Protein AF-A0A257HME1-F1 (afdb_monomer_lite)

Structure (mmCIF, N/CA/C/O backbone):
data_AF-A0A257HME1-F1
#
_entry.id   AF-A0A257HME1-F1
#
loop_
_atom_site.group_PDB
_atom_site.id
_atom_site.type_symbol
_atom_site.label_atom_id
_atom_site.label_alt_id
_atom_site.label_comp_id
_atom_site.label_asym_id
_atom_site.label_entity_id
_atom_site.label_seq_id
_atom_site.pdbx_PDB_ins_code
_atom_site.Cartn_x
_atom_site.Cartn_y
_atom_site.Cartn_z
_atom_site.occupancy
_atom_site.B_iso_or_equiv
_atom_site.auth_seq_id
_atom_site.auth_comp_id
_atom_site.auth_asym_id
_atom_site.auth_atom_id
_atom_site.pdbx_PDB_model_num
ATOM 1 N N . MET A 1 1 ? -51.274 46.350 -25.801 1.00 41.00 1 MET A N 1
ATOM 2 C CA . MET A 1 1 ? -50.497 45.101 -25.980 1.00 41.00 1 MET A CA 1
ATOM 3 C C . MET A 1 1 ? -49.085 45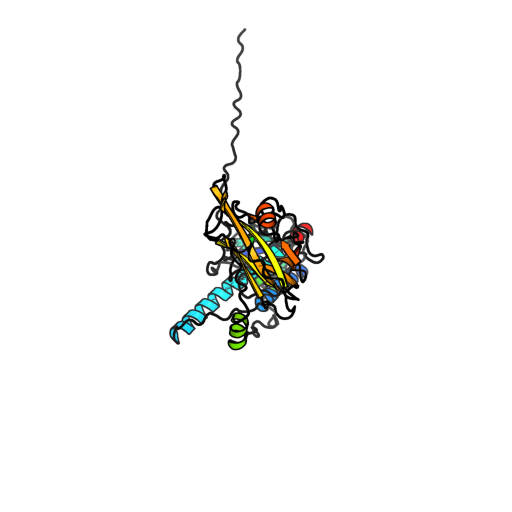.349 -25.478 1.00 41.00 1 MET A C 1
ATOM 5 O O . MET A 1 1 ? -48.354 46.089 -26.118 1.00 41.00 1 MET A O 1
ATOM 9 N N . GLN A 1 2 ? -48.738 44.817 -24.306 1.00 47.44 2 GLN A N 1
ATOM 10 C CA . GLN A 1 2 ? -47.460 45.054 -23.627 1.00 47.44 2 GLN A CA 1
ATOM 11 C C . GLN A 1 2 ? -46.883 43.675 -23.277 1.00 47.44 2 GLN A C 1
ATOM 13 O O . GLN A 1 2 ? -47.485 42.943 -22.498 1.00 47.44 2 GLN A O 1
ATOM 18 N N . TYR A 1 3 ? -45.783 43.284 -23.924 1.00 51.34 3 TYR A N 1
ATOM 19 C CA . TYR A 1 3 ? -45.111 42.001 -23.692 1.00 51.34 3 TYR A CA 1
ATOM 20 C C . TYR A 1 3 ? -43.880 42.221 -22.809 1.00 51.34 3 TYR A C 1
ATOM 22 O O . TYR A 1 3 ? -42.939 42.902 -23.210 1.00 51.34 3 TYR A O 1
ATOM 30 N N . ILE A 1 4 ? -43.888 41.620 -21.618 1.00 53.66 4 ILE A N 1
ATOM 31 C CA . ILE A 1 4 ? -42.740 41.540 -20.708 1.00 53.66 4 ILE A CA 1
ATOM 32 C C . ILE A 1 4 ? -41.972 40.254 -21.039 1.00 53.66 4 ILE A C 1
ATOM 34 O O . ILE A 1 4 ? -42.510 39.155 -20.913 1.00 53.66 4 ILE A O 1
ATOM 38 N N . LYS A 1 5 ? -40.716 40.388 -21.481 1.00 53.62 5 LYS A N 1
ATOM 39 C CA . LYS A 1 5 ? -39.768 39.274 -21.638 1.00 53.62 5 LYS A CA 1
ATOM 40 C C . LYS A 1 5 ? -39.033 39.052 -20.315 1.00 53.62 5 LYS A C 1
ATOM 42 O O . LYS A 1 5 ? -38.280 39.920 -19.886 1.00 53.62 5 LYS A O 1
ATOM 47 N N . TRP A 1 6 ? -39.215 37.883 -19.708 1.00 52.97 6 TRP A N 1
ATOM 48 C CA . TRP A 1 6 ? -38.408 37.412 -18.582 1.00 52.97 6 TRP A CA 1
ATOM 49 C C . TRP A 1 6 ? -37.186 36.653 -19.111 1.00 52.97 6 TRP A C 1
ATOM 51 O O . TRP A 1 6 ? -37.331 35.652 -19.810 1.00 52.97 6 TRP A O 1
ATOM 61 N N . ILE A 1 7 ? -35.986 37.138 -18.792 1.00 53.56 7 ILE A N 1
ATOM 62 C CA . ILE A 1 7 ? -34.720 36.432 -19.020 1.00 53.56 7 ILE A CA 1
ATOM 63 C C . ILE A 1 7 ? -34.379 35.704 -17.717 1.00 53.56 7 ILE A C 1
ATOM 65 O O . ILE A 1 7 ? -34.052 36.343 -16.720 1.00 53.56 7 ILE A O 1
ATOM 69 N N . PHE A 1 8 ? -34.469 34.373 -17.714 1.00 52.91 8 PHE A N 1
ATOM 70 C CA . PHE A 1 8 ? -33.930 33.540 -16.638 1.00 52.91 8 PHE A CA 1
ATOM 71 C C . PHE A 1 8 ? -32.418 33.388 -16.842 1.00 52.91 8 PHE A C 1
ATOM 73 O O . PHE A 1 8 ? -31.972 32.683 -17.746 1.00 52.91 8 PHE A O 1
ATOM 80 N N . ALA A 1 9 ? -31.627 34.056 -16.005 1.00 50.38 9 ALA A N 1
ATOM 81 C CA . ALA A 1 9 ? -30.196 33.812 -15.897 1.00 50.38 9 ALA A CA 1
ATOM 82 C C . ALA A 1 9 ? -29.967 32.549 -15.048 1.00 50.38 9 ALA A C 1
ATOM 84 O O . ALA A 1 9 ? -30.137 32.571 -13.829 1.00 50.38 9 ALA A O 1
ATOM 85 N N . LEU A 1 10 ? -29.600 31.437 -15.692 1.00 50.78 10 LEU A N 1
ATOM 86 C CA . LEU A 1 10 ? -29.080 30.253 -15.005 1.00 50.78 10 LEU A CA 1
ATOM 87 C C . LEU A 1 10 ? -27.661 30.570 -14.499 1.00 50.78 10 LEU A C 1
ATOM 89 O O . LEU A 1 10 ? -26.695 30.517 -15.257 1.00 50.78 10 LEU A O 1
ATOM 93 N N . CYS A 1 11 ? -27.524 30.899 -13.215 1.00 52.25 11 CYS A N 1
ATOM 94 C CA . CYS A 1 11 ? -26.230 30.871 -12.535 1.00 52.25 11 CYS A CA 1
ATOM 95 C C . CYS A 1 11 ? -25.811 29.407 -12.341 1.00 52.25 11 CYS A C 1
ATOM 97 O O . CYS A 1 11 ? -26.241 28.751 -11.394 1.00 52.25 11 CYS A O 1
ATOM 99 N N . ALA A 1 12 ? -24.976 28.886 -13.239 1.00 52.66 12 ALA A N 1
ATOM 100 C CA . ALA A 1 12 ? -24.279 27.627 -13.021 1.00 52.66 12 ALA A CA 1
ATOM 101 C C . ALA A 1 12 ? -23.210 27.839 -11.937 1.00 52.66 12 ALA A C 1
ATOM 103 O O . ALA A 1 12 ? -22.150 28.409 -12.193 1.00 52.66 12 ALA A O 1
ATOM 104 N N . THR A 1 13 ? -23.488 27.412 -10.707 1.00 52.44 13 THR A N 1
ATOM 105 C CA . THR A 1 13 ? -22.476 27.347 -9.650 1.00 52.44 13 THR A CA 1
ATOM 106 C C . THR A 1 13 ? -21.514 26.212 -9.980 1.00 52.44 13 THR A C 1
ATOM 108 O O . THR A 1 13 ? -21.847 25.039 -9.805 1.00 52.44 13 THR A O 1
ATOM 111 N N . LEU A 1 14 ? -20.332 26.549 -10.491 1.00 47.81 14 LEU A N 1
ATOM 112 C CA . LEU A 1 14 ? -19.236 25.594 -10.615 1.00 47.81 14 LEU A CA 1
ATOM 113 C C . LEU A 1 14 ? -18.835 25.130 -9.203 1.00 47.81 14 LEU A C 1
ATOM 115 O O . LEU A 1 14 ? -18.586 25.981 -8.346 1.00 47.81 14 LEU A O 1
ATOM 119 N N . PRO A 1 15 ? -18.775 23.816 -8.925 1.00 52.31 15 PRO A N 1
ATOM 120 C CA . PRO A 1 15 ? -18.282 23.333 -7.647 1.00 52.31 15 PRO A CA 1
ATOM 121 C C . PRO A 1 15 ? -16.809 23.726 -7.505 1.00 52.31 15 PRO A C 1
ATOM 123 O O . PRO A 1 15 ? -15.962 23.315 -8.299 1.00 52.31 15 PRO A O 1
ATOM 126 N N . SER A 1 16 ? -16.499 24.531 -6.490 1.00 45.88 16 SER A N 1
ATOM 127 C CA . SER A 1 16 ? -15.122 24.790 -6.083 1.00 45.88 16 SER A CA 1
ATOM 128 C C . SER A 1 16 ? -14.465 23.460 -5.724 1.00 45.88 16 SER A C 1
ATOM 130 O O . SER A 1 16 ? -14.896 22.782 -4.790 1.00 45.88 16 SER A O 1
ATOM 132 N N . ILE A 1 17 ? -13.422 23.078 -6.462 1.00 44.44 17 ILE A N 1
ATOM 133 C CA . ILE A 1 17 ? -12.589 21.925 -6.121 1.00 44.44 17 ILE A CA 1
ATOM 134 C C . ILE A 1 17 ? -11.819 22.309 -4.856 1.00 44.44 17 ILE A C 1
ATOM 136 O O . ILE A 1 17 ? -10.777 22.960 -4.916 1.00 44.44 17 ILE A O 1
ATOM 140 N N . VAL A 1 18 ? -12.355 21.952 -3.690 1.00 43.81 18 VAL A N 1
ATOM 141 C CA . VAL A 1 18 ? -11.603 22.013 -2.438 1.00 43.81 18 VAL A CA 1
ATOM 142 C C . VAL A 1 18 ? -10.499 20.969 -2.552 1.00 43.81 18 VAL A C 1
ATOM 144 O O . VAL A 1 18 ? -10.750 19.769 -2.446 1.00 43.81 18 VAL A O 1
ATOM 147 N N . SER A 1 19 ? -9.271 21.420 -2.809 1.00 56.66 19 SER A N 1
ATOM 148 C CA . SER A 1 19 ? -8.091 20.575 -2.660 1.00 56.66 19 SER A CA 1
ATOM 149 C C . SER A 1 19 ? -7.968 20.227 -1.180 1.00 56.66 19 SER A C 1
ATOM 151 O O . SER A 1 19 ? -7.522 21.050 -0.381 1.00 56.66 19 SER A O 1
ATOM 153 N N . GLY A 1 20 ? -8.413 19.029 -0.801 1.00 70.19 20 GLY A N 1
ATOM 154 C CA . GLY A 1 20 ? -8.204 18.503 0.544 1.00 70.19 20 GLY A CA 1
ATOM 155 C C . GLY A 1 20 ? -6.713 18.470 0.889 1.00 70.19 20 GLY A C 1
ATOM 156 O O . GLY A 1 20 ? -5.861 18.375 0.002 1.00 70.19 20 GLY A O 1
ATOM 157 N N . ALA A 1 21 ? -6.393 18.567 2.180 1.00 82.94 21 ALA A N 1
ATOM 158 C CA . ALA A 1 21 ? -5.025 18.366 2.642 1.00 82.94 21 ALA A CA 1
ATOM 159 C C . ALA A 1 21 ? -4.520 16.975 2.200 1.00 82.94 21 ALA A C 1
ATOM 161 O O . ALA A 1 21 ? -5.316 16.029 2.177 1.00 82.94 21 ALA A O 1
ATOM 162 N N . PRO A 1 22 ? -3.227 16.827 1.857 1.00 88.38 22 PRO A N 1
ATOM 163 C CA . PRO A 1 22 ? -2.698 15.535 1.454 1.00 88.38 22 PRO A CA 1
ATOM 164 C C . PRO A 1 22 ? -2.863 14.486 2.555 1.00 88.38 22 PRO A C 1
ATOM 166 O O . PRO A 1 22 ? -2.719 14.794 3.740 1.00 88.38 22 PRO A O 1
ATOM 169 N N . PHE A 1 23 ? -3.153 13.244 2.163 1.00 91.88 23 PHE A N 1
ATOM 170 C CA . PHE A 1 23 ? -3.310 12.152 3.118 1.00 91.88 23 PHE A CA 1
ATOM 171 C C . PHE A 1 23 ? -1.965 11.811 3.771 1.00 91.88 23 PHE A C 1
ATOM 173 O O . PHE A 1 23 ? -0.951 11.730 3.079 1.00 91.88 23 PHE A O 1
ATOM 180 N N . ASP A 1 24 ? -1.949 11.597 5.088 1.00 93.56 24 ASP A N 1
ATOM 181 C CA . ASP A 1 24 ? -0.727 11.297 5.837 1.00 93.56 24 ASP A CA 1
ATOM 182 C C . ASP A 1 24 ? -0.710 9.842 6.316 1.00 93.56 24 ASP A C 1
ATOM 184 O O . ASP A 1 24 ? -1.413 9.474 7.255 1.00 93.56 24 ASP A O 1
ATOM 188 N N . LEU A 1 25 ? 0.104 9.005 5.659 1.00 92.69 25 LEU A N 1
ATOM 189 C CA . LEU A 1 25 ? 0.270 7.594 6.025 1.00 92.69 25 LEU A CA 1
ATOM 190 C C . LEU A 1 25 ? 1.134 7.409 7.276 1.00 92.69 25 LEU A C 1
ATOM 192 O O . LEU A 1 25 ? 1.253 6.291 7.766 1.00 92.69 25 LEU A O 1
ATOM 196 N N . THR A 1 26 ? 1.755 8.464 7.803 1.00 91.69 26 THR A N 1
ATOM 197 C CA . THR A 1 26 ? 2.582 8.382 9.013 1.00 91.69 26 THR A CA 1
ATOM 198 C C . THR A 1 26 ? 1.812 8.794 10.264 1.00 91.69 26 THR A C 1
ATOM 200 O O . THR A 1 26 ? 2.419 8.979 11.320 1.00 91.69 26 THR A O 1
ATOM 203 N N . LYS A 1 27 ? 0.492 8.969 10.158 1.00 92.81 27 LYS A N 1
ATOM 204 C CA . LYS A 1 27 ? -0.363 9.437 11.243 1.00 92.81 27 LYS A CA 1
ATOM 205 C C . LYS A 1 27 ? -1.605 8.568 11.365 1.00 92.81 27 LYS A C 1
ATOM 207 O O . LYS A 1 27 ? -2.346 8.365 10.409 1.00 92.81 27 LYS A O 1
ATOM 212 N N . ALA A 1 28 ? -1.835 8.072 12.573 1.00 92.38 28 ALA A N 1
ATOM 213 C CA . ALA A 1 28 ? -3.066 7.378 12.905 1.00 92.38 28 ALA A CA 1
ATOM 214 C C . ALA A 1 28 ? -4.238 8.367 12.946 1.00 92.38 28 ALA A C 1
ATOM 216 O O . ALA A 1 28 ? -4.074 9.547 13.268 1.00 92.38 28 ALA A O 1
ATOM 217 N N . THR A 1 29 ? -5.447 7.884 12.679 1.00 95.31 29 THR A N 1
ATOM 218 C CA . THR A 1 29 ? -6.632 8.724 12.840 1.00 95.31 29 THR A CA 1
ATOM 219 C C . THR A 1 29 ? -6.882 9.006 14.332 1.00 95.31 29 THR A C 1
ATOM 221 O O . THR A 1 29 ? -6.769 8.112 15.169 1.00 95.31 29 THR A O 1
ATOM 224 N N . SER A 1 30 ? -7.219 10.254 14.680 1.00 95.56 30 SER A N 1
ATOM 225 C CA . SER A 1 30 ? -7.540 10.680 16.058 1.00 95.56 30 SER A CA 1
ATOM 226 C C . SER A 1 30 ? -9.014 10.454 16.432 1.00 95.56 30 SER A C 1
ATOM 228 O O . SER A 1 30 ? -9.866 10.328 15.546 1.00 95.56 30 SER A O 1
ATOM 230 N N . GLY A 1 31 ? -9.319 10.499 17.733 1.00 96.06 31 GLY A N 1
ATOM 231 C CA . GLY A 1 31 ? -10.673 10.416 18.303 1.00 96.06 31 GLY A CA 1
ATOM 232 C C . GLY A 1 31 ? -11.051 9.025 18.826 1.00 96.06 31 GLY A C 1
ATOM 233 O O . GLY A 1 31 ? -10.200 8.139 18.943 1.00 96.06 31 GLY A O 1
ATOM 234 N N . TYR A 1 32 ? -12.334 8.833 19.136 1.00 97.69 32 TYR A N 1
ATOM 235 C CA . TYR A 1 32 ? -12.896 7.539 19.531 1.00 97.69 32 TYR A CA 1
ATOM 236 C C . TYR A 1 32 ? -13.349 6.763 18.301 1.00 97.69 32 TYR A C 1
ATOM 238 O O . TYR A 1 32 ? -14.254 7.191 17.586 1.00 97.69 32 TYR A O 1
ATOM 246 N N . LEU A 1 33 ? -12.685 5.644 18.030 1.00 98.31 33 LEU A N 1
ATOM 247 C CA . LEU A 1 33 ? -12.749 4.973 16.737 1.00 98.31 33 LEU A CA 1
ATOM 248 C C . LEU A 1 33 ? -13.174 3.516 16.876 1.00 98.31 33 LEU A C 1
ATOM 250 O O . LEU A 1 33 ? -12.784 2.843 17.829 1.00 98.31 33 LEU A O 1
ATOM 254 N N . TYR A 1 34 ? -13.889 3.007 15.881 1.00 98.31 34 TYR A N 1
ATOM 255 C CA . TYR A 1 34 ? -14.136 1.577 15.705 1.00 98.31 34 TYR A CA 1
ATOM 256 C C . TYR A 1 34 ? -14.102 1.205 14.217 1.00 98.31 34 TYR A C 1
ATOM 258 O O . TYR A 1 34 ? -14.182 2.074 13.343 1.00 98.31 34 TYR A O 1
ATOM 266 N N . PHE A 1 35 ? -13.942 -0.086 13.931 1.00 98.38 35 PHE A N 1
ATOM 267 C CA . PHE A 1 35 ? -14.003 -0.621 12.574 1.00 98.38 35 PHE A CA 1
ATOM 268 C C . PHE A 1 35 ? -15.411 -1.118 12.248 1.00 98.38 35 PHE A C 1
ATOM 270 O O . PHE A 1 35 ? -15.993 -1.883 13.011 1.00 98.38 35 PHE A O 1
ATOM 277 N N . ASN A 1 36 ? -15.936 -0.711 11.096 1.00 98.38 36 ASN A N 1
ATOM 278 C CA . ASN A 1 36 ? -17.213 -1.175 10.560 1.00 98.38 36 ASN A CA 1
ATOM 279 C C . ASN A 1 36 ? -17.000 -1.938 9.248 1.00 98.38 36 ASN A C 1
ATOM 281 O O . ASN A 1 36 ? -16.197 -1.536 8.399 1.00 98.38 36 ASN A O 1
ATOM 285 N N . LEU A 1 37 ? -17.750 -3.020 9.081 1.00 97.00 37 LEU A N 1
ATOM 286 C CA . LEU A 1 37 ? -17.929 -3.706 7.815 1.00 97.00 37 LEU A CA 1
ATOM 287 C C . LEU A 1 37 ? -19.367 -4.220 7.769 1.00 97.00 37 LEU A C 1
ATOM 289 O O . LEU A 1 37 ? -19.732 -5.105 8.539 1.00 97.00 37 LEU A O 1
ATOM 293 N N . ALA A 1 38 ? -20.174 -3.657 6.869 1.00 96.44 38 ALA A N 1
ATOM 294 C CA . ALA A 1 38 ? -21.571 -4.041 6.698 1.00 96.44 38 ALA A CA 1
ATOM 295 C C . ALA A 1 38 ? -21.727 -5.570 6.590 1.00 96.44 38 ALA A C 1
ATOM 297 O O . ALA A 1 38 ? -21.016 -6.222 5.824 1.00 96.44 38 ALA A O 1
ATOM 298 N N . GLY A 1 39 ? -22.624 -6.136 7.400 1.00 94.62 39 GLY A N 1
ATOM 299 C CA . GLY A 1 39 ? -22.907 -7.573 7.439 1.00 94.62 39 GLY A CA 1
ATOM 300 C C . GLY A 1 39 ? -21.844 -8.448 8.119 1.00 94.62 39 GLY A C 1
ATOM 301 O O . GLY A 1 39 ? -22.048 -9.655 8.227 1.00 94.62 39 GLY A O 1
ATOM 302 N N . ALA A 1 40 ? -20.724 -7.893 8.594 1.00 96.00 40 ALA A N 1
ATOM 303 C CA . ALA A 1 40 ? -19.742 -8.656 9.364 1.00 96.00 40 ALA A CA 1
ATOM 304 C C . ALA A 1 40 ? -20.206 -8.865 10.810 1.00 96.00 40 ALA A C 1
ATOM 306 O O . ALA A 1 40 ? -20.771 -7.963 11.420 1.00 96.00 40 ALA A O 1
ATOM 307 N N . ASP A 1 41 ? -19.917 -10.029 11.386 1.00 94.38 41 ASP A N 1
ATOM 308 C CA . ASP A 1 41 ? -20.126 -10.280 12.811 1.00 94.38 41 ASP A CA 1
ATOM 309 C C . ASP A 1 41 ? -18.885 -9.913 13.650 1.00 94.38 41 ASP A C 1
ATOM 311 O O . ASP A 1 41 ? -17.796 -9.620 13.138 1.00 94.38 41 ASP A O 1
ATOM 315 N N . MET A 1 42 ? -19.047 -9.935 14.977 1.00 93.94 42 MET A N 1
ATOM 316 C CA . MET A 1 42 ? -17.944 -9.679 15.909 1.00 93.94 42 MET A CA 1
ATOM 317 C C . MET A 1 42 ? -16.830 -10.729 15.811 1.00 93.94 42 MET A C 1
ATOM 319 O O . MET A 1 42 ? -15.671 -10.404 16.053 1.00 93.94 42 MET A O 1
ATOM 323 N N . ALA A 1 43 ? -17.143 -11.971 15.427 1.00 93.56 43 ALA A N 1
ATOM 324 C CA . ALA A 1 43 ? -16.141 -13.027 15.294 1.00 93.56 43 ALA A CA 1
ATOM 325 C C . ALA A 1 43 ? -15.173 -12.737 14.136 1.00 93.56 43 ALA A C 1
ATOM 327 O O . ALA A 1 43 ? -13.954 -12.823 14.308 1.00 93.56 43 ALA A O 1
ATOM 328 N N . ARG A 1 44 ? -15.701 -12.325 12.978 1.00 95.56 44 ARG A N 1
ATOM 329 C CA . ARG A 1 44 ? -14.916 -11.875 11.828 1.00 95.56 44 ARG A CA 1
ATOM 330 C C . ARG A 1 44 ? -14.130 -10.611 12.159 1.00 95.56 44 ARG A C 1
ATOM 332 O O . ARG A 1 44 ? -12.937 -10.565 11.866 1.00 95.56 44 ARG A O 1
ATOM 339 N N . HIS A 1 45 ? -14.766 -9.620 12.790 1.00 96.25 45 HIS A N 1
ATOM 340 C CA . HIS A 1 45 ? -14.091 -8.401 13.250 1.00 96.25 45 HIS A CA 1
ATOM 341 C C . HIS A 1 45 ? -12.877 -8.720 14.126 1.00 96.25 45 HIS A C 1
ATOM 343 O O . HIS A 1 45 ? -11.762 -8.292 13.828 1.00 96.25 45 HIS A O 1
ATOM 349 N N . ASP A 1 46 ? -13.073 -9.515 15.176 1.00 94.06 46 ASP A N 1
ATOM 350 C CA . ASP A 1 46 ? -12.017 -9.840 16.129 1.00 94.06 46 ASP A CA 1
ATOM 351 C C . ASP A 1 46 ? -10.923 -10.693 15.485 1.00 94.06 46 ASP A C 1
ATOM 353 O O . ASP A 1 46 ? -9.740 -10.471 15.745 1.00 94.06 46 ASP A O 1
ATOM 357 N N . GLY A 1 47 ? -11.296 -11.648 14.627 1.00 93.50 47 GLY A N 1
ATOM 358 C CA . GLY A 1 47 ? -10.353 -12.482 13.885 1.00 93.50 47 GLY A CA 1
ATOM 359 C C . GLY A 1 47 ? -9.453 -11.666 12.957 1.00 93.50 47 GLY A C 1
ATOM 360 O O . GLY A 1 47 ? -8.231 -11.831 12.974 1.00 93.50 47 GLY A O 1
ATOM 361 N N . GLU A 1 48 ? -10.027 -10.743 12.183 1.00 95.25 48 GLU A N 1
ATOM 362 C CA . GLU A 1 48 ? -9.266 -9.893 11.264 1.00 95.25 48 GLU A CA 1
ATOM 363 C C . GLU A 1 48 ? -8.423 -8.842 12.001 1.00 95.25 48 GLU A C 1
ATOM 365 O O . GLU A 1 48 ? -7.264 -8.627 11.637 1.00 95.25 48 GLU A O 1
ATOM 370 N N . LEU A 1 49 ? -8.941 -8.256 13.085 1.00 94.31 49 LEU A N 1
ATOM 371 C CA . LEU A 1 49 ? -8.194 -7.306 13.906 1.00 94.31 49 LEU A CA 1
ATOM 372 C C . LEU A 1 49 ? -7.011 -7.976 14.617 1.00 94.31 49 LEU A C 1
ATOM 374 O O . LEU A 1 49 ? -5.896 -7.450 14.589 1.00 94.31 49 LEU A O 1
ATOM 378 N N . LYS A 1 50 ? -7.209 -9.173 15.186 1.00 90.25 50 LYS A N 1
ATOM 379 C CA . LYS A 1 50 ? -6.118 -9.992 15.743 1.00 90.25 50 LYS A CA 1
ATOM 380 C C . LYS A 1 50 ? -5.098 -10.365 14.671 1.00 90.25 50 LYS A C 1
ATOM 382 O O . LYS A 1 50 ? -3.899 -10.284 14.932 1.00 90.25 50 LYS A O 1
ATOM 387 N N . ASN A 1 51 ? -5.548 -10.713 13.463 1.00 90.88 51 ASN A N 1
ATOM 388 C CA . ASN A 1 51 ? -4.654 -10.978 12.338 1.00 90.88 51 ASN A CA 1
ATOM 389 C C . ASN A 1 51 ? -3.807 -9.745 11.986 1.00 90.88 51 ASN A C 1
ATOM 391 O O . ASN A 1 51 ? -2.602 -9.887 11.813 1.00 90.88 51 ASN A O 1
ATOM 395 N N . CYS A 1 52 ? -4.384 -8.541 11.961 1.00 92.19 52 CYS A N 1
ATOM 396 C CA . CYS A 1 52 ? -3.634 -7.305 11.723 1.00 92.19 52 CYS A CA 1
ATOM 397 C C . CYS A 1 52 ? -2.629 -6.980 12.838 1.00 92.19 52 CYS A C 1
ATOM 399 O O . CYS A 1 52 ? -1.499 -6.584 12.550 1.00 92.19 52 CYS A O 1
ATOM 401 N N . ILE A 1 53 ? -3.009 -7.186 14.105 1.00 87.56 53 ILE A N 1
ATOM 402 C CA . ILE A 1 53 ? -2.102 -7.031 15.254 1.00 87.56 53 ILE A CA 1
ATOM 403 C C . ILE A 1 53 ? -0.929 -8.014 15.149 1.00 87.56 53 ILE A C 1
ATOM 405 O O . ILE A 1 53 ? 0.221 -7.621 15.336 1.00 87.56 53 ILE A O 1
ATOM 409 N N . SER A 1 54 ? -1.214 -9.277 14.822 1.00 84.25 54 SER A N 1
ATOM 410 C CA . SER A 1 54 ? -0.198 -10.315 14.637 1.00 84.25 54 SER A CA 1
ATOM 411 C C . SER A 1 54 ? 0.726 -10.001 13.460 1.00 84.25 54 SER A C 1
ATOM 413 O O . SER A 1 54 ? 1.938 -10.118 13.606 1.00 84.25 54 SER A O 1
ATOM 415 N N . HIS A 1 55 ? 0.181 -9.528 12.336 1.00 83.19 55 HIS A N 1
ATOM 416 C CA . HIS A 1 55 ? 0.964 -9.179 11.152 1.00 83.19 55 HIS A CA 1
ATOM 417 C C . HIS A 1 55 ? 1.987 -8.074 11.451 1.00 83.19 55 HIS A C 1
ATOM 419 O O . HIS A 1 55 ? 3.157 -8.208 11.095 1.00 83.19 55 HIS A O 1
ATOM 425 N N . TRP A 1 56 ? 1.572 -7.038 12.193 1.00 83.38 56 TRP A N 1
ATOM 426 C CA . TRP A 1 56 ? 2.477 -6.014 12.726 1.00 83.38 56 TRP A CA 1
ATOM 427 C C . TRP A 1 56 ? 3.553 -6.614 13.640 1.00 83.38 56 TRP A C 1
ATOM 429 O O . TRP A 1 56 ? 4.740 -6.369 13.434 1.00 83.38 56 TRP A O 1
ATOM 439 N N . ALA A 1 57 ? 3.148 -7.408 14.637 1.00 78.12 57 ALA A N 1
ATOM 440 C CA . ALA A 1 57 ? 4.060 -7.967 15.634 1.00 78.12 57 ALA A CA 1
ATOM 441 C C . ALA A 1 57 ? 5.113 -8.904 15.015 1.00 78.12 57 ALA A C 1
ATOM 443 O O . ALA A 1 57 ? 6.265 -8.901 15.441 1.00 78.12 57 ALA A O 1
ATOM 444 N N . SER A 1 58 ? 4.733 -9.654 13.976 1.00 72.44 58 SER A N 1
ATOM 445 C CA . SER A 1 58 ? 5.625 -10.547 13.226 1.00 72.44 58 SER A CA 1
ATOM 446 C C . SER A 1 58 ? 6.557 -9.831 12.250 1.00 72.44 58 SER A C 1
ATOM 448 O O . SER A 1 58 ? 7.365 -10.484 11.592 1.00 72.44 58 SER A O 1
ATOM 450 N N . GLY A 1 59 ? 6.424 -8.510 12.102 1.00 68.94 59 GLY A N 1
ATOM 451 C CA . GLY A 1 59 ? 7.203 -7.783 11.119 1.00 68.94 59 GLY A CA 1
ATOM 452 C C . GLY A 1 59 ? 8.698 -7.807 11.433 1.00 68.94 59 GLY A C 1
ATOM 453 O O . GLY A 1 59 ? 9.112 -7.959 12.582 1.00 68.94 59 GLY A O 1
ATOM 454 N N . ILE A 1 60 ? 9.529 -7.587 10.420 1.00 65.50 60 ILE A N 1
ATOM 455 C CA . ILE A 1 60 ? 10.992 -7.606 10.572 1.00 65.50 60 ILE A CA 1
ATOM 456 C C . ILE A 1 60 ? 11.499 -6.213 10.909 1.00 65.50 60 ILE A C 1
ATOM 458 O O . ILE A 1 60 ? 11.291 -5.279 10.128 1.00 65.50 60 ILE A O 1
ATOM 462 N N . ARG A 1 61 ? 12.194 -6.053 12.038 1.00 62.41 61 ARG A N 1
ATOM 463 C CA . ARG A 1 61 ? 12.855 -4.785 12.368 1.00 62.41 61 ARG A CA 1
ATOM 464 C C . ARG A 1 61 ? 14.092 -4.597 11.493 1.00 62.41 61 ARG A C 1
ATOM 466 O O . ARG A 1 61 ? 15.001 -5.422 11.559 1.00 62.41 61 ARG A O 1
ATOM 473 N N . PRO A 1 62 ? 14.194 -3.504 10.718 1.00 53.44 62 PRO A N 1
ATOM 474 C CA . PRO A 1 62 ? 15.500 -3.058 10.270 1.00 53.44 62 PRO A CA 1
ATOM 475 C C . PRO A 1 62 ? 16.287 -2.652 11.518 1.00 53.44 62 PRO A C 1
ATOM 477 O O . PRO A 1 62 ? 15.799 -1.833 12.299 1.00 53.44 62 PRO A O 1
ATOM 480 N N . GLU A 1 63 ? 17.494 -3.186 11.714 1.00 49.47 63 GLU A N 1
ATOM 481 C CA . GLU A 1 63 ? 18.355 -2.659 12.771 1.00 49.47 63 GLU A CA 1
ATOM 482 C C . GLU A 1 63 ? 18.535 -1.143 12.590 1.00 49.47 63 GLU A C 1
ATOM 484 O O . GLU A 1 63 ? 18.789 -0.688 11.456 1.00 49.47 63 GLU A O 1
ATOM 489 N N . PRO A 1 64 ? 18.448 -0.355 13.679 1.00 48.34 64 PRO A N 1
ATOM 490 C CA . PRO A 1 64 ? 18.782 1.056 13.616 1.00 48.34 64 PRO A CA 1
ATOM 491 C C . PRO A 1 64 ? 20.186 1.202 13.016 1.00 48.34 64 PRO A C 1
ATOM 493 O O . PRO A 1 64 ? 21.109 0.451 13.339 1.00 48.34 64 PRO A O 1
ATOM 496 N N . ALA A 1 65 ? 20.356 2.143 12.082 1.00 45.06 65 ALA A N 1
ATOM 497 C CA . ALA A 1 65 ? 21.689 2.484 11.595 1.00 45.06 65 ALA A CA 1
ATOM 498 C C . ALA A 1 65 ? 22.581 2.824 12.806 1.00 45.06 65 ALA A C 1
ATOM 500 O O . ALA A 1 65 ? 22.078 3.428 13.754 1.00 45.06 65 ALA A O 1
ATOM 501 N N . PRO A 1 66 ? 23.868 2.431 12.818 1.00 41.50 66 PRO A N 1
ATOM 502 C CA . PRO A 1 66 ? 24.741 2.705 13.950 1.00 41.50 66 PRO A CA 1
ATOM 503 C C . PRO A 1 66 ? 24.904 4.220 14.101 1.00 41.50 66 PRO A C 1
ATOM 505 O O . PRO A 1 66 ? 25.712 4.843 13.416 1.00 41.50 66 PRO A O 1
ATOM 508 N N . TYR A 1 67 ? 24.116 4.821 14.987 1.00 44.72 67 TYR A N 1
ATOM 509 C CA . TYR A 1 67 ? 24.343 6.179 15.440 1.00 44.72 67 TYR A CA 1
ATOM 510 C C . TYR A 1 67 ? 25.508 6.127 16.424 1.00 44.72 67 TYR A C 1
ATOM 512 O O . TYR A 1 67 ? 25.480 5.391 17.408 1.00 44.72 67 TYR A O 1
ATOM 520 N N . THR A 1 68 ? 26.552 6.903 16.154 1.00 41.62 68 THR A N 1
ATOM 521 C CA . THR A 1 68 ? 27.729 7.099 17.014 1.00 41.62 68 THR A CA 1
ATOM 522 C C . THR A 1 68 ? 27.386 7.925 18.260 1.00 41.62 68 THR A C 1
ATOM 524 O O . THR A 1 68 ? 28.088 8.876 18.598 1.00 41.62 68 THR A O 1
ATOM 527 N N . ALA A 1 69 ? 26.265 7.634 18.913 1.00 42.19 69 ALA A N 1
ATOM 528 C CA . ALA A 1 69 ? 25.806 8.347 20.090 1.00 42.19 69 ALA A CA 1
ATOM 529 C C . ALA A 1 69 ? 26.093 7.460 21.309 1.00 42.19 69 ALA A C 1
ATOM 531 O O . ALA A 1 69 ? 25.659 6.313 21.346 1.00 42.19 69 ALA A O 1
ATOM 532 N N . GLY A 1 70 ? 26.885 7.952 22.270 1.00 38.72 70 GLY A N 1
ATOM 533 C CA . GLY A 1 70 ? 27.236 7.216 23.495 1.00 38.72 70 GLY A CA 1
ATOM 534 C C . GLY A 1 70 ? 26.016 6.811 24.342 1.00 38.72 70 GLY A C 1
ATOM 535 O O . GLY A 1 70 ? 24.878 7.006 23.935 1.00 38.72 70 GLY A O 1
ATOM 536 N N . ILE A 1 71 ? 26.230 6.288 25.555 1.00 44.78 71 ILE A N 1
ATOM 537 C CA . ILE A 1 71 ? 25.180 5.702 26.427 1.00 44.78 71 ILE A CA 1
ATOM 538 C C . ILE A 1 71 ? 23.917 6.584 26.575 1.00 44.78 71 ILE A C 1
ATOM 540 O O . ILE A 1 71 ? 22.802 6.071 26.551 1.00 44.78 71 ILE A O 1
ATOM 544 N N . VAL A 1 72 ? 24.062 7.913 26.652 1.00 40.59 72 VAL A N 1
ATOM 545 C CA . VAL A 1 72 ? 22.923 8.856 26.713 1.00 40.59 72 VAL A CA 1
ATOM 546 C C . VAL A 1 72 ? 22.125 8.896 25.401 1.00 40.59 72 VAL A C 1
ATOM 548 O O . VAL A 1 72 ? 20.902 8.993 25.418 1.00 40.59 72 VAL A O 1
ATOM 551 N N . GLY A 1 73 ? 22.802 8.776 24.258 1.00 41.66 73 GLY A N 1
ATOM 552 C CA . GLY A 1 73 ? 22.170 8.677 22.946 1.00 41.66 73 GLY A CA 1
ATOM 553 C C . GLY A 1 73 ? 21.370 7.392 22.765 1.00 41.66 73 GLY A C 1
ATOM 554 O O . GLY A 1 73 ? 20.297 7.445 22.178 1.00 41.66 73 GLY A O 1
ATOM 555 N N . ILE A 1 74 ? 21.837 6.272 23.327 1.00 50.00 74 ILE A N 1
ATOM 556 C CA . ILE A 1 74 ? 21.114 4.990 23.304 1.00 50.00 74 ILE A CA 1
ATOM 557 C C . ILE A 1 74 ? 19.785 5.108 24.063 1.00 50.00 74 ILE A C 1
ATOM 559 O O . ILE A 1 74 ? 18.748 4.784 23.504 1.00 50.00 74 ILE A O 1
ATOM 563 N N . ILE A 1 75 ? 19.778 5.681 25.273 1.00 46.91 75 ILE A N 1
ATOM 564 C CA . ILE A 1 75 ? 18.549 5.837 26.079 1.00 46.91 75 ILE A CA 1
ATOM 565 C C . ILE A 1 75 ? 17.519 6.743 25.383 1.00 46.91 75 ILE A C 1
ATOM 567 O O . ILE A 1 75 ? 16.323 6.444 25.363 1.00 46.91 75 ILE A O 1
ATOM 571 N N . VAL A 1 76 ? 17.969 7.856 24.794 1.00 47.25 76 VAL A N 1
ATOM 572 C CA . VAL A 1 76 ? 17.084 8.759 24.041 1.00 47.25 76 VAL A CA 1
ATOM 573 C C . VAL A 1 76 ? 16.514 8.042 22.817 1.00 47.25 76 VAL A C 1
ATOM 575 O O . VAL A 1 76 ? 15.302 8.086 22.614 1.00 47.25 76 VAL A O 1
ATOM 578 N N . ILE A 1 77 ? 17.349 7.326 22.058 1.00 52.66 77 ILE A N 1
ATOM 579 C CA . ILE A 1 77 ? 16.924 6.526 20.902 1.00 52.66 77 ILE A CA 1
ATOM 580 C C . ILE A 1 77 ? 15.931 5.436 21.321 1.00 52.66 77 ILE A C 1
ATOM 582 O O . ILE A 1 77 ? 14.913 5.279 20.656 1.00 52.66 77 ILE A O 1
ATOM 586 N N . ASP A 1 78 ? 16.153 4.741 22.435 1.00 53.94 78 ASP A N 1
ATOM 587 C CA . ASP A 1 78 ? 15.256 3.692 22.929 1.00 53.94 78 ASP A CA 1
ATOM 588 C C . ASP A 1 78 ? 13.891 4.256 23.343 1.00 53.94 78 ASP A C 1
ATOM 590 O O . ASP A 1 78 ? 12.857 3.685 22.994 1.00 53.94 78 ASP A O 1
ATOM 594 N N . SER A 1 79 ? 13.857 5.417 24.008 1.00 52.12 79 SER A N 1
ATOM 595 C CA . SER A 1 79 ? 12.593 6.087 24.350 1.00 52.12 79 SER A CA 1
ATOM 596 C C . SER A 1 79 ? 11.844 6.603 23.114 1.00 52.12 79 SER A C 1
ATOM 598 O O . SER A 1 79 ? 10.624 6.451 23.015 1.00 52.12 79 SER A O 1
ATOM 600 N N . MET A 1 80 ? 12.569 7.157 22.134 1.00 56.22 80 MET A N 1
ATOM 601 C CA . MET A 1 80 ? 12.007 7.606 20.859 1.00 56.22 80 MET A CA 1
ATOM 602 C C . MET A 1 80 ? 11.481 6.421 20.050 1.00 56.22 80 MET A C 1
ATOM 604 O O . MET A 1 80 ? 10.396 6.507 19.480 1.00 56.22 80 MET A O 1
ATOM 608 N N . ASN A 1 81 ? 12.201 5.300 20.061 1.00 63.59 81 ASN A N 1
ATOM 609 C CA . ASN A 1 81 ? 11.771 4.055 19.447 1.00 63.59 81 ASN A CA 1
ATOM 610 C C . ASN A 1 81 ? 10.505 3.541 20.130 1.00 63.59 81 ASN A C 1
ATOM 612 O O . ASN A 1 81 ? 9.523 3.332 19.440 1.00 63.59 81 ASN A O 1
ATOM 616 N N . ALA A 1 82 ? 10.451 3.427 21.460 1.00 60.91 82 ALA A N 1
ATOM 617 C CA . ALA A 1 82 ? 9.240 2.980 22.158 1.00 60.91 82 ALA A CA 1
ATOM 618 C C . ALA A 1 82 ? 8.010 3.850 21.827 1.00 60.91 82 ALA A C 1
ATOM 620 O O . ALA A 1 82 ? 6.918 3.333 21.579 1.00 60.91 82 ALA A O 1
ATOM 621 N N . HIS A 1 83 ? 8.198 5.170 21.753 1.00 63.78 83 HIS A N 1
ATOM 622 C CA . HIS A 1 83 ? 7.154 6.111 21.355 1.00 63.78 83 HIS A CA 1
ATOM 623 C C . HIS A 1 83 ? 6.705 5.922 19.894 1.00 63.78 83 HIS A C 1
ATOM 625 O O . HIS A 1 83 ? 5.506 5.874 19.608 1.00 63.78 83 HIS A O 1
ATOM 631 N N . TRP A 1 84 ? 7.652 5.767 18.965 1.00 72.56 84 TRP A N 1
ATOM 632 C CA . TRP A 1 84 ? 7.360 5.507 17.554 1.00 72.56 84 TRP A CA 1
ATOM 633 C C . TRP A 1 84 ? 6.757 4.129 17.315 1.00 72.56 84 TRP A C 1
ATOM 635 O O . TRP A 1 84 ? 5.926 3.993 16.427 1.00 72.56 84 TRP A O 1
ATOM 645 N N . GLU A 1 85 ? 7.125 3.122 18.098 1.00 75.44 85 GLU A N 1
ATOM 646 C CA . GLU A 1 85 ? 6.583 1.768 18.000 1.00 75.44 85 GLU A CA 1
ATOM 647 C C . GLU A 1 85 ? 5.099 1.736 18.377 1.00 75.44 85 GLU A C 1
ATOM 649 O O . GLU A 1 85 ? 4.305 1.108 17.676 1.00 75.44 85 GLU A O 1
ATOM 654 N N . GLY A 1 86 ? 4.694 2.481 19.413 1.00 75.62 86 GLY A N 1
ATOM 655 C CA . GLY A 1 86 ? 3.278 2.678 19.736 1.00 75.62 86 GLY A CA 1
ATOM 656 C C . GLY A 1 86 ? 2.511 3.340 18.587 1.00 75.62 86 GLY A C 1
ATOM 657 O O . GLY A 1 86 ? 1.476 2.834 18.157 1.00 75.62 86 GLY A O 1
ATOM 658 N N . ALA A 1 87 ? 3.058 4.423 18.024 1.00 84.25 87 ALA A N 1
ATOM 659 C CA . ALA A 1 87 ? 2.447 5.103 16.882 1.00 84.25 87 ALA A CA 1
ATOM 660 C C . ALA A 1 87 ? 2.363 4.196 15.638 1.00 84.25 87 ALA A C 1
ATOM 662 O O . ALA A 1 87 ? 1.311 4.113 15.006 1.00 84.25 87 ALA A O 1
ATOM 663 N N . ARG A 1 88 ? 3.440 3.471 15.302 1.00 86.19 88 ARG A N 1
ATOM 664 C CA . ARG A 1 88 ? 3.486 2.528 14.171 1.00 86.19 88 ARG A CA 1
ATOM 665 C C . ARG A 1 88 ? 2.474 1.412 14.330 1.00 86.19 88 ARG A C 1
ATOM 667 O O . ARG A 1 88 ? 1.780 1.118 13.364 1.00 86.19 88 ARG A O 1
ATOM 674 N N . LYS A 1 89 ? 2.353 0.827 15.526 1.00 86.81 89 LYS A N 1
ATOM 675 C CA . LYS A 1 89 ? 1.344 -0.196 15.820 1.00 86.81 89 LYS A CA 1
ATOM 676 C C . LYS A 1 89 ? -0.050 0.296 15.431 1.00 86.81 89 LYS A C 1
ATOM 678 O O . LYS A 1 89 ? -0.735 -0.372 14.660 1.00 86.81 89 LYS A O 1
ATOM 683 N N . ASP A 1 90 ? -0.449 1.466 15.923 1.00 89.06 90 ASP A N 1
ATOM 684 C CA . ASP A 1 90 ? -1.784 2.011 15.667 1.00 89.06 90 ASP A CA 1
ATOM 685 C C . ASP A 1 90 ? -2.006 2.333 14.187 1.00 89.06 90 ASP A C 1
ATOM 687 O O . ASP A 1 90 ? -3.055 2.001 13.630 1.00 89.06 90 ASP A O 1
ATOM 691 N N . ILE A 1 91 ? -1.010 2.944 13.537 1.00 93.31 91 ILE A N 1
ATOM 692 C CA . ILE A 1 91 ? -1.047 3.248 12.102 1.00 93.31 91 ILE A CA 1
ATOM 693 C C . ILE A 1 91 ? -1.203 1.961 11.286 1.00 93.31 91 ILE A C 1
ATOM 695 O O . ILE A 1 91 ? -2.056 1.872 10.407 1.00 93.31 91 ILE A O 1
ATOM 699 N N . ASN A 1 92 ? -0.412 0.942 11.600 1.00 93.44 92 ASN A N 1
ATOM 700 C CA . ASN A 1 92 ? -0.350 -0.293 10.836 1.00 93.44 92 ASN A CA 1
ATOM 701 C C . ASN A 1 92 ? -1.577 -1.185 11.028 1.00 93.44 92 ASN A C 1
ATOM 703 O O . ASN A 1 92 ? -2.039 -1.792 10.061 1.00 93.44 92 ASN A O 1
ATOM 707 N N . ILE A 1 93 ? -2.143 -1.234 12.237 1.00 93.69 93 ILE A N 1
ATOM 708 C CA . ILE A 1 93 ? -3.436 -1.890 12.475 1.00 93.69 93 ILE A CA 1
ATOM 709 C C . ILE A 1 93 ? -4.516 -1.212 11.634 1.00 93.69 93 ILE A C 1
ATOM 711 O O . ILE A 1 93 ? -5.278 -1.890 10.947 1.00 93.69 93 ILE A O 1
ATOM 715 N N . GLU A 1 94 ? -4.561 0.122 11.648 1.00 96.06 94 GLU A N 1
ATOM 716 C CA . GLU A 1 94 ? -5.511 0.884 10.844 1.00 96.06 94 GLU A CA 1
ATOM 717 C C . GLU A 1 94 ? -5.334 0.605 9.348 1.00 96.06 94 GLU A C 1
ATOM 719 O O . GLU A 1 94 ? -6.311 0.288 8.676 1.00 96.06 94 GLU A O 1
ATOM 724 N N . HIS A 1 95 ? -4.099 0.644 8.841 1.00 96.19 95 HIS A N 1
ATOM 725 C CA . HIS A 1 95 ? -3.758 0.352 7.446 1.00 96.19 95 HIS A CA 1
ATOM 726 C C . HIS A 1 95 ? -4.177 -1.049 7.017 1.00 96.19 95 HIS A C 1
ATOM 728 O O . HIS A 1 95 ? -4.793 -1.217 5.965 1.00 96.19 95 HIS A O 1
ATOM 734 N N . CYS A 1 96 ? -3.879 -2.043 7.848 1.00 96.44 96 CYS A N 1
ATOM 735 C CA . CYS A 1 96 ? -4.243 -3.427 7.598 1.00 96.44 96 CYS A CA 1
ATOM 736 C C . CYS A 1 96 ? -5.760 -3.615 7.551 1.00 96.44 96 CYS A C 1
ATOM 738 O O . CYS A 1 96 ? -6.273 -4.199 6.598 1.00 96.44 96 CYS A O 1
ATOM 740 N N . MET A 1 97 ? -6.492 -3.062 8.520 1.00 97.56 97 MET A N 1
ATOM 741 C CA . MET A 1 97 ? -7.949 -3.172 8.553 1.00 97.56 97 MET A CA 1
ATOM 742 C C . MET A 1 97 ? -8.594 -2.468 7.357 1.00 97.56 97 MET A C 1
ATOM 744 O O . MET A 1 97 ? -9.441 -3.060 6.689 1.00 97.56 97 MET A O 1
ATOM 748 N N . VAL A 1 98 ? -8.168 -1.248 7.004 1.00 97.19 98 VAL A N 1
ATOM 749 C CA . VAL A 1 98 ? -8.739 -0.577 5.823 1.00 97.19 98 VAL A CA 1
ATOM 750 C C . VAL A 1 98 ? -8.391 -1.306 4.528 1.00 97.19 98 VAL A C 1
ATOM 752 O O . VAL A 1 98 ? -9.263 -1.435 3.672 1.00 97.19 98 VAL A O 1
ATOM 755 N N . ALA A 1 99 ? -7.175 -1.852 4.397 1.00 96.12 99 ALA A N 1
ATOM 756 C CA . ALA A 1 99 ? -6.793 -2.672 3.249 1.00 96.12 99 ALA A CA 1
ATOM 757 C C . ALA A 1 99 ? -7.634 -3.955 3.166 1.00 96.12 99 ALA A C 1
ATOM 759 O O . ALA A 1 99 ? -8.044 -4.340 2.081 1.00 96.12 99 ALA A O 1
ATOM 760 N N . LYS A 1 100 ? -7.991 -4.586 4.288 1.00 96.06 100 LYS A N 1
ATOM 761 C CA . LYS A 1 100 ? -8.946 -5.711 4.313 1.00 96.06 100 LYS A CA 1
ATOM 762 C C . LYS A 1 100 ? -10.383 -5.309 3.960 1.00 96.06 100 LYS A C 1
ATOM 764 O O . LYS A 1 100 ? -11.253 -6.166 3.854 1.00 96.06 100 LYS A O 1
ATOM 769 N N . GLY A 1 101 ? -10.633 -4.019 3.754 1.00 96.19 101 GLY A N 1
ATOM 770 C CA . GLY A 1 101 ? -11.935 -3.498 3.393 1.00 96.19 101 GLY A CA 1
ATOM 771 C C . GLY A 1 101 ? -12.766 -3.069 4.593 1.00 96.19 101 GLY A C 1
ATOM 772 O O . GLY A 1 101 ? -13.958 -2.878 4.410 1.00 96.19 101 GLY A O 1
ATOM 773 N N . TRP A 1 102 ? -12.209 -2.860 5.786 1.00 97.81 102 TRP A N 1
ATOM 774 C CA . TRP A 1 102 ? -12.948 -2.228 6.885 1.00 97.81 102 TRP A CA 1
ATOM 775 C C . TRP A 1 102 ? -13.029 -0.711 6.700 1.00 97.81 102 TRP A C 1
ATOM 777 O O . TRP A 1 102 ? -12.151 -0.073 6.115 1.00 97.81 102 TRP A O 1
ATOM 787 N N . GLN A 1 103 ? -14.103 -0.110 7.196 1.00 97.94 103 GLN A N 1
ATOM 788 C CA . GLN A 1 103 ? -14.231 1.336 7.340 1.00 97.94 103 GLN A CA 1
ATOM 789 C C . GLN A 1 103 ? -13.782 1.729 8.741 1.00 97.94 103 GLN A C 1
ATOM 791 O O . GLN A 1 103 ? -14.095 1.034 9.705 1.00 97.94 103 GLN A O 1
ATOM 796 N N . LEU A 1 104 ? -13.073 2.847 8.865 1.00 98.19 104 LEU A N 1
ATOM 797 C CA . LEU A 1 104 ? -12.799 3.437 10.167 1.00 98.19 104 LEU A CA 1
ATOM 798 C C . LEU A 1 104 ? -13.846 4.506 10.447 1.00 98.19 104 LEU A C 1
ATOM 800 O O . LEU A 1 104 ? -14.013 5.437 9.652 1.00 98.19 104 LEU A O 1
AT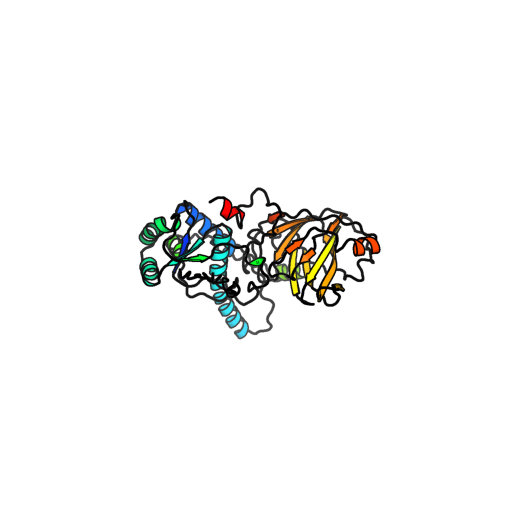OM 804 N N . VAL A 1 105 ? -14.521 4.374 11.581 1.00 98.62 105 VAL A N 1
ATOM 805 C CA . VAL A 1 105 ? -15.620 5.249 11.975 1.00 98.62 105 VAL A CA 1
ATOM 806 C C . VAL A 1 105 ? -15.261 5.953 13.271 1.00 98.62 105 VAL A C 1
ATOM 808 O O . VAL A 1 105 ? -14.779 5.319 14.209 1.00 98.62 105 VAL A O 1
ATOM 811 N N . ARG A 1 106 ? -15.490 7.264 13.318 1.00 98.62 106 ARG A N 1
ATOM 812 C CA . ARG A 1 106 ? -15.319 8.104 14.501 1.00 98.62 106 ARG A CA 1
ATOM 813 C C . ARG A 1 106 ? -16.667 8.371 15.155 1.00 98.62 106 ARG A C 1
ATOM 815 O O . ARG A 1 106 ? -17.608 8.804 14.494 1.00 98.62 106 ARG A O 1
ATOM 822 N N . LEU A 1 107 ? -16.741 8.141 16.460 1.00 98.50 107 LEU A N 1
ATOM 823 C CA . LEU A 1 107 ? -17.889 8.518 17.279 1.00 98.50 107 LEU A CA 1
ATOM 824 C C . LEU A 1 107 ? -17.726 9.941 17.830 1.00 98.50 107 LEU A C 1
ATOM 826 O O . LEU A 1 107 ? -16.591 10.390 18.011 1.00 98.50 107 LEU A O 1
ATOM 830 N N . PRO A 1 108 ? -18.836 10.634 18.142 1.00 98.12 108 PRO A N 1
ATOM 831 C CA . PRO A 1 108 ? -18.793 11.830 18.975 1.00 98.12 108 PRO A CA 1
ATOM 832 C C . PRO A 1 108 ? -18.088 11.548 20.308 1.00 98.12 108 PRO A C 1
ATOM 834 O O . PRO A 1 108 ? -18.258 10.466 20.875 1.00 98.12 108 PRO A O 1
ATOM 837 N N . ASP A 1 109 ? -17.335 12.525 20.817 1.00 97.38 109 ASP A N 1
ATOM 838 C CA . ASP A 1 109 ? -16.467 12.337 21.987 1.00 97.38 109 ASP A CA 1
ATOM 839 C C . ASP A 1 109 ? -17.224 11.853 23.229 1.00 97.38 109 ASP A C 1
ATOM 841 O O . ASP A 1 109 ? -16.766 10.925 23.888 1.00 97.38 109 ASP A O 1
ATOM 845 N N . GLU A 1 110 ? -18.408 12.405 23.508 1.00 98.00 110 GLU A N 1
ATOM 846 C CA . GLU A 1 110 ? -19.237 12.001 24.653 1.00 98.00 110 GLU A CA 1
ATOM 847 C C . GLU A 1 110 ? -19.613 10.512 24.598 1.00 98.00 110 GLU A C 1
ATOM 849 O O . GLU A 1 110 ? -19.463 9.774 25.576 1.00 98.00 110 GLU A O 1
ATOM 854 N N . GLU A 1 111 ? -20.070 10.038 23.436 1.00 98.00 111 GLU A N 1
ATOM 855 C CA . GLU A 1 111 ? -20.435 8.634 23.267 1.00 98.00 111 GLU A CA 1
ATOM 856 C C . GLU A 1 111 ? -19.201 7.730 23.291 1.00 98.00 111 GLU A C 1
ATOM 858 O O . GLU A 1 111 ? -19.219 6.676 23.931 1.00 98.00 111 GLU A O 1
ATOM 863 N N . GLY A 1 112 ? -18.136 8.139 22.604 1.00 97.38 112 GLY A N 1
ATOM 864 C CA . GLY A 1 112 ? -16.884 7.401 22.562 1.00 97.38 112 GLY A CA 1
ATOM 865 C C . GLY A 1 112 ? -16.261 7.228 23.946 1.00 97.38 112 GLY A C 1
ATOM 866 O O . GLY A 1 112 ? -15.859 6.120 24.300 1.00 97.38 112 GLY A O 1
ATOM 867 N N . GLU A 1 113 ? -16.244 8.288 24.754 1.00 97.38 113 GLU A N 1
ATOM 868 C CA . GLU A 1 113 ? -15.741 8.265 26.127 1.00 97.38 113 GLU A CA 1
ATOM 869 C C . GLU A 1 113 ? -16.604 7.380 27.030 1.00 97.38 113 GLU A C 1
ATOM 871 O O . GLU A 1 113 ? -16.073 6.596 27.819 1.00 97.38 113 GLU A O 1
ATOM 876 N N . ARG A 1 114 ? -17.934 7.456 26.889 1.00 98.06 114 ARG A N 1
ATOM 877 C CA . ARG A 1 114 ? -18.858 6.575 27.612 1.00 98.06 114 ARG A CA 1
ATOM 878 C C . ARG A 1 114 ? -18.579 5.106 27.297 1.00 98.06 114 ARG A C 1
ATOM 880 O O . ARG A 1 114 ? -18.495 4.302 28.220 1.00 98.06 114 ARG A O 1
ATOM 887 N N . LEU A 1 115 ? -18.421 4.755 26.018 1.00 96.81 115 LEU A N 1
ATOM 888 C CA . LEU A 1 115 ? -18.119 3.384 25.595 1.00 96.81 115 LEU A CA 1
ATOM 889 C C . LEU A 1 115 ? -16.737 2.927 26.072 1.00 96.81 115 LEU A C 1
ATOM 891 O O . LEU A 1 115 ? -16.604 1.808 26.551 1.00 96.81 115 LEU A O 1
ATOM 895 N N . ALA A 1 116 ? -15.723 3.790 26.002 1.00 93.81 116 ALA A N 1
ATOM 896 C CA . ALA A 1 116 ? -14.361 3.466 26.431 1.00 93.81 116 ALA A CA 1
ATOM 897 C C . ALA A 1 116 ? -14.249 3.115 27.927 1.00 93.81 116 ALA A C 1
ATOM 899 O O . ALA A 1 116 ? -13.285 2.466 28.326 1.00 93.81 116 ALA A O 1
ATOM 900 N N . LYS A 1 117 ? -15.219 3.542 28.747 1.00 95.31 117 LYS A N 1
ATOM 901 C CA . LYS A 1 117 ? -15.299 3.245 30.186 1.00 95.31 117 LYS A CA 1
ATOM 902 C C . LYS A 1 117 ? -16.074 1.961 30.507 1.00 95.31 117 LYS A C 1
ATOM 904 O O . LYS A 1 117 ? -16.079 1.553 31.666 1.00 95.31 117 LYS A O 1
ATOM 909 N N . LEU A 1 118 ? -16.745 1.348 29.529 1.00 93.31 118 LEU A N 1
ATOM 910 C CA . LEU A 1 118 ? -17.513 0.125 29.760 1.00 93.31 118 LEU A CA 1
ATOM 911 C C . LEU A 1 118 ? -16.591 -1.073 30.035 1.00 93.31 118 LEU A C 1
ATOM 913 O O . LEU A 1 118 ? -15.529 -1.190 29.413 1.00 93.31 118 LEU A O 1
ATOM 917 N N . PRO A 1 119 ? -17.016 -2.018 30.893 1.00 92.25 119 PRO A N 1
ATOM 918 C CA . PRO A 1 119 ? -16.421 -3.347 30.951 1.00 92.25 119 PRO A CA 1
ATOM 919 C C . PRO A 1 119 ? -16.421 -4.018 29.572 1.00 92.25 119 PRO A C 1
ATOM 921 O O . PRO A 1 119 ? -17.310 -3.789 28.753 1.00 92.25 119 PRO A O 1
ATOM 924 N N . ARG A 1 120 ? -15.438 -4.884 29.301 1.00 87.06 120 ARG A N 1
ATOM 925 C CA . ARG A 1 120 ? -15.232 -5.477 27.967 1.00 87.06 120 ARG A CA 1
ATOM 926 C C . ARG A 1 120 ? -16.483 -6.150 27.399 1.00 87.06 120 ARG A C 1
ATOM 928 O O . ARG A 1 120 ? -16.813 -5.935 26.239 1.00 87.06 120 ARG A O 1
ATOM 935 N N . ASN A 1 121 ? -17.140 -6.997 28.184 1.00 91.56 121 ASN A N 1
ATOM 936 C CA . ASN A 1 121 ? -18.344 -7.717 27.766 1.00 91.56 121 ASN A CA 1
ATOM 937 C C . ASN A 1 121 ? -19.467 -6.749 27.360 1.00 91.56 121 ASN A C 1
ATOM 939 O O . ASN A 1 121 ? -20.103 -6.952 26.329 1.00 91.56 121 ASN A O 1
ATOM 943 N N . GLU A 1 122 ? -19.657 -5.674 28.123 1.00 95.81 122 GLU A N 1
ATOM 944 C CA . GLU A 1 122 ? -20.625 -4.620 27.814 1.00 95.81 122 GLU A CA 1
ATOM 945 C C . GLU A 1 122 ? -20.205 -3.803 26.585 1.00 95.81 122 GLU A C 1
ATOM 947 O O . GLU A 1 122 ? -21.041 -3.495 25.738 1.00 95.81 122 GLU A O 1
ATOM 952 N N . LEU A 1 123 ? -18.909 -3.509 26.427 1.00 94.50 123 LEU A N 1
ATOM 953 C CA . LEU A 1 123 ? -18.373 -2.831 25.246 1.00 94.50 123 LEU A CA 1
ATOM 954 C C . LEU A 1 123 ? -18.576 -3.661 23.971 1.00 94.50 123 LEU A C 1
ATOM 956 O O . LEU A 1 123 ? -19.008 -3.119 22.957 1.00 94.50 123 LEU A O 1
ATOM 960 N N . VAL A 1 124 ? -18.297 -4.968 24.011 1.00 93.69 124 VAL A N 1
ATOM 961 C CA . VAL A 1 124 ? -18.523 -5.891 22.885 1.00 93.69 124 VAL A CA 1
ATOM 962 C C . VAL A 1 124 ? -20.002 -5.911 22.505 1.00 93.69 124 VAL A C 1
ATOM 964 O O . VAL A 1 124 ? -20.332 -5.764 21.330 1.00 93.69 124 VAL A O 1
ATOM 967 N N . GLN A 1 125 ? -20.896 -6.033 23.491 1.00 95.94 125 GLN A N 1
ATOM 968 C CA . GLN A 1 125 ? -22.341 -5.991 23.254 1.00 95.94 125 GLN A CA 1
ATOM 969 C C . GLN A 1 125 ? -22.778 -4.653 22.642 1.00 95.94 125 GLN A C 1
ATOM 971 O O . GLN A 1 125 ? -23.564 -4.642 21.697 1.00 95.94 125 GLN A O 1
ATOM 976 N N . ALA A 1 126 ? -22.234 -3.535 23.129 1.00 97.06 126 ALA A N 1
ATOM 977 C CA . ALA A 1 126 ? -22.549 -2.203 22.624 1.00 97.06 126 ALA A CA 1
ATOM 978 C C . ALA A 1 126 ? -22.010 -1.947 21.204 1.00 97.06 126 ALA A C 1
ATOM 980 O O . ALA A 1 126 ? -22.681 -1.289 20.412 1.00 97.06 126 ALA A O 1
ATOM 981 N N . LEU A 1 127 ? -20.820 -2.458 20.867 1.00 96.56 127 LEU A N 1
ATOM 982 C CA . LEU A 1 127 ? -20.198 -2.272 19.550 1.00 96.56 127 LEU A CA 1
ATOM 983 C C . LEU A 1 127 ? -20.722 -3.231 18.482 1.00 96.56 127 LEU A C 1
ATOM 985 O O . LEU A 1 127 ? -20.705 -2.870 17.309 1.00 96.56 127 LEU A O 1
ATOM 989 N N . SER A 1 128 ? -21.196 -4.423 18.849 1.00 96.56 128 SER A N 1
ATOM 990 C CA . SER A 1 128 ? -21.697 -5.425 17.897 1.00 96.56 128 SER A CA 1
ATOM 991 C C . SER A 1 128 ? -22.687 -4.876 16.851 1.00 96.56 128 SER A C 1
ATOM 993 O O . SER A 1 128 ? -22.498 -5.153 15.660 1.00 96.56 128 SER A O 1
ATOM 995 N N . PRO A 1 129 ? -23.718 -4.083 17.215 1.00 97.19 129 PRO A N 1
ATOM 996 C CA . PRO A 1 129 ? -24.602 -3.487 16.213 1.00 97.19 129 PRO A CA 1
ATOM 997 C C . PRO A 1 129 ? -23.905 -2.428 15.347 1.00 97.19 129 PRO A C 1
ATOM 999 O O . PRO A 1 129 ? -24.333 -2.193 14.226 1.00 97.19 129 PRO A O 1
ATOM 1002 N N . TYR A 1 130 ? -22.835 -1.785 15.824 1.00 97.75 130 TYR A N 1
ATOM 1003 C CA . TYR A 1 130 ? -22.124 -0.747 15.068 1.00 97.75 130 TYR A CA 1
ATOM 1004 C C . TYR A 1 130 ? -21.176 -1.361 14.039 1.00 97.75 130 TYR A C 1
ATOM 1006 O O . TYR A 1 130 ? -21.083 -0.879 12.912 1.00 97.75 130 TYR A O 1
ATOM 1014 N N . VAL A 1 131 ? -20.487 -2.440 14.417 1.00 97.25 131 VAL A N 1
ATOM 1015 C CA . VAL A 1 131 ? -19.530 -3.167 13.571 1.00 97.25 131 VAL A CA 1
ATOM 1016 C C . VAL A 1 131 ? -20.201 -3.725 12.314 1.00 97.25 131 VAL A C 1
ATOM 1018 O O . VAL A 1 131 ? -19.613 -3.648 11.238 1.00 97.25 131 VAL A O 1
ATOM 1021 N N . SER A 1 132 ? -21.432 -4.223 12.449 1.00 96.62 132 SER A N 1
ATOM 1022 C CA . SER A 1 132 ? -22.193 -4.911 11.396 1.00 96.62 132 SER A CA 1
ATOM 1023 C C . SER A 1 132 ? -23.114 -4.004 10.569 1.00 96.62 132 SER A C 1
ATOM 1025 O O . SER A 1 132 ? -23.632 -4.436 9.538 1.00 96.62 132 SER A O 1
ATOM 1027 N N . ALA A 1 133 ? -23.344 -2.761 11.005 1.00 97.69 133 ALA A N 1
ATOM 1028 C CA . ALA A 1 133 ? -24.337 -1.876 10.401 1.00 97.69 133 ALA A CA 1
ATOM 1029 C C . ALA A 1 133 ? -24.011 -1.512 8.944 1.00 97.69 133 ALA A C 1
ATOM 1031 O O . ALA A 1 133 ? -22.877 -1.151 8.627 1.00 97.69 133 ALA A O 1
ATOM 1032 N N . GLU A 1 134 ? -25.031 -1.508 8.079 1.00 96.44 134 GLU A N 1
ATOM 1033 C CA . GLU A 1 134 ? -24.938 -0.939 6.724 1.00 96.44 134 GLU A CA 1
ATOM 1034 C C . GLU A 1 134 ? -24.671 0.572 6.757 1.00 96.44 134 GLU A C 1
ATOM 1036 O O . GLU A 1 134 ? -23.918 1.103 5.943 1.00 96.44 134 GLU A O 1
ATOM 1041 N N . GLN A 1 135 ? -25.278 1.258 7.729 1.00 96.88 135 GLN A N 1
ATOM 1042 C CA . GLN A 1 135 ? -25.040 2.665 8.028 1.00 96.88 135 GLN A CA 1
ATOM 1043 C C . GLN A 1 135 ? -24.378 2.762 9.407 1.00 96.88 135 GLN A C 1
ATOM 1045 O O . GLN A 1 135 ? -25.079 2.711 10.422 1.00 96.88 135 GLN A O 1
ATOM 1050 N N . PRO A 1 136 ? -23.037 2.846 9.477 1.00 96.50 136 PRO A N 1
ATOM 1051 C CA . PRO A 1 136 ? -22.343 2.888 10.754 1.00 96.50 136 PRO A CA 1
ATOM 1052 C C . PRO A 1 136 ? -22.741 4.115 11.568 1.00 96.50 136 PRO A C 1
ATOM 1054 O O . PRO A 1 136 ? -22.874 5.223 11.047 1.00 96.50 136 PRO A O 1
ATOM 1057 N N . LYS A 1 137 ? -22.863 3.934 12.883 1.00 97.75 137 LYS A N 1
ATOM 1058 C CA . LYS A 1 137 ? -23.075 5.043 13.810 1.00 97.75 137 LYS A CA 1
ATOM 1059 C C . LYS A 1 137 ? -21.806 5.894 13.902 1.00 97.75 137 LYS A C 1
ATOM 1061 O O . LYS A 1 137 ? -20.775 5.387 14.335 1.00 97.75 137 LYS A O 1
ATOM 1066 N N . GLY A 1 138 ? -21.881 7.170 13.538 1.00 97.88 138 GLY A N 1
ATOM 1067 C CA . GLY A 1 138 ? -20.747 8.102 13.566 1.00 97.88 138 GLY A CA 1
ATOM 1068 C C . GLY A 1 138 ? -20.293 8.542 12.173 1.00 97.88 138 GLY A C 1
ATOM 1069 O O . GLY A 1 138 ? -21.004 8.374 11.187 1.00 97.88 138 GLY A O 1
ATOM 1070 N N . GLU A 1 139 ? -19.108 9.139 12.097 1.00 98.31 139 GLU A N 1
ATOM 1071 C CA . GLU A 1 139 ? -18.519 9.645 10.856 1.00 98.31 139 GLU A CA 1
ATOM 1072 C C . GLU A 1 139 ? -17.547 8.615 10.268 1.00 98.31 139 GLU A C 1
ATOM 1074 O O . GLU A 1 139 ? -16.581 8.224 10.925 1.00 98.31 139 GLU A O 1
ATOM 1079 N N . ILE A 1 140 ? -17.747 8.197 9.014 1.00 97.88 140 ILE A N 1
ATOM 1080 C CA . ILE A 1 140 ? -16.741 7.405 8.293 1.00 97.88 140 ILE A CA 1
ATOM 1081 C C . ILE A 1 140 ? -15.558 8.320 7.964 1.00 97.88 140 ILE A C 1
ATOM 1083 O O . ILE A 1 140 ? -15.596 9.099 7.014 1.00 97.88 140 ILE A O 1
ATOM 1087 N N . VAL A 1 141 ? -14.482 8.186 8.731 1.00 97.25 141 VAL A N 1
ATOM 1088 C CA . VAL A 1 141 ? -13.281 9.023 8.614 1.00 97.25 141 VAL A CA 1
ATOM 1089 C C . VAL A 1 141 ? -12.219 8.406 7.712 1.00 97.25 141 VAL A C 1
ATOM 1091 O O . VAL A 1 141 ? -11.347 9.117 7.213 1.00 97.25 141 VAL A O 1
ATOM 1094 N N . ARG A 1 142 ? -12.286 7.091 7.455 1.00 96.31 142 ARG A N 1
ATOM 1095 C CA . ARG A 1 142 ? -11.357 6.428 6.533 1.00 96.31 142 ARG A CA 1
ATOM 1096 C C . ARG A 1 142 ? -11.972 5.233 5.816 1.00 96.31 142 ARG A C 1
ATOM 1098 O O . ARG A 1 142 ? -12.672 4.410 6.398 1.00 96.31 142 ARG A O 1
ATOM 1105 N N . THR A 1 143 ? -11.627 5.122 4.538 1.00 96.12 143 THR A N 1
ATOM 1106 C CA . THR A 1 143 ? -11.786 3.927 3.701 1.00 96.12 143 THR A CA 1
ATOM 1107 C C . THR A 1 143 ? -10.530 3.785 2.855 1.00 96.12 143 THR A C 1
ATOM 1109 O O . THR A 1 143 ? -9.881 4.795 2.583 1.00 96.12 143 THR A O 1
ATOM 1112 N N . TRP A 1 144 ? -10.189 2.568 2.438 1.00 95.50 144 TRP A N 1
ATOM 1113 C CA . TRP A 1 144 ? -9.058 2.368 1.535 1.00 95.50 144 TRP A CA 1
ATOM 1114 C C . TRP A 1 144 ? -9.335 2.994 0.162 1.00 95.50 144 TRP A C 1
ATOM 1116 O O . TRP A 1 144 ? -10.412 2.814 -0.422 1.00 95.50 144 TRP A O 1
ATOM 1126 N N . LYS A 1 145 ? -8.360 3.756 -0.334 1.00 94.75 145 LYS A N 1
ATOM 1127 C CA . LYS A 1 145 ? -8.398 4.508 -1.593 1.00 94.75 145 LYS A CA 1
ATOM 1128 C C . LYS A 1 145 ? -7.109 4.343 -2.406 1.00 94.75 145 LYS A C 1
ATOM 1130 O O . LYS A 1 145 ? -6.912 5.104 -3.350 1.00 94.75 145 LYS A O 1
ATOM 1135 N N . ASN A 1 146 ? -6.265 3.361 -2.077 1.00 95.00 146 ASN A N 1
ATOM 1136 C CA . ASN A 1 146 ? -4.948 3.169 -2.688 1.00 95.00 146 ASN A CA 1
ATOM 1137 C C . ASN A 1 146 ? -4.021 4.381 -2.480 1.00 95.00 146 ASN A C 1
ATOM 1139 O O . ASN A 1 146 ? -3.363 4.839 -3.408 1.00 95.00 146 ASN A O 1
ATOM 1143 N N . GLU A 1 147 ? -3.999 4.947 -1.270 1.00 94.06 147 GLU A N 1
ATOM 1144 C CA . GLU A 1 147 ? -3.349 6.227 -0.961 1.00 94.06 147 GLU A CA 1
ATOM 1145 C C . GLU A 1 147 ? -1.876 6.288 -1.413 1.00 94.06 147 GLU A C 1
ATOM 1147 O O . GLU A 1 147 ? -1.395 7.343 -1.820 1.00 94.06 147 GLU A O 1
ATOM 1152 N N . THR A 1 148 ? -1.160 5.163 -1.425 1.00 91.06 148 THR A N 1
ATOM 1153 C CA . THR A 1 148 ? 0.244 5.073 -1.862 1.00 91.06 148 THR A CA 1
ATOM 1154 C C . THR A 1 148 ? 0.476 5.350 -3.341 1.00 91.06 148 THR A C 1
ATOM 1156 O O . THR A 1 148 ? 1.612 5.633 -3.717 1.00 91.06 148 THR A O 1
ATOM 1159 N N . ILE A 1 149 ? -0.558 5.281 -4.186 1.00 91.44 149 ILE A N 1
ATOM 1160 C CA . ILE A 1 149 ? -0.422 5.635 -5.602 1.00 91.44 149 ILE A CA 1
ATOM 1161 C C . ILE A 1 149 ? -0.313 7.151 -5.797 1.00 91.44 149 ILE A C 1
ATOM 1163 O O . ILE A 1 149 ? 0.166 7.594 -6.835 1.00 91.44 149 ILE A O 1
ATOM 1167 N N . TYR A 1 150 ? -0.741 7.959 -4.826 1.00 90.81 150 TYR A N 1
ATOM 1168 C CA . TYR A 1 150 ? -0.745 9.411 -4.958 1.00 90.81 150 TYR A CA 1
ATOM 1169 C C . TYR A 1 150 ? 0.598 10.015 -4.537 1.00 90.81 150 TYR A C 1
ATOM 1171 O O . TYR A 1 150 ? 1.132 9.748 -3.463 1.00 90.81 150 TYR A O 1
ATOM 1179 N N . GLN A 1 151 ? 1.136 10.892 -5.376 1.00 85.50 151 GLN A N 1
ATOM 1180 C CA . GLN A 1 151 ? 2.373 11.625 -5.145 1.00 85.50 151 GLN A CA 1
ATOM 1181 C C . GLN A 1 151 ? 2.263 12.658 -4.031 1.00 85.50 151 GLN A C 1
ATOM 1183 O O . GLN A 1 151 ? 3.298 13.018 -3.451 1.00 85.50 151 GLN A O 1
ATOM 1188 N N . SER A 1 152 ? 1.046 13.159 -3.806 1.00 88.69 152 SER A N 1
ATOM 1189 C CA . SER A 1 152 ? 0.683 14.062 -2.722 1.00 88.69 152 SER A CA 1
ATOM 1190 C C . SER A 1 152 ? 0.684 13.370 -1.357 1.00 88.69 152 SER A C 1
ATOM 1192 O O . SER A 1 152 ? 0.937 14.042 -0.357 1.00 88.69 152 SER A O 1
ATOM 1194 N N . THR A 1 153 ? 0.486 12.049 -1.296 1.00 90.88 153 THR A N 1
ATOM 1195 C CA . THR A 1 153 ? 0.475 11.302 -0.033 1.00 90.88 153 THR A CA 1
ATOM 1196 C C . THR A 1 153 ? 1.777 11.491 0.728 1.00 90.88 153 THR A C 1
ATOM 1198 O O . THR A 1 153 ? 2.882 11.300 0.212 1.00 90.88 153 THR A O 1
ATOM 1201 N N . LEU A 1 154 ? 1.637 11.882 1.990 1.00 90.25 154 LEU A N 1
ATOM 1202 C CA . LEU A 1 154 ? 2.751 12.139 2.878 1.00 90.25 154 LEU A CA 1
ATOM 1203 C C . LEU A 1 154 ? 3.272 10.799 3.389 1.00 90.25 154 LEU A C 1
ATOM 1205 O O . LEU A 1 154 ? 2.592 10.045 4.085 1.00 90.25 154 LEU A O 1
ATOM 1209 N N . ILE A 1 155 ? 4.505 10.520 2.988 1.00 83.12 155 ILE A N 1
ATOM 1210 C CA . ILE A 1 155 ? 5.280 9.332 3.324 1.00 83.12 155 ILE A CA 1
ATOM 1211 C C . ILE A 1 155 ? 6.672 9.774 3.773 1.00 83.12 155 ILE A C 1
ATOM 1213 O O . ILE A 1 155 ? 7.196 10.788 3.310 1.00 83.12 155 ILE A O 1
ATOM 1217 N N . GLY A 1 156 ? 7.291 9.012 4.673 1.00 77.31 156 GLY A N 1
ATOM 1218 C CA . GLY A 1 156 ? 8.678 9.244 5.089 1.00 77.31 156 GLY A CA 1
ATOM 1219 C C . GLY A 1 156 ? 8.879 10.253 6.223 1.00 77.31 156 GLY A C 1
ATOM 1220 O O . GLY A 1 156 ? 10.023 10.475 6.614 1.00 77.31 156 GLY A O 1
ATOM 1221 N N . LYS A 1 157 ? 7.808 10.817 6.790 1.00 83.06 157 LYS A N 1
ATOM 1222 C CA . LYS A 1 157 ? 7.876 11.495 8.091 1.00 83.06 157 LYS A CA 1
ATOM 1223 C C . LYS A 1 157 ? 8.044 10.474 9.220 1.00 83.06 157 LYS A C 1
ATOM 1225 O O . LYS A 1 157 ? 7.702 9.299 9.064 1.00 83.06 157 LYS A O 1
ATOM 1230 N N . SER A 1 158 ? 8.546 10.931 10.365 1.00 81.50 158 SER A N 1
ATOM 1231 C CA . SER A 1 158 ? 8.489 10.133 11.589 1.00 81.50 158 SER A CA 1
ATOM 1232 C C . SER A 1 158 ? 7.026 9.860 11.962 1.00 81.50 158 SER A C 1
ATOM 1234 O O . SER A 1 158 ? 6.213 10.779 11.856 1.00 81.50 158 SER A O 1
ATOM 1236 N N . PRO A 1 159 ? 6.688 8.635 12.402 1.00 84.56 159 PRO A N 1
ATOM 1237 C CA . PRO A 1 159 ? 5.350 8.313 12.882 1.00 84.56 159 PRO A CA 1
ATOM 1238 C C . PRO A 1 159 ? 4.903 9.284 13.981 1.00 84.56 159 PRO A C 1
ATOM 1240 O O . PRO A 1 159 ? 5.633 9.497 14.951 1.00 84.56 159 PRO A O 1
ATOM 1243 N N . GLU A 1 160 ? 3.714 9.863 13.829 1.00 83.75 160 GLU A N 1
ATOM 1244 C CA . GLU A 1 160 ? 3.131 10.786 14.804 1.00 83.75 160 GLU A CA 1
ATOM 1245 C C . GLU A 1 160 ? 2.039 10.058 15.605 1.00 83.75 160 GLU A C 1
ATOM 1247 O O . GLU A 1 160 ? 1.082 9.547 15.007 1.00 83.75 160 GLU A O 1
ATOM 1252 N N . PRO A 1 161 ? 2.135 10.000 16.945 1.00 81.31 161 PRO A N 1
ATOM 1253 C CA . PRO A 1 161 ? 1.058 9.466 17.763 1.00 81.31 161 PRO A CA 1
ATOM 1254 C C . PRO A 1 161 ? -0.207 10.304 17.604 1.00 81.31 161 PRO A C 1
ATOM 1256 O O . PRO A 1 161 ? -0.177 11.536 17.616 1.00 81.31 161 PRO A O 1
ATOM 1259 N N . ALA A 1 162 ? -1.343 9.625 17.524 1.00 85.19 162 ALA A N 1
ATOM 1260 C CA . ALA A 1 162 ? -2.642 10.270 17.526 1.00 85.19 162 ALA A CA 1
ATOM 1261 C C . ALA A 1 162 ? -3.231 10.270 18.939 1.00 85.19 162 ALA A C 1
ATOM 1263 O O . ALA A 1 162 ? -3.118 9.289 19.673 1.00 85.19 162 ALA A O 1
ATOM 1264 N N . LYS A 1 163 ? -3.937 11.344 19.307 1.00 89.81 163 LYS A N 1
ATOM 1265 C CA . LYS A 1 163 ? -4.851 11.313 20.457 1.00 89.81 163 LYS A CA 1
ATOM 1266 C C . LYS A 1 163 ? -6.066 10.479 20.056 1.00 89.81 163 LYS A C 1
ATOM 1268 O O . LYS A 1 163 ? -7.005 11.006 19.456 1.00 89.81 163 LYS A O 1
ATOM 1273 N N . ARG A 1 164 ? -6.007 9.171 20.300 1.00 92.19 164 ARG A N 1
ATOM 1274 C CA . ARG A 1 164 ? -7.038 8.223 19.876 1.00 92.19 164 ARG A CA 1
ATOM 1275 C C . ARG A 1 164 ? -7.365 7.205 20.955 1.00 92.19 164 ARG A C 1
ATOM 1277 O O . ARG A 1 164 ? -6.499 6.812 21.727 1.00 92.19 164 ARG A O 1
ATOM 1284 N N . THR A 1 165 ? -8.592 6.709 20.888 1.00 91.25 165 THR A N 1
ATOM 1285 C CA . THR A 1 165 ? -9.057 5.527 21.610 1.00 91.25 165 THR A CA 1
ATOM 1286 C C . THR A 1 165 ? -9.703 4.599 20.592 1.00 91.25 165 THR A C 1
ATOM 1288 O O . THR A 1 165 ? -10.765 4.901 20.050 1.00 91.25 165 THR A O 1
ATOM 1291 N N . LEU A 1 166 ? -9.051 3.478 20.282 1.00 93.81 166 LEU A N 1
ATOM 1292 C CA . LEU A 1 166 ? -9.596 2.479 19.365 1.00 93.81 166 LEU A CA 1
ATOM 1293 C C . LEU A 1 166 ? -10.481 1.498 20.148 1.00 93.81 166 LEU A C 1
ATOM 1295 O O . LEU A 1 166 ? -9.991 0.522 20.710 1.00 93.81 166 LEU A O 1
ATOM 1299 N N . LEU A 1 167 ? -11.789 1.755 20.169 1.00 95.62 167 LEU A N 1
ATOM 1300 C CA . LEU A 1 167 ? -12.797 0.958 20.878 1.00 95.62 167 LEU A CA 1
ATOM 1301 C C . LEU A 1 167 ? -12.791 -0.507 20.420 1.00 95.62 167 LEU A C 1
ATOM 1303 O O . LEU A 1 167 ? -12.847 -1.409 21.250 1.00 95.62 167 LEU A O 1
ATOM 1307 N N . SER A 1 168 ? -12.615 -0.746 19.116 1.00 93.88 168 SER A N 1
ATOM 1308 C CA . SER A 1 168 ? -12.434 -2.094 18.559 1.00 93.88 168 SER A CA 1
ATOM 1309 C C . SER A 1 168 ? -11.271 -2.853 19.204 1.00 93.88 168 SER A C 1
ATOM 1311 O O . SER A 1 168 ? -11.388 -4.049 19.430 1.00 93.88 168 SER A O 1
ATOM 1313 N N . ALA A 1 169 ? -10.159 -2.182 19.528 1.00 90.19 169 ALA A N 1
ATOM 1314 C CA . ALA A 1 169 ? -9.016 -2.814 20.185 1.00 90.19 169 ALA A CA 1
ATOM 1315 C C . ALA A 1 169 ? -9.250 -3.019 21.691 1.00 90.19 169 ALA A C 1
ATOM 1317 O O . ALA A 1 169 ? -8.774 -4.000 22.253 1.00 90.19 169 ALA A O 1
ATOM 1318 N N . LEU A 1 170 ? -10.020 -2.148 22.349 1.00 88.31 170 LEU A N 1
ATOM 1319 C CA . LEU A 1 170 ? -10.430 -2.366 23.742 1.00 88.31 170 LEU A CA 1
ATOM 1320 C C . LEU A 1 170 ? -11.350 -3.591 23.875 1.00 88.31 170 LEU A C 1
ATOM 1322 O O . LEU A 1 170 ? -11.196 -4.377 24.809 1.00 88.31 170 LEU A O 1
ATOM 1326 N N . ALA A 1 171 ? -12.241 -3.811 22.903 1.00 87.50 171 ALA A N 1
ATOM 1327 C CA . ALA A 1 171 ? -13.183 -4.932 22.883 1.00 87.50 171 ALA A CA 1
ATOM 1328 C C . ALA A 1 171 ? -12.508 -6.323 22.863 1.00 87.50 171 ALA A C 1
ATOM 1330 O O . ALA A 1 171 ? -13.082 -7.305 23.340 1.00 87.50 171 ALA A O 1
ATOM 1331 N N . ILE A 1 172 ? -11.260 -6.416 22.392 1.00 85.06 172 ILE A N 1
ATOM 1332 C CA . ILE A 1 172 ? -10.467 -7.660 22.377 1.00 85.06 172 ILE A CA 1
ATOM 1333 C C . ILE A 1 172 ? -9.459 -7.787 23.538 1.00 85.06 172 ILE A C 1
ATOM 1335 O O . ILE A 1 172 ? -8.925 -8.876 23.731 1.00 85.06 172 ILE A O 1
ATOM 1339 N N . SER A 1 173 ? -9.194 -6.735 24.326 1.00 66.06 173 SER A N 1
ATOM 1340 C CA . SER A 1 173 ? -7.961 -6.628 25.138 1.00 66.06 173 SER A CA 1
ATOM 1341 C C . SER A 1 173 ? -8.006 -7.129 26.601 1.00 66.06 173 SER A C 1
ATOM 1343 O O . SER A 1 173 ? -6.997 -6.974 27.284 1.00 66.06 173 SER A O 1
ATOM 1345 N N . ALA A 1 174 ? -9.085 -7.722 27.131 1.00 48.50 174 ALA A N 1
ATOM 1346 C CA . ALA A 1 174 ? -9.140 -8.023 28.581 1.00 48.50 174 ALA A CA 1
ATOM 1347 C C . ALA A 1 174 ? -8.734 -9.451 29.010 1.00 48.50 174 ALA A C 1
ATOM 1349 O O . ALA A 1 174 ? -8.383 -9.623 30.169 1.00 48.50 174 ALA A O 1
ATOM 1350 N N . ASP A 1 175 ? -8.704 -10.449 28.115 1.00 42.31 175 ASP A N 1
ATOM 1351 C CA . ASP A 1 175 ? -8.518 -11.864 28.515 1.00 42.31 175 ASP A CA 1
ATOM 1352 C C . ASP A 1 175 ? -7.438 -12.620 27.726 1.00 42.31 175 ASP A C 1
ATOM 1354 O O . ASP A 1 175 ? -7.479 -13.844 27.654 1.00 42.31 175 ASP A O 1
ATOM 1358 N N . ASN A 1 176 ? -6.476 -11.933 27.098 1.00 41.91 176 ASN A N 1
ATOM 1359 C CA . ASN A 1 176 ? -5.472 -12.628 26.289 1.00 41.91 176 ASN A CA 1
ATOM 1360 C C . ASN A 1 176 ? -4.027 -12.238 26.639 1.00 41.91 176 ASN A C 1
ATOM 1362 O O . ASN A 1 176 ? -3.396 -11.484 25.895 1.00 41.91 176 ASN A O 1
ATOM 1366 N N . PRO A 1 177 ? -3.455 -12.790 27.733 1.00 39.72 177 PRO A N 1
ATOM 1367 C CA . PRO A 1 177 ? -2.000 -12.912 27.851 1.00 39.72 177 PRO A CA 1
ATOM 1368 C C . PRO A 1 177 ? -1.399 -13.716 26.675 1.00 39.72 177 PRO A C 1
ATOM 1370 O O . PRO A 1 177 ? -0.208 -13.600 26.403 1.00 39.72 177 PRO A O 1
ATOM 1373 N N . GLU A 1 178 ? -2.227 -14.458 25.924 1.00 35.78 178 GLU A N 1
ATOM 1374 C CA . GLU A 1 178 ? -1.901 -15.141 24.669 1.00 35.78 178 GLU A CA 1
ATOM 1375 C C . GLU A 1 178 ? -2.286 -14.314 23.422 1.00 35.78 178 GLU A C 1
ATOM 1377 O O . GLU A 1 178 ? -2.956 -14.796 22.509 1.00 35.78 178 GLU A O 1
ATOM 1382 N N . ILE A 1 179 ? -1.851 -13.055 23.318 1.00 43.16 179 ILE A N 1
ATOM 1383 C CA . ILE A 1 179 ? -1.304 -12.649 22.013 1.00 43.16 179 ILE A CA 1
ATOM 1384 C C . ILE A 1 179 ? 0.113 -13.222 22.040 1.00 43.16 179 ILE A C 1
ATOM 1386 O O . ILE A 1 179 ? 0.979 -12.613 22.673 1.00 43.16 179 ILE A O 1
ATOM 1390 N N . PRO A 1 180 ? 0.358 -14.419 21.472 1.00 36.22 180 PRO A N 1
ATOM 1391 C CA . PRO A 1 180 ? 1.664 -15.043 21.569 1.00 36.22 180 PRO A CA 1
ATOM 1392 C C . PRO A 1 180 ? 2.680 -14.093 20.932 1.00 36.22 180 PRO A C 1
ATOM 1394 O O . PRO A 1 180 ? 2.515 -13.684 19.785 1.00 36.22 180 PRO A O 1
ATOM 1397 N N . GLY A 1 181 ? 3.709 -13.722 21.692 1.00 39.03 181 GLY A N 1
ATOM 1398 C CA . GLY A 1 181 ? 4.919 -13.130 21.136 1.00 39.03 181 GLY A CA 1
ATOM 1399 C C . GLY A 1 181 ? 4.829 -11.669 20.681 1.00 39.03 181 GLY A C 1
ATOM 1400 O O . GLY A 1 181 ? 5.124 -11.374 19.531 1.00 39.03 181 GLY A O 1
ATOM 1401 N N . ILE A 1 182 ? 4.599 -10.719 21.597 1.00 39.69 182 ILE A N 1
ATOM 1402 C CA . ILE A 1 182 ? 5.390 -9.462 21.528 1.00 39.69 182 ILE A CA 1
ATOM 1403 C C . ILE A 1 182 ? 6.822 -9.715 22.066 1.00 39.69 182 ILE A C 1
ATOM 1405 O O . ILE A 1 182 ? 7.718 -8.894 21.919 1.00 39.69 182 ILE A O 1
ATOM 1409 N N . THR A 1 183 ? 7.068 -10.888 22.659 1.00 34.53 183 THR A N 1
ATOM 1410 C CA . THR A 1 183 ? 8.331 -11.273 23.304 1.00 34.53 183 THR A CA 1
ATOM 1411 C C . THR A 1 183 ? 9.363 -11.937 22.392 1.00 34.53 183 THR A C 1
ATOM 1413 O O . THR A 1 183 ? 10.500 -12.092 22.822 1.00 34.53 183 THR A O 1
ATOM 1416 N N . SER A 1 184 ? 9.036 -12.286 21.144 1.00 38.34 184 SER A N 1
ATOM 1417 C CA . SER A 1 184 ? 10.039 -12.730 20.166 1.00 38.34 184 SER A CA 1
ATOM 1418 C C . SER A 1 184 ? 9.994 -11.844 18.931 1.00 38.34 184 SER A C 1
ATOM 1420 O O . SER A 1 184 ? 9.577 -12.248 17.846 1.00 38.34 184 SER A O 1
ATOM 1422 N N . ILE A 1 185 ? 10.434 -10.603 19.106 1.00 44.06 185 ILE A N 1
ATOM 1423 C CA . ILE A 1 185 ? 10.968 -9.848 17.980 1.00 44.06 185 ILE A CA 1
ATOM 1424 C C . ILE A 1 185 ? 12.086 -10.730 17.419 1.00 44.06 185 ILE A C 1
ATOM 1426 O O . ILE A 1 185 ? 13.026 -11.053 18.147 1.00 44.06 185 ILE A O 1
ATOM 1430 N N . HIS A 1 186 ? 11.978 -11.165 16.161 1.00 44.09 186 HIS A N 1
ATOM 1431 C CA . HIS A 1 186 ? 13.152 -11.671 15.463 1.00 44.09 186 HIS A CA 1
ATOM 1432 C C . HIS A 1 186 ? 14.095 -10.482 15.299 1.00 44.09 186 HIS A C 1
ATOM 1434 O O . HIS A 1 186 ? 14.024 -9.722 14.332 1.00 44.09 186 HIS A O 1
ATOM 1440 N N . GLU A 1 187 ? 14.934 -10.279 16.311 1.00 48.28 187 GLU A N 1
ATOM 1441 C CA . GLU A 1 187 ? 16.147 -9.502 16.178 1.00 48.28 187 GLU A CA 1
ATOM 1442 C C . GLU A 1 187 ? 16.986 -10.239 15.143 1.00 48.28 187 GLU A C 1
ATOM 1444 O O . GLU A 1 187 ? 17.642 -11.237 15.434 1.00 48.28 187 GLU A O 1
ATOM 1449 N N . VAL A 1 188 ? 16.900 -9.780 13.896 1.00 51.53 188 VAL A N 1
ATOM 1450 C CA . VAL A 1 188 ? 17.911 -10.112 12.903 1.00 51.53 188 VAL A CA 1
ATOM 1451 C C . VAL A 1 188 ? 19.215 -9.617 13.503 1.00 51.53 188 VAL A C 1
ATOM 1453 O O . VAL A 1 188 ? 19.343 -8.425 13.792 1.00 51.53 188 VAL A O 1
ATOM 1456 N N . THR A 1 189 ? 20.151 -10.525 13.761 1.00 51.31 189 THR A N 1
ATOM 1457 C CA . THR A 1 189 ? 21.387 -10.148 14.440 1.00 51.31 189 THR A CA 1
ATOM 1458 C C . THR A 1 189 ? 22.112 -9.084 13.622 1.00 51.31 189 THR A C 1
ATOM 1460 O O . THR A 1 189 ? 22.072 -9.080 12.389 1.00 51.31 189 THR A O 1
ATOM 1463 N N . ARG A 1 190 ? 22.870 -8.213 14.289 1.00 51.53 190 ARG A N 1
ATOM 1464 C CA . ARG A 1 190 ? 23.713 -7.196 13.639 1.00 51.53 190 ARG A CA 1
ATOM 1465 C C . ARG A 1 190 ? 24.562 -7.711 12.497 1.00 51.53 190 ARG A C 1
ATOM 1467 O O . ARG A 1 190 ? 24.799 -7.012 11.513 1.00 51.5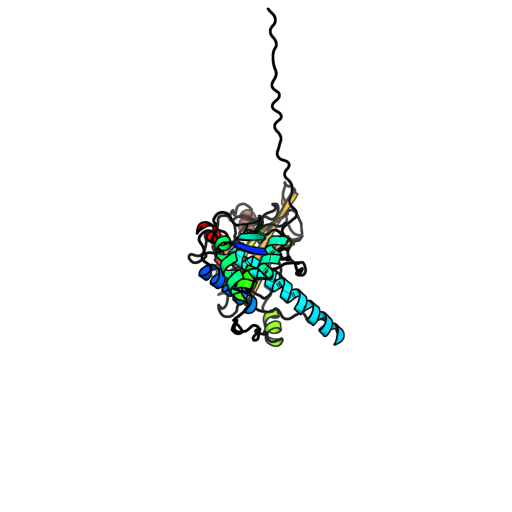3 190 ARG A O 1
ATOM 1474 N N . LYS A 1 191 ? 25.015 -8.954 12.623 1.00 53.75 191 LYS A N 1
ATOM 1475 C CA . LYS A 1 191 ? 25.768 -9.647 11.589 1.00 53.75 191 LYS A CA 1
ATOM 1476 C C . LYS A 1 191 ? 24.877 -10.002 10.400 1.00 53.75 191 LYS A C 1
ATOM 1478 O O . LYS A 1 191 ? 25.247 -9.677 9.283 1.00 53.75 191 LYS A O 1
ATOM 1483 N N . GLU A 1 192 ? 23.704 -10.585 10.615 1.00 55.81 192 GLU A N 1
ATOM 1484 C CA . GLU A 1 192 ? 22.751 -10.912 9.545 1.00 55.81 192 GLU A CA 1
ATOM 1485 C C . GLU A 1 192 ? 22.209 -9.664 8.842 1.00 55.81 192 GLU A C 1
ATOM 1487 O O . GLU A 1 192 ? 22.141 -9.653 7.619 1.00 55.81 192 GLU A O 1
ATOM 1492 N N . ALA A 1 193 ? 21.907 -8.581 9.567 1.00 52.00 193 ALA A N 1
ATOM 1493 C CA . ALA A 1 193 ? 21.458 -7.320 8.975 1.00 52.00 193 ALA A CA 1
ATOM 1494 C C . ALA A 1 193 ? 22.580 -6.625 8.180 1.00 52.00 193 ALA A C 1
ATOM 1496 O O . ALA A 1 193 ? 22.343 -6.064 7.108 1.00 52.00 193 ALA A O 1
ATOM 1497 N N . HIS A 1 194 ? 23.822 -6.667 8.678 1.00 53.09 194 HIS A N 1
ATOM 1498 C CA . HIS A 1 194 ? 24.985 -6.144 7.962 1.00 53.09 194 HIS A CA 1
ATOM 1499 C C . HIS A 1 194 ? 25.334 -6.982 6.725 1.00 53.09 194 HIS A C 1
ATOM 1501 O O . HIS A 1 194 ? 25.592 -6.413 5.667 1.00 53.09 194 HIS A O 1
ATOM 1507 N N . GLU A 1 195 ? 25.288 -8.312 6.819 1.00 55.94 195 GLU A N 1
ATOM 1508 C CA . GLU A 1 195 ? 25.457 -9.209 5.671 1.00 55.94 195 GLU A CA 1
ATOM 1509 C C . GLU A 1 195 ? 24.292 -9.064 4.677 1.00 55.94 195 GLU A C 1
ATOM 1511 O O . GLU A 1 195 ? 24.533 -9.030 3.475 1.00 55.94 195 GLU A O 1
ATOM 1516 N N . ALA A 1 196 ? 23.056 -8.838 5.141 1.00 53.91 196 ALA A N 1
ATOM 1517 C CA . ALA A 1 196 ? 21.917 -8.489 4.290 1.00 53.91 196 ALA A CA 1
ATOM 1518 C C . ALA A 1 196 ? 22.118 -7.147 3.564 1.00 53.91 196 ALA A C 1
ATOM 1520 O O . ALA A 1 196 ? 21.740 -7.016 2.406 1.00 53.91 196 ALA A O 1
ATOM 1521 N N . ARG A 1 197 ? 22.775 -6.162 4.196 1.00 52.47 197 ARG A N 1
ATOM 1522 C CA . ARG A 1 197 ? 23.165 -4.888 3.555 1.00 52.47 197 ARG A CA 1
ATOM 1523 C C . ARG A 1 197 ? 24.353 -5.017 2.599 1.00 52.47 197 ARG A C 1
ATOM 1525 O O . ARG A 1 197 ? 24.476 -4.189 1.703 1.00 52.47 197 ARG A O 1
ATOM 1532 N N . LYS A 1 198 ? 25.226 -6.015 2.782 1.00 50.16 198 LYS A N 1
ATOM 1533 C CA . LYS A 1 198 ? 26.270 -6.366 1.802 1.00 50.16 198 LYS A CA 1
ATOM 1534 C C . LYS A 1 198 ? 25.694 -7.035 0.552 1.00 50.16 198 LYS A C 1
ATOM 1536 O O . LYS A 1 198 ? 26.410 -7.143 -0.444 1.00 50.16 198 LYS A O 1
ATOM 1541 N N . ARG A 1 199 ? 24.428 -7.469 0.581 1.00 56.41 199 ARG A N 1
ATOM 1542 C CA . ARG A 1 199 ? 23.734 -7.975 -0.607 1.00 56.41 199 ARG A CA 1
ATOM 1543 C C . ARG A 1 199 ? 23.594 -6.860 -1.646 1.00 56.41 199 ARG A C 1
ATOM 1545 O O . ARG A 1 199 ? 23.502 -5.678 -1.312 1.00 56.41 199 ARG A O 1
ATOM 1552 N N . GLN A 1 200 ? 23.690 -7.237 -2.917 1.00 51.94 200 GLN A N 1
ATOM 1553 C CA . GLN A 1 200 ? 24.028 -6.317 -3.997 1.00 51.94 200 GLN A CA 1
ATOM 1554 C C . GLN A 1 200 ? 22.921 -5.283 -4.221 1.00 51.94 200 GLN A C 1
ATOM 1556 O O . GLN A 1 200 ? 21.835 -5.595 -4.706 1.00 51.94 200 GLN A O 1
ATOM 1561 N N . HIS A 1 201 ? 23.223 -4.014 -3.934 1.00 55.38 201 HIS A N 1
ATOM 1562 C CA . HIS A 1 201 ? 22.473 -2.934 -4.553 1.00 55.38 201 HIS A CA 1
ATOM 1563 C C . HIS A 1 201 ? 22.742 -2.998 -6.057 1.00 55.38 201 HIS A C 1
ATOM 1565 O O . HIS A 1 201 ? 23.861 -2.745 -6.513 1.00 55.38 201 HIS A O 1
ATOM 1571 N N . ILE A 1 202 ? 21.718 -3.361 -6.824 1.00 57.81 202 ILE A N 1
ATOM 1572 C CA . ILE A 1 202 ? 21.817 -3.395 -8.275 1.00 57.81 202 ILE A CA 1
ATOM 1573 C C . ILE A 1 202 ? 21.734 -1.948 -8.760 1.00 57.81 202 ILE A C 1
ATOM 1575 O O . ILE A 1 202 ? 20.656 -1.354 -8.855 1.00 57.81 202 ILE A O 1
ATOM 1579 N N . PHE A 1 203 ? 22.894 -1.351 -9.027 1.00 55.38 203 PHE A N 1
ATOM 1580 C CA . PHE A 1 203 ? 22.962 -0.031 -9.640 1.00 55.38 203 PHE A CA 1
ATOM 1581 C C . PHE A 1 203 ? 22.487 -0.122 -11.093 1.00 55.38 203 PHE A C 1
ATOM 1583 O O . PHE A 1 203 ? 22.992 -0.924 -11.878 1.00 55.38 203 PHE A O 1
ATOM 1590 N N . GLY A 1 204 ? 21.513 0.712 -11.457 1.00 53.53 204 GLY A N 1
ATOM 1591 C CA . GLY A 1 204 ? 21.051 0.809 -12.838 1.00 53.53 204 GLY A CA 1
ATOM 1592 C C . GLY A 1 204 ? 22.132 1.326 -13.776 1.00 53.53 204 GLY A C 1
ATOM 1593 O O . GLY A 1 204 ? 22.878 2.251 -13.452 1.00 53.53 204 GLY A O 1
ATOM 1594 N N . ILE A 1 205 ? 22.184 0.735 -14.966 1.00 55.19 205 ILE A N 1
ATOM 1595 C CA . ILE A 1 205 ? 22.980 1.234 -16.079 1.00 55.19 205 ILE A CA 1
ATOM 1596 C C . ILE A 1 205 ? 22.241 2.460 -16.643 1.00 55.19 205 ILE A C 1
ATOM 1598 O O . ILE A 1 205 ? 21.045 2.413 -16.950 1.00 55.19 205 ILE A O 1
ATOM 1602 N N . LYS A 1 206 ? 22.949 3.592 -16.725 1.00 54.41 206 LYS A N 1
ATOM 1603 C CA . LYS A 1 206 ? 22.400 4.883 -17.174 1.00 54.41 206 LYS A CA 1
ATOM 1604 C C . LYS A 1 206 ? 21.986 4.877 -18.654 1.00 54.41 206 LYS A C 1
ATOM 1606 O O . LYS A 1 206 ? 22.489 4.094 -19.453 1.00 54.41 206 LYS A O 1
ATOM 1611 N N . THR A 1 207 ? 21.104 5.814 -19.018 1.00 49.69 207 THR A N 1
ATOM 1612 C CA . THR A 1 207 ? 20.480 6.001 -20.349 1.00 49.69 207 THR A CA 1
ATOM 1613 C C . THR A 1 207 ? 21.474 6.021 -21.508 1.00 49.69 207 THR A C 1
ATOM 1615 O O . THR A 1 207 ? 21.238 5.387 -22.531 1.00 49.69 207 THR A O 1
ATOM 1618 N N . ASN A 1 208 ? 22.601 6.723 -21.354 1.00 49.72 208 ASN A N 1
ATOM 1619 C CA . ASN A 1 208 ? 23.630 6.845 -22.394 1.00 49.72 208 ASN A CA 1
ATOM 1620 C C . ASN A 1 208 ? 24.418 5.543 -22.638 1.00 49.72 208 ASN A C 1
ATOM 1622 O O . ASN A 1 208 ? 25.317 5.521 -23.472 1.00 49.72 208 ASN A O 1
ATOM 1626 N N . LYS A 1 209 ? 24.072 4.468 -21.919 1.00 52.34 209 LYS A N 1
ATOM 1627 C CA . LYS A 1 209 ? 24.668 3.134 -21.998 1.00 52.34 209 LYS A CA 1
ATOM 1628 C C . LYS A 1 209 ? 23.642 2.026 -22.256 1.00 52.34 209 LYS A C 1
ATOM 1630 O O . LYS A 1 209 ? 24.001 0.861 -22.165 1.00 52.34 209 LYS A O 1
ATOM 1635 N N . LEU A 1 210 ? 22.397 2.336 -22.650 1.00 56.41 210 LEU A N 1
ATOM 1636 C CA . LEU A 1 210 ? 21.518 1.310 -23.253 1.00 56.41 210 LEU A CA 1
ATOM 1637 C C . LEU A 1 210 ? 22.195 0.646 -24.469 1.00 56.41 210 LEU A C 1
ATOM 1639 O O . LEU A 1 210 ? 21.960 -0.523 -24.741 1.00 56.41 210 LEU A O 1
ATOM 1643 N N . VAL A 1 211 ? 23.091 1.384 -25.133 1.00 50.69 211 VAL A N 1
ATOM 1644 C CA . VAL A 1 211 ? 23.929 0.938 -26.256 1.00 50.69 211 VAL A CA 1
ATOM 1645 C C . VAL A 1 211 ? 25.080 0.012 -25.817 1.00 50.69 211 VAL A C 1
ATOM 1647 O O . VAL A 1 211 ? 25.583 -0.766 -26.620 1.00 50.69 211 VAL A O 1
ATOM 1650 N N . GLU A 1 212 ? 25.481 0.020 -24.540 1.00 58.75 212 GLU A N 1
ATOM 1651 C CA . GLU A 1 212 ? 26.443 -0.948 -23.995 1.00 58.75 212 GLU A CA 1
ATOM 1652 C C . GLU A 1 212 ? 25.696 -2.241 -23.626 1.00 58.75 212 GLU A C 1
ATOM 1654 O O . GLU A 1 212 ? 25.474 -2.565 -22.456 1.00 58.75 212 GLU A O 1
ATOM 1659 N N . ALA A 1 213 ? 25.248 -2.972 -24.650 1.00 58.56 213 ALA A N 1
ATOM 1660 C CA . ALA A 1 213 ? 24.588 -4.262 -24.504 1.00 58.56 213 ALA A CA 1
ATOM 1661 C C . ALA A 1 213 ? 25.568 -5.299 -23.929 1.00 58.56 213 ALA A C 1
ATOM 1663 O O . ALA A 1 213 ? 26.213 -6.055 -24.650 1.00 58.56 213 ALA A O 1
ATOM 1664 N N . THR A 1 214 ? 25.701 -5.351 -22.604 1.00 67.50 214 THR A N 1
ATOM 1665 C CA . THR A 1 214 ? 26.325 -6.504 -21.949 1.00 67.50 214 THR A CA 1
ATOM 1666 C C . THR A 1 214 ? 25.485 -7.742 -22.260 1.00 67.50 214 THR A C 1
ATOM 1668 O O . THR A 1 214 ? 24.267 -7.730 -22.049 1.00 67.50 214 THR A O 1
ATOM 1671 N N . ALA A 1 215 ? 26.118 -8.800 -22.769 1.00 81.00 215 ALA A N 1
ATOM 1672 C CA . ALA A 1 215 ? 25.456 -10.087 -22.940 1.00 81.00 215 ALA A CA 1
ATOM 1673 C C . ALA A 1 215 ? 24.879 -10.558 -21.594 1.00 81.00 215 ALA A C 1
ATOM 1675 O O . ALA A 1 215 ? 25.535 -10.423 -20.557 1.00 81.00 215 ALA A O 1
ATOM 1676 N N . LEU A 1 216 ? 23.651 -11.079 -21.615 1.00 85.81 216 LEU A N 1
ATOM 1677 C CA . LEU A 1 216 ? 23.029 -11.670 -20.434 1.00 85.81 216 LEU A CA 1
ATOM 1678 C C . LEU A 1 216 ? 23.782 -12.941 -20.046 1.00 85.81 216 LEU A C 1
ATOM 1680 O O . LEU A 1 216 ? 24.024 -13.799 -20.895 1.00 85.81 216 LEU A O 1
ATOM 1684 N N . GLN A 1 217 ? 24.150 -13.055 -18.772 1.00 88.31 217 GLN A N 1
ATOM 1685 C CA . GLN A 1 217 ? 24.627 -14.321 -18.223 1.00 88.31 217 GLN A CA 1
ATOM 1686 C C . GLN A 1 217 ? 23.433 -15.233 -17.899 1.00 88.31 217 GLN A C 1
ATOM 1688 O O . GLN A 1 217 ? 22.329 -14.726 -17.680 1.00 88.31 217 GLN A O 1
ATOM 1693 N N . PRO A 1 218 ? 23.629 -16.563 -17.830 1.00 91.62 218 PRO A N 1
ATOM 1694 C CA . PRO A 1 218 ? 22.599 -17.472 -17.334 1.00 91.62 218 PRO A CA 1
ATOM 1695 C C . PRO A 1 218 ? 22.077 -17.035 -15.959 1.00 91.62 218 PRO A C 1
ATOM 1697 O O . PRO A 1 218 ? 22.862 -16.662 -15.084 1.00 91.62 218 PRO A O 1
ATOM 1700 N N . GLY A 1 219 ? 20.761 -17.074 -15.769 1.00 88.62 219 GLY A N 1
ATOM 1701 C CA . GLY A 1 219 ? 20.087 -16.599 -14.560 1.00 88.62 219 GLY A CA 1
ATOM 1702 C C . GLY A 1 219 ? 19.829 -15.089 -14.520 1.00 88.62 219 GLY A C 1
ATOM 1703 O O . GLY A 1 219 ? 19.294 -14.611 -13.520 1.00 88.62 219 GLY A O 1
ATOM 1704 N N . GLN A 1 220 ? 20.202 -14.322 -15.554 1.00 90.50 220 GLN A N 1
ATOM 1705 C CA . GLN A 1 220 ? 20.003 -12.871 -15.599 1.00 90.50 220 GLN A CA 1
ATOM 1706 C C . GLN A 1 220 ? 18.880 -12.446 -16.542 1.00 90.50 220 GLN A C 1
ATOM 1708 O O . GLN A 1 220 ? 18.668 -12.994 -17.623 1.00 90.50 220 GLN A O 1
ATOM 1713 N N . VAL A 1 221 ? 18.226 -11.360 -16.149 1.00 92.50 221 VAL A N 1
ATOM 1714 C CA . VAL A 1 221 ? 17.196 -10.654 -16.901 1.00 92.50 221 VAL A CA 1
ATOM 1715 C C . VAL A 1 221 ? 17.606 -9.199 -17.021 1.00 92.50 221 VAL A C 1
ATOM 1717 O O . VAL A 1 221 ? 18.076 -8.578 -16.064 1.00 92.50 221 VAL A O 1
ATOM 1720 N N . ARG A 1 222 ? 17.401 -8.621 -18.200 1.00 92.69 222 ARG A N 1
ATOM 1721 C CA . ARG A 1 222 ? 17.526 -7.178 -18.392 1.00 92.69 222 ARG A CA 1
ATOM 1722 C C . ARG A 1 222 ? 16.161 -6.546 -18.197 1.00 92.69 222 ARG A C 1
ATOM 1724 O O . ARG A 1 222 ? 15.285 -6.729 -19.033 1.00 92.69 222 ARG A O 1
ATOM 1731 N N . LEU A 1 223 ? 15.975 -5.765 -17.140 1.00 93.56 223 LEU A N 1
ATOM 1732 C CA . LEU A 1 223 ? 14.767 -4.954 -17.001 1.00 93.56 223 LEU A CA 1
ATOM 1733 C C . LEU A 1 223 ? 15.019 -3.576 -17.585 1.00 93.56 223 LEU A C 1
ATOM 1735 O O . LEU A 1 223 ? 16.051 -2.956 -17.329 1.00 93.56 223 LEU A O 1
ATOM 1739 N N . ILE A 1 224 ? 14.059 -3.098 -18.360 1.00 92.38 224 ILE A N 1
ATOM 1740 C CA . ILE A 1 224 ? 14.049 -1.772 -18.947 1.00 92.38 224 ILE A CA 1
ATOM 1741 C C . ILE A 1 224 ? 12.819 -1.038 -18.435 1.00 92.38 224 ILE A C 1
ATOM 1743 O O . ILE A 1 224 ? 11.729 -1.598 -18.387 1.00 92.38 224 ILE A O 1
ATOM 1747 N N . TYR A 1 225 ? 12.965 0.226 -18.065 1.00 92.88 225 TYR A N 1
ATOM 1748 C CA . TYR A 1 225 ? 11.832 1.059 -17.682 1.00 92.88 225 TYR A CA 1
ATOM 1749 C C . TYR A 1 225 ? 12.006 2.486 -18.169 1.00 92.88 225 TYR A C 1
ATOM 1751 O O . TYR A 1 225 ? 13.117 2.935 -18.452 1.00 92.88 225 TYR A O 1
ATOM 1759 N N . SER A 1 226 ? 10.889 3.198 -18.273 1.00 91.75 226 SER A N 1
ATOM 1760 C CA . SER A 1 226 ? 10.879 4.631 -18.560 1.00 91.75 226 SER A CA 1
ATOM 1761 C C . SER A 1 226 ? 10.273 5.396 -17.398 1.00 91.75 226 SER A C 1
ATOM 1763 O O . SER A 1 226 ? 9.397 4.892 -16.706 1.00 91.75 226 SER A O 1
ATOM 1765 N N . VAL A 1 227 ? 10.735 6.618 -17.178 1.00 90.56 227 VAL A N 1
ATOM 1766 C CA . VAL A 1 227 ? 10.176 7.538 -16.190 1.00 90.56 227 VAL A CA 1
ATOM 1767 C C . VAL A 1 227 ? 9.858 8.838 -16.894 1.00 90.56 227 VAL A C 1
ATOM 1769 O O . VAL A 1 227 ? 10.774 9.469 -17.426 1.00 90.56 227 VAL A O 1
ATOM 1772 N N . ARG A 1 228 ? 8.591 9.249 -16.848 1.00 90.56 228 ARG A N 1
ATOM 1773 C CA . ARG A 1 228 ? 8.153 10.583 -17.248 1.00 90.56 228 ARG A CA 1
ATOM 1774 C C . ARG A 1 228 ? 7.881 11.408 -15.997 1.00 90.56 228 ARG A C 1
ATOM 1776 O O . ARG A 1 228 ? 7.113 10.988 -15.141 1.00 90.56 228 ARG A O 1
ATOM 1783 N N . SER A 1 229 ? 8.512 12.568 -15.858 1.00 86.94 229 SER A N 1
ATOM 1784 C CA . SER A 1 229 ? 8.436 13.373 -14.634 1.00 86.94 229 SER A CA 1
ATOM 1785 C C . SER A 1 229 ? 8.438 14.867 -14.930 1.00 86.94 229 SER A C 1
ATOM 1787 O O . SER A 1 229 ? 9.098 15.327 -15.856 1.00 86.94 229 SER A O 1
ATOM 1789 N N . SER A 1 230 ? 7.759 15.652 -14.092 1.00 83.75 230 SER A N 1
ATOM 1790 C CA . SER A 1 230 ? 7.854 17.120 -14.085 1.00 83.75 230 SER A CA 1
ATOM 1791 C C . SER A 1 230 ? 9.071 17.642 -13.303 1.00 83.75 230 SER A C 1
ATOM 1793 O O . SER A 1 230 ? 9.398 18.826 -13.363 1.00 83.75 230 SER A O 1
ATOM 1795 N N . LYS A 1 231 ? 9.767 16.773 -12.553 1.00 74.94 231 LYS A N 1
ATOM 1796 C CA . LYS A 1 231 ? 10.924 17.116 -11.707 1.00 74.94 231 LYS A CA 1
ATOM 1797 C C . LYS A 1 231 ? 12.126 16.217 -12.003 1.00 74.94 231 LYS A C 1
ATOM 1799 O O . LYS A 1 231 ? 11.996 15.001 -12.119 1.00 74.94 231 LYS A O 1
ATOM 1804 N N . LYS A 1 232 ? 13.328 16.804 -12.012 1.00 62.88 232 LYS A N 1
ATOM 1805 C CA . LYS A 1 232 ? 14.589 16.116 -12.364 1.00 62.88 232 LYS A CA 1
ATOM 1806 C C . LYS A 1 232 ? 15.094 15.083 -11.343 1.00 62.88 232 LYS A C 1
ATOM 1808 O O . LYS A 1 232 ? 16.066 14.399 -11.635 1.00 62.88 232 LYS A O 1
ATOM 1813 N N . LYS A 1 233 ? 14.531 14.994 -10.130 1.00 61.97 233 LYS A N 1
ATOM 1814 C CA . LYS A 1 233 ? 14.994 14.047 -9.095 1.00 61.97 233 LYS A CA 1
ATOM 1815 C C . LYS A 1 233 ? 13.885 13.640 -8.129 1.00 61.97 233 LYS A C 1
ATOM 1817 O O . LYS A 1 233 ? 13.496 14.441 -7.283 1.00 61.97 233 LYS A O 1
ATOM 1822 N N . ARG A 1 234 ? 13.434 12.388 -8.214 1.00 65.81 234 ARG A N 1
ATOM 1823 C CA . ARG A 1 234 ? 12.626 11.720 -7.180 1.00 65.81 234 ARG A CA 1
ATOM 1824 C C . ARG A 1 234 ? 12.820 10.210 -7.326 1.00 65.81 234 ARG A C 1
ATOM 1826 O O . ARG A 1 234 ? 12.748 9.704 -8.444 1.00 65.81 234 ARG A O 1
ATOM 1833 N N . GLN A 1 235 ? 13.105 9.507 -6.231 1.00 67.12 235 GLN A N 1
ATOM 1834 C CA . GLN A 1 235 ? 12.912 8.056 -6.196 1.00 67.12 235 GLN A CA 1
ATOM 1835 C C . GLN A 1 235 ? 11.411 7.793 -6.241 1.00 67.12 235 GLN A C 1
ATOM 1837 O O . GLN A 1 235 ? 10.656 8.427 -5.505 1.00 67.12 235 GLN A O 1
ATOM 1842 N N . ILE A 1 236 ? 10.992 6.913 -7.139 1.00 72.94 236 ILE A N 1
ATOM 1843 C CA . ILE A 1 236 ? 9.582 6.666 -7.424 1.00 72.94 236 ILE A CA 1
ATOM 1844 C C . ILE A 1 236 ? 9.154 5.373 -6.752 1.00 72.94 236 ILE A C 1
ATOM 1846 O O . ILE A 1 236 ? 8.188 5.389 -6.006 1.00 72.94 236 ILE A O 1
ATOM 1850 N N . LEU A 1 237 ? 9.893 4.279 -6.951 1.00 82.25 237 LEU A N 1
ATOM 1851 C CA . LEU A 1 237 ? 9.576 2.963 -6.392 1.00 82.25 237 LEU A CA 1
ATOM 1852 C C . LEU A 1 237 ? 10.852 2.172 -6.096 1.00 82.25 237 LEU A C 1
ATOM 1854 O O . LEU A 1 237 ? 11.886 2.394 -6.726 1.00 82.25 237 LEU A O 1
ATOM 1858 N N . THR A 1 238 ? 10.757 1.229 -5.165 1.00 86.12 238 THR A N 1
ATOM 1859 C CA . THR A 1 238 ? 11.780 0.217 -4.880 1.00 86.12 238 THR A CA 1
ATOM 1860 C C . THR A 1 238 ? 11.210 -1.155 -5.190 1.00 86.12 238 THR A C 1
ATOM 1862 O O . THR A 1 238 ? 10.097 -1.475 -4.767 1.00 86.12 238 THR A O 1
ATOM 1865 N N . PHE A 1 239 ? 11.988 -1.945 -5.915 1.00 87.94 239 PHE A N 1
ATOM 1866 C CA . PHE A 1 239 ? 11.693 -3.313 -6.302 1.00 87.94 239 PHE A CA 1
ATOM 1867 C C . PHE A 1 239 ? 12.557 -4.274 -5.512 1.00 87.94 239 PHE A C 1
ATOM 1869 O O . PHE A 1 239 ? 13.748 -4.015 -5.335 1.00 87.94 239 PHE A O 1
ATOM 1876 N N . ILE A 1 240 ? 11.956 -5.375 -5.077 1.00 85.44 240 ILE A N 1
ATOM 1877 C CA . ILE A 1 240 ? 12.635 -6.454 -4.367 1.00 85.44 240 ILE A CA 1
ATOM 1878 C C . ILE A 1 240 ? 12.395 -7.764 -5.105 1.00 85.44 240 ILE A C 1
ATOM 1880 O O . ILE A 1 240 ? 11.286 -8.030 -5.573 1.00 85.44 240 ILE A O 1
ATOM 1884 N N . GLU A 1 241 ? 13.452 -8.562 -5.203 1.00 86.06 241 GLU A N 1
ATOM 1885 C CA . GLU A 1 241 ? 13.385 -9.938 -5.676 1.00 86.06 241 GLU A CA 1
ATOM 1886 C C . GLU A 1 241 ? 12.932 -10.866 -4.554 1.00 86.06 241 GLU A C 1
ATOM 1888 O O . GLU A 1 241 ? 13.494 -10.860 -3.455 1.00 86.06 241 GLU A O 1
ATOM 1893 N N . ARG A 1 242 ? 11.979 -11.741 -4.857 1.00 80.38 242 ARG A N 1
ATOM 1894 C CA . ARG A 1 242 ? 11.691 -12.910 -4.038 1.00 80.38 242 ARG A CA 1
ATOM 1895 C C . ARG A 1 242 ? 12.561 -14.080 -4.494 1.00 80.38 242 ARG A C 1
ATOM 1897 O O . ARG A 1 242 ? 12.085 -14.979 -5.180 1.00 80.38 242 ARG A O 1
ATOM 1904 N N . SER A 1 243 ? 13.824 -14.067 -4.087 1.00 68.50 243 SER A N 1
ATOM 1905 C CA . SER A 1 243 ? 14.754 -15.173 -4.341 1.00 68.50 243 SER A CA 1
ATOM 1906 C C . SER A 1 243 ? 14.427 -16.413 -3.495 1.00 68.50 243 SER A C 1
ATOM 1908 O O . SER A 1 243 ? 14.592 -17.538 -3.954 1.00 68.50 243 SER A O 1
ATOM 1910 N N . ASP A 1 244 ? 13.920 -16.218 -2.273 1.00 67.25 244 ASP A N 1
ATOM 1911 C CA . ASP A 1 244 ? 13.559 -17.287 -1.338 1.00 67.25 244 ASP A CA 1
ATOM 1912 C C . ASP A 1 244 ? 12.284 -16.894 -0.561 1.00 67.25 244 ASP A C 1
ATOM 1914 O O . ASP A 1 244 ? 12.236 -15.817 0.038 1.00 67.25 244 ASP A O 1
ATOM 1918 N N . PRO A 1 245 ? 11.221 -17.725 -0.543 1.00 64.31 245 PRO A N 1
ATOM 1919 C CA . PRO A 1 245 ? 10.035 -17.492 0.283 1.00 64.31 245 PRO A CA 1
ATOM 1920 C C . PRO A 1 245 ? 10.323 -17.322 1.781 1.00 64.31 245 PRO A C 1
ATOM 1922 O O . PRO A 1 245 ? 9.512 -16.702 2.470 1.00 64.31 245 PRO A O 1
ATOM 1925 N N . SER A 1 246 ? 11.438 -17.877 2.259 1.00 62.22 246 SER A N 1
ATOM 1926 C CA . SER A 1 246 ? 11.948 -17.769 3.625 1.00 62.22 246 SER A CA 1
ATOM 1927 C C . SER A 1 246 ? 12.906 -16.587 3.841 1.00 62.22 246 SER A C 1
ATOM 1929 O O . SER A 1 246 ? 13.225 -16.294 4.991 1.00 62.22 246 SER A O 1
ATOM 1931 N N . ASP A 1 247 ? 13.301 -15.866 2.777 1.00 66.19 247 ASP A N 1
ATOM 1932 C CA . ASP A 1 247 ? 14.034 -14.591 2.834 1.00 66.19 247 ASP A CA 1
ATOM 1933 C C . ASP A 1 247 ? 13.074 -13.407 2.602 1.00 66.19 247 ASP A C 1
ATOM 1935 O O . ASP A 1 247 ? 12.963 -12.865 1.498 1.00 66.19 247 ASP A O 1
ATOM 1939 N N . PRO A 1 248 ? 12.360 -12.958 3.641 1.00 53.34 248 PRO A N 1
ATOM 1940 C CA . PRO A 1 248 ? 11.384 -11.873 3.539 1.00 53.34 248 PRO A CA 1
ATOM 1941 C C . PRO A 1 248 ? 12.005 -10.511 3.196 1.00 53.34 248 PRO A C 1
ATOM 1943 O O . PRO A 1 248 ? 11.294 -9.572 2.837 1.00 53.34 248 PRO A O 1
ATOM 1946 N N . MET A 1 249 ? 13.328 -10.369 3.317 1.00 59.38 249 MET A N 1
ATOM 1947 C CA . MET A 1 249 ? 14.029 -9.147 2.930 1.00 59.38 249 MET A CA 1
ATOM 1948 C C . MET A 1 249 ? 14.289 -9.081 1.423 1.00 59.38 249 MET A C 1
ATOM 1950 O O . MET A 1 249 ? 14.497 -7.973 0.921 1.00 59.38 249 MET A O 1
ATOM 1954 N N . GLY A 1 250 ? 14.248 -10.226 0.736 1.00 60.66 250 GLY A N 1
ATOM 1955 C CA . GLY A 1 250 ? 14.807 -10.405 -0.594 1.00 60.66 250 GLY A CA 1
ATOM 1956 C C . GLY A 1 250 ? 16.328 -10.260 -0.594 1.00 60.66 250 GLY A C 1
ATOM 1957 O O . GLY A 1 250 ? 16.928 -9.536 0.210 1.00 60.66 250 GLY A O 1
ATOM 1958 N N . SER A 1 251 ? 16.984 -10.953 -1.519 1.00 66.25 251 SER A N 1
ATOM 1959 C CA . SER A 1 251 ? 18.437 -10.854 -1.651 1.00 66.25 251 SER A CA 1
ATOM 1960 C C . SER A 1 251 ? 18.878 -9.712 -2.565 1.00 66.25 251 SER A C 1
ATOM 1962 O O . SER A 1 251 ? 20.000 -9.232 -2.430 1.00 66.25 251 SER A O 1
ATOM 1964 N N . ASN A 1 252 ? 17.999 -9.223 -3.442 1.00 73.75 252 ASN A N 1
ATOM 1965 C CA . ASN A 1 252 ? 18.324 -8.185 -4.414 1.00 73.75 252 ASN A CA 1
ATOM 1966 C C . ASN A 1 252 ? 17.247 -7.101 -4.458 1.00 73.75 252 ASN A C 1
ATOM 1968 O O . ASN A 1 252 ? 16.053 -7.372 -4.307 1.00 73.75 252 ASN A O 1
ATOM 1972 N N . PHE A 1 253 ? 17.678 -5.860 -4.691 1.00 81.38 253 PHE A N 1
ATOM 1973 C CA . PHE A 1 253 ? 16.772 -4.731 -4.861 1.00 81.38 253 PHE A CA 1
ATOM 1974 C C . PHE A 1 253 ? 17.317 -3.702 -5.854 1.00 81.38 253 PHE A C 1
ATOM 1976 O O . PHE A 1 253 ? 18.529 -3.481 -5.965 1.00 81.38 253 PHE A O 1
ATOM 1983 N N . PHE A 1 254 ? 16.401 -3.013 -6.533 1.00 81.56 254 PHE A N 1
ATOM 1984 C CA . PHE A 1 254 ? 16.710 -1.835 -7.342 1.00 81.56 254 PHE A CA 1
ATOM 1985 C C . PHE A 1 254 ? 15.641 -0.754 -7.160 1.00 81.56 254 PHE A C 1
ATOM 1987 O O . PHE A 1 254 ? 14.502 -1.029 -6.788 1.00 81.56 254 PHE A O 1
ATOM 1994 N N . GLY A 1 255 ? 16.013 0.499 -7.410 1.00 81.62 255 GLY A N 1
ATOM 1995 C CA . GLY A 1 255 ? 15.086 1.628 -7.377 1.00 81.62 255 GLY A CA 1
ATOM 1996 C C . GLY A 1 255 ? 14.787 2.167 -8.774 1.00 81.62 255 GLY A C 1
ATOM 1997 O O . GLY A 1 255 ? 15.645 2.150 -9.659 1.00 81.62 255 GLY A O 1
ATOM 1998 N N . VAL A 1 256 ? 13.577 2.689 -8.950 1.00 79.00 256 VAL A N 1
ATOM 1999 C CA . VAL A 1 256 ? 13.175 3.520 -10.089 1.00 79.00 256 VAL A CA 1
ATOM 2000 C C . VAL A 1 256 ? 13.345 4.982 -9.694 1.00 79.00 256 VAL A C 1
ATOM 2002 O O . VAL A 1 256 ? 12.762 5.433 -8.707 1.00 79.00 256 VAL A O 1
ATOM 2005 N N . PHE A 1 257 ? 14.133 5.732 -10.463 1.00 78.31 257 PHE A N 1
ATOM 2006 C CA . PHE A 1 257 ? 14.468 7.128 -10.174 1.00 78.31 257 PHE A CA 1
ATOM 2007 C C . PHE A 1 257 ? 14.219 8.029 -11.389 1.00 78.31 257 PHE A C 1
ATOM 2009 O O . PHE A 1 257 ? 14.613 7.695 -12.506 1.00 78.31 257 PHE A O 1
ATOM 2016 N N . GLY A 1 258 ? 13.650 9.215 -11.159 1.00 68.12 258 GLY A N 1
ATOM 2017 C CA . GLY A 1 258 ? 13.761 10.333 -12.102 1.00 68.12 258 GLY A CA 1
ATOM 2018 C C . GLY A 1 258 ? 15.161 10.953 -12.019 1.00 68.12 258 GLY A C 1
ATOM 2019 O O . GLY A 1 258 ? 15.632 11.228 -10.914 1.00 68.12 258 GLY A O 1
ATOM 2020 N N . GLU A 1 259 ? 15.842 11.157 -13.152 1.00 67.06 259 GLU A N 1
ATOM 2021 C CA . GLU A 1 259 ? 17.240 11.632 -13.190 1.00 67.06 259 GLU A CA 1
ATOM 2022 C C . GLU A 1 259 ? 17.457 13.027 -13.790 1.00 67.06 259 GLU A C 1
ATOM 2024 O O . GLU A 1 259 ? 16.609 13.598 -14.474 1.00 67.06 259 GLU A O 1
ATOM 2029 N N . ARG A 1 260 ? 18.686 13.528 -13.554 1.00 56.84 260 ARG A N 1
ATOM 2030 C CA . ARG A 1 260 ? 19.277 14.718 -14.185 1.00 56.84 260 ARG A CA 1
ATOM 2031 C C . ARG A 1 260 ? 19.441 14.587 -15.702 1.00 56.84 260 ARG A C 1
ATOM 2033 O O . ARG A 1 260 ? 19.311 15.609 -16.366 1.00 56.84 260 ARG A O 1
ATOM 2040 N N . ASP A 1 261 ? 19.688 13.377 -16.209 1.00 66.56 261 ASP A N 1
ATOM 2041 C CA . ASP A 1 261 ? 20.004 13.096 -17.623 1.00 66.56 261 ASP A CA 1
ATOM 2042 C C . ASP A 1 261 ? 18.741 12.760 -18.441 1.00 66.56 261 ASP A C 1
ATOM 2044 O O . ASP A 1 261 ? 18.778 12.001 -19.409 1.00 66.56 261 ASP A O 1
ATOM 2048 N N . ALA A 1 262 ? 17.590 13.264 -17.998 1.00 75.94 262 ALA A N 1
ATOM 2049 C CA . ALA A 1 262 ? 16.315 13.047 -18.654 1.00 75.94 262 ALA A CA 1
ATOM 2050 C C . ALA A 1 262 ? 16.164 13.959 -19.884 1.00 75.94 262 ALA A C 1
ATOM 2052 O O . ALA A 1 262 ? 16.491 15.149 -19.836 1.00 75.94 262 ALA A O 1
ATOM 2053 N N . LEU A 1 263 ? 15.656 13.390 -20.975 1.00 81.38 263 LEU A N 1
ATOM 2054 C CA . LEU A 1 263 ? 15.354 14.081 -22.222 1.00 81.38 263 LEU A CA 1
ATOM 2055 C C . LEU A 1 263 ? 14.171 15.030 -21.994 1.00 81.38 263 LEU A C 1
ATOM 2057 O O . LEU A 1 263 ? 13.131 14.581 -21.504 1.00 81.38 263 LEU A O 1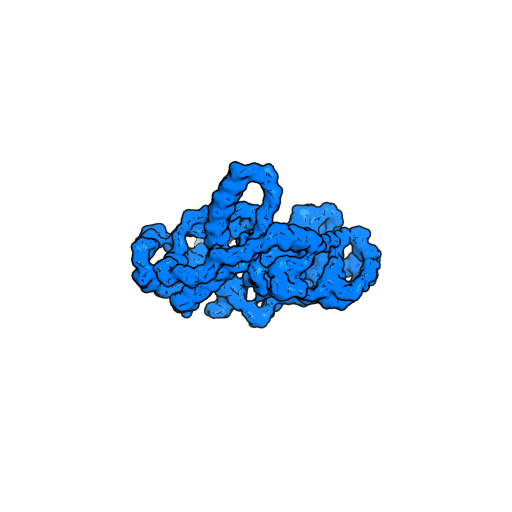
ATOM 2061 N N . PRO A 1 264 ? 14.296 16.328 -22.308 1.00 86.00 264 PRO A N 1
ATOM 2062 C CA . PRO A 1 264 ? 13.156 17.230 -22.258 1.00 86.00 264 PRO A CA 1
ATOM 2063 C C . PRO A 1 264 ? 12.144 16.843 -23.341 1.00 86.00 264 PRO A C 1
ATOM 2065 O O . PRO A 1 264 ? 12.515 16.585 -24.485 1.00 86.00 264 PRO A O 1
ATOM 2068 N N . LEU A 1 265 ? 10.868 16.825 -22.977 1.00 86.06 265 LEU A N 1
ATOM 2069 C CA . LEU A 1 265 ? 9.750 16.651 -23.895 1.00 86.06 265 LEU A CA 1
ATOM 2070 C C . LEU A 1 265 ? 9.141 18.019 -24.264 1.00 86.06 265 LEU A C 1
ATOM 2072 O O . LEU A 1 265 ? 9.287 18.980 -23.500 1.00 86.06 265 LEU A O 1
ATOM 2076 N N . PRO A 1 266 ? 8.438 18.138 -25.411 1.00 89.75 266 PRO A N 1
ATOM 2077 C CA . PRO A 1 266 ? 7.839 19.405 -25.856 1.00 89.75 266 PRO A CA 1
ATOM 2078 C C . PRO A 1 266 ? 6.842 20.027 -24.868 1.00 89.75 266 PRO A C 1
ATOM 2080 O O . PRO A 1 266 ? 6.629 21.234 -24.877 1.00 89.75 266 PRO A O 1
ATOM 2083 N N . ASP A 1 267 ? 6.242 19.210 -24.005 1.00 88.19 267 ASP A N 1
ATOM 2084 C CA . ASP A 1 267 ? 5.292 19.626 -22.971 1.00 88.19 267 ASP A CA 1
ATOM 2085 C C . ASP A 1 267 ? 5.963 20.120 -21.673 1.00 88.19 267 ASP A C 1
ATOM 2087 O O . ASP A 1 267 ? 5.288 20.358 -20.673 1.00 88.19 267 ASP A O 1
ATOM 2091 N N . GLY A 1 268 ? 7.294 20.249 -21.664 1.00 86.56 268 GLY A N 1
ATOM 2092 C CA . GLY A 1 268 ? 8.073 20.678 -20.503 1.00 86.56 268 GLY A CA 1
ATOM 2093 C C . GLY A 1 268 ? 8.311 19.585 -19.456 1.00 86.56 268 GLY A C 1
ATOM 2094 O O . GLY A 1 268 ? 8.931 19.857 -18.425 1.00 86.56 268 GLY A O 1
ATOM 2095 N N . THR A 1 269 ? 7.850 18.355 -19.700 1.00 89.06 269 THR A N 1
ATOM 2096 C CA . THR A 1 269 ? 8.174 17.192 -18.866 1.00 89.06 269 THR A CA 1
ATOM 2097 C C . THR A 1 269 ? 9.508 16.579 -19.288 1.00 89.06 269 THR A C 1
ATOM 2099 O O . THR A 1 269 ? 10.132 16.984 -20.268 1.00 89.06 269 THR A O 1
ATOM 2102 N N . PHE A 1 270 ? 9.993 15.621 -18.508 1.00 87.50 270 PHE A N 1
ATOM 2103 C CA . PHE A 1 270 ? 11.253 14.940 -18.750 1.00 87.50 270 PHE A CA 1
ATOM 2104 C C . PHE A 1 270 ? 11.021 13.441 -18.879 1.00 87.50 270 PHE A C 1
ATOM 2106 O O . PHE A 1 270 ? 10.313 12.867 -18.053 1.00 87.50 270 PHE A O 1
ATOM 2113 N N . LEU A 1 271 ? 11.665 12.807 -19.855 1.00 88.38 271 LEU A N 1
ATOM 2114 C CA . LEU A 1 271 ? 11.635 11.367 -20.080 1.00 88.38 271 LEU A CA 1
ATOM 2115 C C . LEU A 1 271 ? 13.020 10.767 -19.854 1.00 88.38 271 LEU A C 1
ATOM 2117 O O . LEU A 1 271 ? 14.024 11.275 -20.345 1.00 88.38 271 LEU A O 1
ATOM 2121 N N . SER A 1 272 ? 13.102 9.665 -19.120 1.00 87.31 272 SER A N 1
ATOM 2122 C CA . SER A 1 272 ? 14.359 8.936 -18.968 1.00 87.31 272 SER A CA 1
ATOM 2123 C C . SER A 1 272 ? 14.148 7.435 -19.067 1.00 87.31 272 SER A C 1
ATOM 2125 O O . SER A 1 272 ? 13.202 6.919 -18.479 1.00 87.31 272 SER A O 1
ATOM 2127 N N . HIS A 1 273 ? 15.037 6.749 -19.781 1.00 87.56 273 HIS A N 1
ATOM 2128 C CA . HIS A 1 273 ? 15.045 5.293 -19.911 1.00 87.56 273 HIS A CA 1
ATOM 2129 C C . HIS A 1 273 ? 16.164 4.678 -19.071 1.00 87.56 273 HIS A C 1
ATOM 2131 O O . HIS A 1 273 ? 17.264 5.224 -18.954 1.00 87.56 273 HIS A O 1
ATOM 2137 N N . ARG A 1 274 ? 15.913 3.520 -18.476 1.00 85.62 274 ARG A N 1
ATOM 2138 C CA . ARG A 1 274 ? 16.909 2.808 -17.674 1.00 85.62 274 ARG A CA 1
ATOM 2139 C C . ARG A 1 274 ? 16.922 1.351 -18.023 1.00 85.62 274 ARG A C 1
ATOM 2141 O O . ARG A 1 274 ? 15.886 0.794 -18.366 1.00 85.62 274 ARG A O 1
ATOM 2148 N N . SER A 1 275 ? 18.096 0.759 -17.865 1.00 86.44 275 SER A N 1
ATOM 2149 C CA . SER A 1 275 ? 18.271 -0.677 -17.893 1.00 86.44 275 SER A CA 1
ATOM 2150 C C . SER A 1 275 ? 18.963 -1.118 -16.607 1.00 86.44 275 SER A C 1
ATOM 2152 O O . SER A 1 275 ? 19.932 -0.502 -16.169 1.00 86.44 275 SER A O 1
ATOM 2154 N N . VAL A 1 276 ? 18.459 -2.174 -15.986 1.00 87.31 276 VAL A N 1
ATOM 2155 C CA . VAL A 1 276 ? 19.099 -2.863 -14.861 1.00 87.31 276 VAL A CA 1
ATOM 2156 C C . VAL A 1 276 ? 19.260 -4.330 -15.247 1.00 87.31 276 VAL A C 1
ATOM 2158 O O . VAL A 1 276 ? 18.405 -4.886 -15.937 1.00 87.31 276 VAL A O 1
ATOM 2161 N N . LEU A 1 277 ? 20.361 -4.947 -14.831 1.00 88.25 277 LEU A N 1
ATOM 2162 C CA . LEU A 1 277 ? 20.530 -6.395 -14.906 1.00 88.25 277 LEU A CA 1
ATOM 2163 C C . LEU A 1 277 ? 20.193 -6.972 -13.544 1.00 88.25 277 LEU A C 1
ATOM 2165 O O . LEU A 1 277 ? 20.766 -6.544 -12.546 1.00 88.25 277 LEU A O 1
ATOM 2169 N N . VAL A 1 278 ? 19.265 -7.914 -13.508 1.00 88.50 278 VAL A N 1
ATOM 2170 C CA . VAL A 1 278 ? 18.774 -8.512 -12.270 1.00 88.50 278 VAL A CA 1
ATOM 2171 C C . VAL A 1 278 ? 18.686 -10.029 -12.404 1.00 88.50 278 VAL A C 1
ATOM 2173 O O . VAL A 1 278 ? 18.643 -10.520 -13.533 1.00 88.50 278 VAL A O 1
ATOM 2176 N N . PRO A 1 279 ? 18.643 -10.788 -11.302 1.00 90.25 279 PRO A N 1
ATOM 2177 C CA . PRO A 1 279 ? 18.319 -12.206 -11.379 1.00 90.25 279 PRO A CA 1
ATOM 2178 C C . PRO A 1 279 ? 16.894 -12.472 -11.882 1.00 90.25 279 PRO A C 1
ATOM 2180 O O . PRO A 1 279 ? 15.970 -11.676 -11.671 1.00 90.25 279 PRO A O 1
ATOM 2183 N N . ALA A 1 280 ? 16.723 -13.606 -12.555 1.00 92.12 280 ALA A N 1
ATOM 2184 C CA . ALA A 1 280 ? 15.410 -14.136 -12.902 1.00 92.12 280 ALA A CA 1
ATOM 2185 C C . ALA A 1 280 ? 14.614 -14.524 -11.647 1.00 92.12 280 ALA A C 1
ATOM 2187 O O . ALA A 1 280 ? 15.192 -14.945 -10.650 1.00 92.12 280 ALA A O 1
ATOM 2188 N N . GLY A 1 281 ? 13.289 -14.415 -11.721 1.00 93.12 281 GLY A N 1
ATOM 2189 C CA . GLY A 1 281 ? 12.376 -14.779 -10.639 1.00 93.12 281 GLY A CA 1
ATOM 2190 C C . GLY A 1 281 ? 11.264 -13.761 -10.420 1.00 93.12 281 GLY A C 1
ATOM 2191 O O . GLY A 1 281 ? 11.014 -12.885 -11.252 1.00 93.12 281 GLY A O 1
ATOM 2192 N N . LEU A 1 282 ? 10.597 -13.869 -9.274 1.00 93.44 282 LEU A N 1
ATOM 2193 C CA . LEU A 1 282 ? 9.472 -13.014 -8.917 1.00 93.44 282 LEU A CA 1
ATOM 2194 C C . LEU A 1 282 ? 9.957 -11.691 -8.322 1.00 93.44 282 LEU A C 1
ATOM 2196 O O . LEU A 1 282 ? 10.652 -11.668 -7.308 1.00 93.44 282 LEU A O 1
ATOM 2200 N N . TRP A 1 283 ? 9.515 -10.582 -8.901 1.00 94.12 283 TRP A N 1
ATOM 2201 C CA . TRP A 1 283 ? 9.810 -9.232 -8.433 1.00 94.12 283 TRP A CA 1
ATOM 2202 C C . TRP A 1 283 ? 8.538 -8.518 -8.002 1.00 94.12 283 TRP A C 1
ATOM 2204 O O . TRP A 1 283 ? 7.484 -8.675 -8.618 1.00 94.12 283 TRP A O 1
ATOM 2214 N N . PHE A 1 284 ? 8.629 -7.693 -6.962 1.00 93.69 284 PHE A N 1
ATOM 2215 C CA . PHE A 1 284 ? 7.492 -6.919 -6.466 1.00 93.69 284 PHE A CA 1
ATOM 2216 C C . PHE A 1 284 ? 7.900 -5.528 -5.982 1.00 93.69 284 PHE A C 1
ATOM 2218 O O . PHE A 1 284 ? 9.057 -5.262 -5.649 1.00 93.69 284 PHE A O 1
ATOM 2225 N N . VAL A 1 285 ? 6.929 -4.617 -5.964 1.00 92.12 285 VAL A N 1
ATOM 2226 C CA . VAL A 1 285 ? 7.116 -3.234 -5.520 1.00 92.12 285 VAL A CA 1
ATOM 2227 C C . VAL A 1 285 ? 7.000 -3.162 -4.000 1.00 92.12 285 VAL A C 1
ATOM 2229 O O . VAL A 1 285 ? 5.896 -3.171 -3.462 1.00 92.12 285 VAL A O 1
ATOM 2232 N N . GLN A 1 286 ? 8.117 -2.986 -3.301 1.00 87.06 286 GLN A N 1
ATOM 2233 C CA . GLN A 1 286 ? 8.088 -2.741 -1.858 1.00 87.06 286 GLN A CA 1
ATOM 2234 C C . GLN A 1 286 ? 7.528 -1.353 -1.523 1.00 87.06 286 GLN A C 1
ATOM 2236 O O . GLN A 1 286 ? 6.731 -1.215 -0.603 1.00 87.06 286 GLN A O 1
ATOM 2241 N N . GLY A 1 287 ? 7.937 -0.317 -2.257 1.00 79.19 287 GLY A N 1
ATOM 2242 C CA . GLY A 1 287 ? 7.479 1.046 -1.998 1.00 79.19 287 GLY A CA 1
ATOM 2243 C C . GLY A 1 287 ? 8.496 2.139 -2.338 1.00 79.19 287 GLY A C 1
ATOM 2244 O O . GLY A 1 287 ? 9.667 1.858 -2.599 1.00 79.19 287 GLY A O 1
ATOM 2245 N N . PRO A 1 288 ? 8.056 3.407 -2.367 1.00 65.00 288 PRO A N 1
ATOM 2246 C CA . PRO A 1 288 ? 8.869 4.571 -2.738 1.00 65.00 288 PRO A CA 1
ATOM 2247 C C . PRO A 1 288 ? 10.043 4.872 -1.793 1.00 65.00 288 PRO A C 1
ATOM 2249 O O . PRO A 1 288 ? 10.981 5.550 -2.206 1.00 65.00 288 PRO A O 1
ATOM 2252 N N . LEU A 1 289 ? 9.999 4.415 -0.535 1.00 62.09 289 LEU A N 1
ATOM 2253 C CA . LEU A 1 289 ? 10.967 4.751 0.516 1.00 62.09 289 LEU A CA 1
ATOM 2254 C C . LEU A 1 289 ? 11.126 3.594 1.509 1.00 62.09 289 LEU A C 1
ATOM 2256 O O . LEU A 1 289 ? 10.187 2.840 1.729 1.00 62.09 289 LEU A O 1
ATOM 2260 N N . VAL A 1 290 ? 12.265 3.543 2.207 1.00 62.38 290 VAL A N 1
ATOM 2261 C CA . VAL A 1 290 ? 12.560 2.546 3.260 1.00 62.38 290 VAL A CA 1
ATOM 2262 C C . VAL A 1 290 ? 11.567 2.537 4.433 1.00 62.38 290 VAL A C 1
ATOM 2264 O O . VAL A 1 290 ? 11.585 1.605 5.227 1.00 62.38 290 VAL A O 1
ATOM 2267 N N . ASN A 1 291 ? 10.699 3.548 4.548 1.00 75.56 291 ASN A N 1
ATOM 2268 C CA . ASN A 1 291 ? 9.753 3.711 5.657 1.00 75.56 291 ASN A CA 1
ATOM 2269 C C . ASN A 1 291 ? 8.331 3.207 5.347 1.00 75.56 291 ASN A C 1
ATOM 2271 O O . ASN A 1 291 ? 7.471 3.305 6.218 1.00 75.56 291 ASN A O 1
ATOM 2275 N N . LEU A 1 292 ? 8.077 2.693 4.141 1.00 86.31 292 LEU A N 1
ATOM 2276 C CA . LEU A 1 292 ? 6.783 2.158 3.712 1.00 86.31 292 LEU A CA 1
ATOM 2277 C C . LEU A 1 292 ? 6.994 0.798 3.042 1.00 86.31 292 LEU A C 1
ATOM 2279 O O . LEU A 1 292 ? 7.896 0.650 2.220 1.00 86.31 292 LEU A O 1
ATOM 2283 N N . ASP A 1 293 ? 6.149 -0.164 3.384 1.00 88.88 293 ASP A N 1
ATOM 2284 C CA . ASP A 1 293 ? 6.192 -1.529 2.889 1.00 88.88 293 ASP A CA 1
ATOM 2285 C C . ASP A 1 293 ? 4.814 -1.952 2.366 1.00 88.88 293 ASP A C 1
ATOM 2287 O O . ASP A 1 293 ? 3.845 -2.033 3.122 1.00 88.88 293 ASP A O 1
ATOM 2291 N N . ASN A 1 294 ? 4.715 -2.231 1.067 1.00 93.12 294 ASN A N 1
ATOM 2292 C CA . ASN A 1 294 ? 3.470 -2.597 0.381 1.00 93.12 294 ASN A CA 1
ATOM 2293 C C . ASN A 1 294 ? 3.090 -4.081 0.564 1.00 93.12 294 ASN A C 1
ATOM 2295 O O . ASN A 1 294 ? 2.466 -4.705 -0.295 1.00 93.12 294 ASN A O 1
ATOM 2299 N N . CYS A 1 295 ? 3.474 -4.662 1.695 1.00 92.38 295 CYS A N 1
ATOM 2300 C CA . CYS A 1 295 ? 3.316 -6.074 2.033 1.00 92.38 295 CYS A CA 1
ATOM 2301 C C . CYS A 1 295 ? 1.861 -6.565 2.083 1.00 92.38 295 CYS A C 1
ATOM 2303 O O . CYS A 1 295 ? 1.617 -7.770 1.994 1.00 92.38 295 CYS A O 1
ATOM 2305 N N . LEU A 1 296 ? 0.882 -5.654 2.158 1.00 94.38 296 LEU A N 1
ATOM 2306 C CA . LEU A 1 296 ? -0.547 -5.980 2.150 1.00 94.38 296 LEU A CA 1
ATOM 2307 C C . LEU A 1 296 ? -1.120 -6.160 0.731 1.00 94.38 296 LEU A C 1
ATOM 2309 O O . LEU A 1 296 ? -2.336 -6.195 0.538 1.00 94.38 296 LEU A O 1
ATOM 2313 N N . GLY A 1 297 ? -0.265 -6.246 -0.281 1.00 94.69 297 GLY A N 1
ATOM 2314 C CA . GLY A 1 297 ? -0.654 -6.410 -1.673 1.00 94.69 297 GLY A CA 1
ATOM 2315 C C . GLY A 1 297 ? 0.148 -5.460 -2.534 1.00 94.69 297 GLY A C 1
ATOM 2316 O O . GLY A 1 297 ? -0.289 -4.344 -2.780 1.00 94.69 297 GLY A O 1
ATOM 2317 N N . ALA A 1 298 ? 1.321 -5.904 -2.961 1.00 94.88 298 ALA A N 1
ATOM 2318 C CA . ALA A 1 298 ? 2.181 -5.191 -3.883 1.00 94.88 298 ALA A CA 1
ATOM 2319 C C . ALA A 1 298 ? 1.856 -5.575 -5.336 1.00 94.88 298 ALA A C 1
ATOM 2321 O O . ALA A 1 298 ? 1.464 -6.718 -5.606 1.00 94.88 298 ALA A O 1
ATOM 2322 N N . PRO A 1 299 ? 2.081 -4.672 -6.302 1.00 96.44 299 PRO A N 1
ATOM 2323 C CA . PRO A 1 299 ? 2.238 -5.046 -7.697 1.00 96.44 299 PRO A CA 1
ATOM 2324 C C . PRO A 1 299 ? 3.499 -5.898 -7.872 1.00 96.44 299 PRO A C 1
ATOM 2326 O O . PRO A 1 299 ? 4.548 -5.609 -7.289 1.00 96.44 299 PRO A O 1
ATOM 2329 N N . SER A 1 300 ? 3.398 -6.938 -8.689 1.00 96.56 300 SER A N 1
ATOM 2330 C CA . SER A 1 300 ? 4.449 -7.928 -8.925 1.00 96.56 300 SER A CA 1
ATOM 2331 C C . SER A 1 300 ? 4.504 -8.368 -10.385 1.00 96.56 300 SER A C 1
ATOM 2333 O O . SER A 1 300 ? 3.549 -8.160 -11.135 1.00 96.56 300 SER A O 1
ATOM 2335 N N . PHE A 1 301 ? 5.627 -8.953 -10.792 1.00 97.19 301 PHE A N 1
ATOM 2336 C CA . PHE A 1 301 ? 5.829 -9.539 -12.114 1.00 97.19 301 PHE A CA 1
ATOM 2337 C C . PHE A 1 301 ? 6.894 -10.642 -12.063 1.00 97.19 301 PHE A C 1
ATOM 2339 O O . PHE A 1 301 ? 7.786 -10.618 -11.217 1.00 97.19 301 PHE A O 1
ATOM 2346 N N . GLU A 1 302 ? 6.833 -11.576 -13.012 1.00 96.56 302 GLU A N 1
ATOM 2347 C CA . GLU A 1 302 ? 7.847 -12.621 -13.184 1.00 96.56 302 GLU A CA 1
ATOM 2348 C C . GLU A 1 302 ? 8.899 -12.183 -14.216 1.00 96.56 302 GLU A C 1
ATOM 2350 O O . GLU A 1 302 ? 8.576 -11.915 -15.379 1.00 96.56 302 GLU A O 1
ATOM 2355 N N . ALA A 1 303 ? 10.164 -12.122 -13.802 1.00 94.75 303 ALA A N 1
ATOM 2356 C CA . ALA A 1 303 ? 11.315 -11.869 -14.658 1.00 94.75 303 ALA A CA 1
ATOM 2357 C C . ALA A 1 303 ? 11.866 -13.203 -15.185 1.00 94.75 303 ALA A C 1
ATOM 2359 O O . ALA A 1 303 ? 12.465 -13.976 -14.442 1.00 94.75 303 ALA A O 1
ATOM 2360 N N . LYS A 1 304 ? 11.672 -13.486 -16.477 1.00 95.62 304 LYS A N 1
ATOM 2361 C CA . LYS A 1 304 ? 12.083 -14.761 -17.087 1.00 95.62 304 LYS A CA 1
ATOM 2362 C C . LYS A 1 304 ? 13.558 -14.751 -17.477 1.00 95.62 304 LYS A C 1
ATOM 2364 O O . LYS A 1 304 ? 14.005 -13.800 -18.118 1.00 95.62 304 LYS A O 1
ATOM 2369 N N . ASP A 1 305 ? 14.270 -15.825 -17.153 1.00 95.00 305 ASP A N 1
ATOM 2370 C CA . ASP A 1 305 ? 15.695 -15.984 -17.462 1.00 95.00 305 ASP A CA 1
ATOM 2371 C C . ASP A 1 305 ? 16.022 -15.725 -18.941 1.00 95.00 305 ASP A C 1
ATOM 2373 O O . ASP A 1 305 ? 15.262 -16.098 -19.839 1.00 95.00 305 ASP A O 1
ATOM 2377 N N . GLY A 1 306 ? 17.140 -15.040 -19.185 1.00 93.62 306 GLY A N 1
ATOM 2378 C CA . GLY A 1 306 ? 17.638 -14.712 -20.518 1.00 93.62 306 GLY A CA 1
ATOM 2379 C C . GLY A 1 306 ? 16.794 -13.697 -21.293 1.00 93.62 306 GLY A C 1
ATOM 2380 O O . GLY A 1 306 ? 17.069 -13.455 -22.469 1.00 93.62 306 GLY A O 1
ATOM 2381 N N . THR A 1 307 ? 15.772 -13.091 -20.679 1.00 95.12 307 THR A N 1
ATOM 2382 C CA . THR A 1 307 ? 14.900 -12.129 -21.366 1.00 95.12 307 THR A CA 1
ATOM 2383 C C . THR A 1 307 ? 15.307 -10.678 -21.125 1.00 95.12 307 THR A C 1
ATOM 2385 O O . THR A 1 307 ? 15.935 -10.319 -20.126 1.00 95.12 307 THR A O 1
ATOM 2388 N N . THR A 1 308 ? 14.912 -9.816 -22.063 1.00 94.75 308 THR A N 1
ATOM 2389 C CA . THR A 1 308 ? 14.843 -8.375 -21.830 1.00 94.75 308 THR A CA 1
ATOM 2390 C C . THR A 1 308 ? 13.381 -7.986 -21.667 1.00 94.75 308 THR A C 1
ATOM 2392 O O . THR A 1 308 ? 12.585 -8.120 -22.598 1.00 94.75 308 THR A O 1
ATOM 2395 N N . ALA A 1 309 ? 13.023 -7.499 -20.485 1.00 95.69 309 ALA A N 1
ATOM 2396 C CA . ALA A 1 309 ? 11.653 -7.183 -20.130 1.00 95.69 309 ALA A CA 1
ATOM 2397 C C . ALA A 1 309 ? 11.457 -5.679 -19.924 1.00 95.69 309 ALA A C 1
ATOM 2399 O O . ALA A 1 309 ? 12.298 -5.003 -19.335 1.00 95.69 309 ALA A O 1
ATOM 2400 N N . TYR A 1 310 ? 10.330 -5.150 -20.389 1.00 96.31 310 TYR A N 1
ATOM 2401 C CA . TYR A 1 310 ? 9.944 -3.759 -20.205 1.00 96.31 310 TYR A CA 1
ATOM 2402 C C . TYR A 1 310 ? 8.939 -3.636 -19.057 1.00 96.31 310 TYR A C 1
ATOM 2404 O O . TYR A 1 310 ? 7.835 -4.172 -19.134 1.00 96.31 310 TYR A O 1
ATOM 2412 N N . LEU A 1 311 ? 9.312 -2.923 -17.994 1.00 96.12 311 LEU A N 1
ATOM 2413 C CA . LEU A 1 311 ? 8.470 -2.704 -16.811 1.00 96.12 311 LEU A CA 1
ATOM 2414 C C . LEU A 1 311 ? 7.340 -1.698 -17.061 1.00 96.12 311 LEU A C 1
ATOM 2416 O O . LEU A 1 311 ? 6.394 -1.642 -16.282 1.00 96.12 311 LEU A O 1
ATOM 2420 N N . GLY A 1 312 ? 7.447 -0.903 -18.124 1.00 95.56 312 GLY A N 1
ATOM 2421 C CA . GLY A 1 312 ? 6.517 0.175 -18.433 1.00 95.56 312 GLY A CA 1
ATOM 2422 C C . GLY A 1 312 ? 7.134 1.569 -18.312 1.00 95.56 312 GLY A C 1
ATOM 2423 O O . GLY A 1 312 ? 8.304 1.757 -17.948 1.00 95.56 312 GLY A O 1
ATOM 2424 N N . THR A 1 313 ? 6.314 2.561 -18.641 1.00 94.19 313 THR A N 1
ATOM 2425 C CA . THR A 1 313 ? 6.561 3.975 -18.368 1.00 94.19 313 THR A CA 1
ATOM 2426 C C . THR A 1 313 ? 5.877 4.353 -17.065 1.00 94.19 313 THR A C 1
ATOM 2428 O O . THR A 1 313 ? 4.651 4.338 -16.979 1.00 94.19 313 THR A O 1
ATOM 2431 N N . PHE A 1 314 ? 6.676 4.723 -16.069 1.00 92.50 314 PHE A N 1
ATOM 2432 C CA . PHE A 1 314 ? 6.216 5.317 -14.823 1.00 92.50 314 PHE A CA 1
ATOM 2433 C C . PHE A 1 314 ? 5.978 6.809 -15.047 1.00 92.50 314 PHE A C 1
ATOM 2435 O O . PHE A 1 314 ? 6.933 7.573 -15.215 1.00 92.50 314 PHE A O 1
ATOM 2442 N N . ASP A 1 315 ? 4.714 7.220 -15.075 1.00 90.19 315 ASP A N 1
ATOM 2443 C CA . ASP A 1 315 ? 4.330 8.619 -15.236 1.00 90.19 315 ASP A CA 1
ATOM 2444 C C . ASP A 1 315 ? 4.093 9.259 -13.863 1.00 90.19 315 ASP A C 1
ATOM 2446 O O . ASP A 1 315 ? 3.181 8.888 -13.123 1.00 90.19 315 ASP A O 1
ATOM 2450 N N . THR A 1 316 ? 4.942 10.225 -13.522 1.00 87.44 316 THR A N 1
ATOM 2451 C CA . THR A 1 316 ? 4.857 11.043 -12.310 1.00 87.44 316 THR A CA 1
ATOM 2452 C C . THR A 1 316 ? 4.568 12.509 -12.636 1.00 87.44 316 THR A C 1
ATOM 2454 O O . THR A 1 316 ? 4.920 13.412 -11.871 1.00 87.44 316 THR A O 1
ATOM 2457 N N . THR A 1 317 ? 3.985 12.787 -13.798 1.00 87.12 317 THR A N 1
ATOM 2458 C CA . THR A 1 317 ? 3.516 14.128 -14.171 1.00 87.12 317 THR A CA 1
ATOM 2459 C C . THR A 1 317 ? 2.119 14.406 -13.617 1.00 87.12 317 THR A C 1
ATOM 2461 O O . THR A 1 317 ? 1.797 15.558 -13.335 1.00 87.12 317 THR A O 1
ATOM 2464 N N . THR A 1 318 ? 1.328 13.355 -13.380 1.00 87.75 318 THR A N 1
ATOM 2465 C CA . THR A 1 318 ? 0.013 13.425 -12.722 1.00 87.75 318 THR A CA 1
ATOM 2466 C C . THR A 1 318 ? 0.129 13.196 -11.215 1.00 87.75 318 THR A C 1
ATOM 2468 O O . THR A 1 318 ? 1.149 12.700 -10.748 1.00 87.75 318 THR A O 1
ATOM 2471 N N . ASP A 1 319 ? -0.905 13.500 -10.424 1.00 86.88 319 ASP A N 1
ATOM 2472 C CA . ASP A 1 319 ? -0.864 13.207 -8.980 1.00 86.88 319 ASP A CA 1
ATOM 2473 C C . ASP A 1 319 ? -0.815 11.700 -8.678 1.00 86.88 319 ASP A C 1
ATOM 2475 O O . ASP A 1 319 ? -0.341 11.319 -7.619 1.00 86.88 319 ASP A O 1
ATOM 2479 N N . LYS A 1 320 ? -1.224 10.818 -9.596 1.00 90.00 320 LYS A N 1
ATOM 2480 C CA . LYS A 1 320 ? -1.087 9.367 -9.422 1.00 90.00 320 LYS A CA 1
ATOM 2481 C C . LYS A 1 320 ? 0.169 8.850 -10.117 1.00 90.00 320 LYS A C 1
ATOM 2483 O O . LYS A 1 320 ? 0.486 9.259 -11.231 1.00 90.00 320 LYS A O 1
ATOM 2488 N N . ILE A 1 321 ? 0.852 7.903 -9.486 1.00 85.62 321 ILE A N 1
ATOM 2489 C CA . ILE A 1 321 ? 1.911 7.109 -10.104 1.00 85.62 321 ILE A CA 1
ATOM 2490 C C . ILE A 1 321 ? 1.231 6.115 -11.050 1.00 85.62 321 ILE A C 1
ATOM 2492 O O . ILE A 1 321 ? 0.676 5.109 -10.611 1.00 85.62 321 ILE A O 1
ATOM 2496 N N . GLY A 1 322 ? 1.240 6.427 -12.344 1.00 84.19 322 GLY A N 1
ATOM 2497 C CA . GLY A 1 322 ? 0.725 5.542 -13.388 1.00 84.19 322 GLY A CA 1
ATOM 2498 C C . GLY A 1 322 ? 1.825 4.655 -13.963 1.00 84.19 322 GLY A C 1
ATOM 2499 O O . GLY A 1 322 ? 2.959 5.110 -14.118 1.00 84.19 322 GLY A O 1
ATOM 2500 N N . VAL A 1 323 ? 1.488 3.412 -14.316 1.00 92.62 323 VAL A N 1
ATOM 2501 C CA . VAL A 1 323 ? 2.349 2.537 -15.125 1.00 92.62 323 VAL A CA 1
ATOM 2502 C C . VAL A 1 323 ? 1.660 2.286 -16.456 1.00 92.62 323 VAL A C 1
ATOM 2504 O O . VAL A 1 323 ? 0.603 1.665 -16.501 1.00 92.62 323 VAL A O 1
ATOM 2507 N N . SER A 1 324 ? 2.257 2.778 -17.538 1.00 94.31 324 SER A N 1
ATOM 2508 C CA . SER A 1 324 ? 1.803 2.496 -18.899 1.00 94.31 324 SER A CA 1
ATOM 2509 C C . SER A 1 324 ? 2.655 1.398 -19.525 1.00 94.31 324 SER A C 1
ATOM 2511 O O . SER A 1 324 ? 3.883 1.476 -19.492 1.00 94.31 324 SER A O 1
ATOM 2513 N N . MET A 1 325 ? 2.012 0.403 -20.140 1.00 95.94 325 MET A N 1
ATOM 2514 C CA . MET A 1 325 ? 2.698 -0.632 -20.928 1.00 95.94 325 MET A CA 1
ATOM 2515 C C . MET A 1 325 ? 2.846 -0.254 -22.408 1.00 95.94 325 MET A C 1
ATOM 2517 O O . MET A 1 325 ? 3.332 -1.060 -23.199 1.00 95.94 325 MET A O 1
ATOM 2521 N N . ASP A 1 326 ? 2.444 0.964 -22.786 1.00 94.38 326 ASP A N 1
ATOM 2522 C CA . ASP A 1 326 ? 2.696 1.508 -24.116 1.00 94.38 326 ASP A CA 1
ATOM 2523 C C . ASP A 1 326 ? 4.207 1.682 -24.336 1.00 94.38 326 ASP A C 1
ATOM 2525 O O . ASP A 1 326 ? 4.883 2.417 -23.612 1.00 94.38 326 ASP A O 1
ATOM 2529 N N . MET A 1 327 ? 4.738 0.996 -25.350 1.00 94.00 327 MET A N 1
ATOM 2530 C CA . MET A 1 327 ? 6.157 1.057 -25.697 1.00 94.00 327 MET A CA 1
ATOM 2531 C C . MET A 1 327 ? 6.502 2.210 -26.646 1.00 9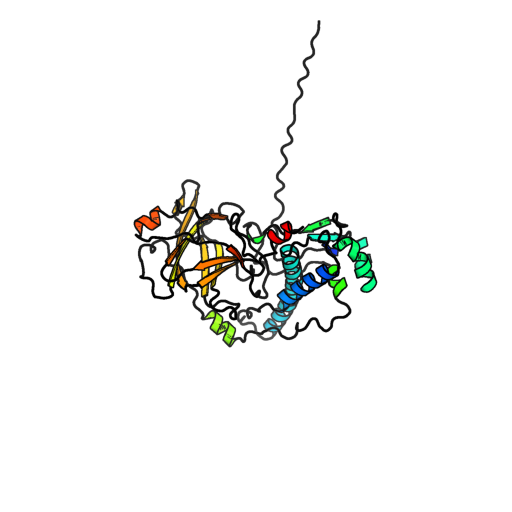4.00 327 MET A C 1
ATOM 2533 O O . MET A 1 327 ? 7.674 2.394 -26.965 1.00 94.00 327 MET A O 1
ATOM 2537 N N . THR A 1 328 ? 5.531 3.016 -27.086 1.00 92.38 328 THR A N 1
ATOM 2538 C CA . THR A 1 328 ? 5.757 4.112 -28.044 1.00 92.38 328 THR A CA 1
ATOM 2539 C C . THR A 1 328 ? 6.880 5.045 -27.591 1.00 92.38 328 THR A C 1
ATOM 2541 O O . THR A 1 328 ? 7.745 5.391 -28.390 1.00 92.38 328 THR A O 1
ATOM 2544 N N . MET A 1 329 ? 6.938 5.374 -26.294 1.00 85.38 329 MET A N 1
ATOM 2545 C CA . MET A 1 329 ? 7.978 6.246 -25.734 1.00 85.38 329 MET A CA 1
ATOM 2546 C C . MET A 1 329 ? 9.377 5.620 -25.701 1.00 85.38 329 MET A C 1
ATOM 2548 O O . MET A 1 329 ? 10.344 6.356 -25.546 1.00 85.38 329 MET A O 1
ATOM 2552 N N . ILE A 1 330 ? 9.511 4.294 -25.809 1.00 90.25 330 ILE A N 1
ATOM 2553 C CA . ILE A 1 330 ? 10.806 3.603 -25.718 1.00 90.25 330 ILE A CA 1
ATOM 2554 C C . ILE A 1 330 ? 11.249 2.943 -27.029 1.00 90.25 330 ILE A C 1
ATOM 2556 O O . ILE A 1 330 ? 12.430 2.640 -27.185 1.00 90.25 330 ILE A O 1
ATOM 2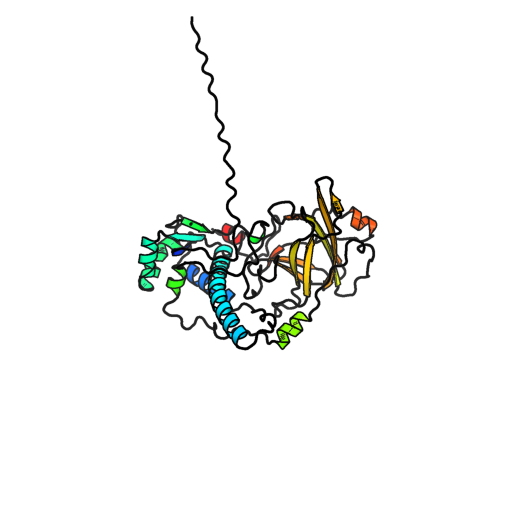560 N N . ASN A 1 331 ? 10.345 2.756 -27.993 1.00 91.69 331 ASN A N 1
ATOM 2561 C CA . ASN A 1 331 ? 10.624 2.070 -29.258 1.00 91.69 331 ASN A CA 1
ATOM 2562 C C . ASN A 1 331 ? 11.813 2.667 -30.023 1.00 91.69 331 ASN A C 1
ATOM 2564 O O . ASN A 1 331 ? 12.633 1.915 -30.544 1.00 91.69 331 ASN A O 1
ATOM 2568 N N . GLU A 1 332 ? 11.948 3.995 -30.058 1.00 87.38 332 GLU A N 1
ATOM 2569 C CA . GLU A 1 332 ? 13.092 4.648 -30.706 1.00 87.38 332 GLU A CA 1
ATOM 2570 C C . GLU A 1 332 ? 14.417 4.269 -30.023 1.00 87.38 332 GLU A C 1
ATOM 2572 O O . GLU A 1 332 ? 15.360 3.837 -30.688 1.00 87.38 332 GLU A O 1
ATOM 2577 N N . ALA A 1 333 ? 14.471 4.340 -28.688 1.00 86.38 333 ALA A N 1
ATOM 2578 C CA . ALA A 1 333 ? 15.657 3.978 -27.912 1.00 86.38 333 ALA A CA 1
ATOM 2579 C C . ALA A 1 333 ? 16.004 2.480 -28.034 1.00 86.38 333 ALA A C 1
ATOM 2581 O O . ALA A 1 333 ? 17.179 2.111 -28.118 1.00 86.38 333 ALA A O 1
ATOM 2582 N N . LEU A 1 334 ? 14.995 1.603 -28.081 1.00 89.25 334 LEU A N 1
ATOM 2583 C CA . LEU A 1 334 ? 15.182 0.169 -28.332 1.00 89.25 334 LEU A CA 1
ATOM 2584 C C . LEU A 1 334 ? 15.727 -0.085 -29.743 1.00 89.25 334 LEU A C 1
ATOM 2586 O O . LEU A 1 334 ? 16.702 -0.816 -29.904 1.00 89.25 334 LEU A O 1
ATOM 2590 N N . SER A 1 335 ? 15.168 0.581 -30.758 1.00 88.88 335 SER A N 1
ATOM 2591 C CA . SER A 1 335 ? 15.623 0.452 -32.145 1.00 88.88 335 SER A CA 1
ATOM 2592 C C . SER A 1 335 ? 17.069 0.917 -32.325 1.00 88.88 335 SER A C 1
ATOM 2594 O O . SER A 1 335 ? 17.832 0.254 -33.020 1.00 88.88 335 SER A O 1
ATOM 2596 N N . GLN A 1 336 ? 17.462 2.033 -31.704 1.00 86.94 336 GLN A N 1
ATOM 2597 C CA . GLN A 1 336 ? 18.832 2.558 -31.786 1.00 86.94 336 GLN A CA 1
ATOM 2598 C C . GLN A 1 336 ? 19.851 1.681 -31.045 1.00 86.94 336 GLN A C 1
ATOM 2600 O O . GLN A 1 336 ? 21.006 1.602 -31.454 1.00 86.94 336 GLN A O 1
ATOM 2605 N N . SER A 1 337 ? 19.436 1.021 -29.960 1.00 84.00 337 SER A N 1
ATOM 2606 C CA . SER A 1 337 ? 20.298 0.107 -29.196 1.00 84.00 337 SER A CA 1
ATOM 2607 C C . SER A 1 337 ? 20.369 -1.307 -29.781 1.00 84.00 337 SER A C 1
ATOM 2609 O O . SER A 1 337 ? 21.249 -2.073 -29.396 1.00 84.00 337 SER A O 1
ATOM 2611 N N . GLY A 1 338 ? 19.457 -1.672 -30.690 1.00 87.31 338 GLY A N 1
ATOM 2612 C CA . GLY A 1 338 ? 19.329 -3.036 -31.212 1.00 87.31 338 GLY A CA 1
ATOM 2613 C C . GLY A 1 338 ? 18.791 -4.041 -30.185 1.00 87.31 338 GLY A C 1
ATOM 2614 O O . GLY A 1 338 ? 18.884 -5.248 -30.401 1.00 87.31 338 GLY A O 1
ATOM 2615 N N . ILE A 1 339 ? 18.240 -3.566 -29.063 1.00 88.38 339 ILE A N 1
ATOM 2616 C CA . ILE A 1 339 ? 17.710 -4.408 -27.988 1.00 88.38 339 ILE A CA 1
ATOM 2617 C C . ILE A 1 339 ? 16.212 -4.630 -28.211 1.00 88.38 339 ILE A C 1
ATOM 2619 O O . ILE A 1 339 ? 15.424 -3.687 -28.197 1.00 88.38 339 ILE A O 1
ATOM 2623 N N . GLY A 1 340 ? 15.798 -5.890 -28.354 1.00 91.38 340 GLY A N 1
ATOM 2624 C CA . GLY A 1 340 ? 14.386 -6.269 -28.282 1.00 91.38 340 GLY A CA 1
ATOM 2625 C C . GLY A 1 340 ? 13.933 -6.399 -26.829 1.00 91.38 340 GLY A C 1
ATOM 2626 O O . GLY A 1 340 ? 14.633 -7.018 -26.032 1.00 91.38 340 GLY A O 1
ATOM 2627 N N . ALA A 1 341 ? 12.770 -5.846 -26.482 1.00 94.75 341 ALA A N 1
ATOM 2628 C CA . ALA A 1 341 ? 12.186 -5.960 -25.147 1.00 94.75 341 ALA A CA 1
ATOM 2629 C C . ALA A 1 341 ? 10.702 -6.333 -25.223 1.00 94.75 341 ALA A C 1
ATOM 2631 O O . ALA A 1 341 ? 9.994 -5.896 -26.129 1.00 94.75 341 ALA A O 1
ATOM 2632 N N . THR A 1 342 ? 10.226 -7.109 -24.251 1.00 96.12 342 THR A N 1
ATOM 2633 C CA . THR A 1 342 ? 8.805 -7.470 -24.125 1.00 96.12 342 THR A CA 1
ATOM 2634 C C . THR A 1 342 ? 8.202 -6.900 -22.842 1.00 96.12 342 THR A C 1
ATOM 2636 O O . THR A 1 342 ? 8.823 -7.052 -21.788 1.00 96.12 342 THR A O 1
ATOM 2639 N N . PRO A 1 343 ? 6.999 -6.300 -22.874 1.00 97.44 343 PRO A N 1
ATOM 2640 C CA . PRO A 1 343 ? 6.291 -5.868 -21.669 1.00 97.44 343 PRO A CA 1
ATOM 2641 C C . PRO A 1 343 ? 6.145 -6.988 -20.630 1.00 97.44 343 PRO A C 1
ATOM 2643 O O . PRO A 1 343 ? 5.782 -8.116 -20.976 1.00 97.44 343 PRO A O 1
ATOM 2646 N N . VAL A 1 344 ? 6.394 -6.679 -19.354 1.00 97.50 344 VAL A N 1
ATOM 2647 C CA . VAL A 1 344 ? 6.092 -7.608 -18.254 1.00 97.50 344 VAL A CA 1
ATOM 2648 C C . VAL A 1 344 ? 4.586 -7.768 -18.060 1.00 97.50 344 VAL A C 1
ATOM 2650 O O . VAL A 1 344 ? 3.794 -6.889 -18.399 1.00 97.50 344 VAL A O 1
ATOM 2653 N N . GLN A 1 345 ? 4.193 -8.895 -17.470 1.00 97.25 345 GLN A N 1
ATOM 2654 C CA . GLN A 1 345 ? 2.816 -9.156 -17.059 1.00 97.25 345 GLN A CA 1
ATOM 2655 C C . GLN A 1 345 ? 2.667 -8.808 -15.577 1.00 97.25 345 GLN A C 1
ATOM 2657 O O . GLN A 1 345 ? 3.007 -9.612 -14.709 1.00 97.25 345 GLN A O 1
ATOM 2662 N N . TRP A 1 346 ? 2.203 -7.592 -15.297 1.00 97.44 346 TRP A N 1
ATOM 2663 C CA . TRP A 1 346 ? 1.946 -7.135 -13.933 1.00 97.44 346 TRP A CA 1
ATOM 2664 C C . TRP A 1 346 ? 0.750 -7.846 -13.306 1.00 97.44 346 TRP A C 1
ATOM 2666 O O . TRP A 1 346 ? -0.262 -8.088 -13.965 1.00 97.44 346 TRP A O 1
ATOM 2676 N N . GLN A 1 347 ? 0.848 -8.099 -12.005 1.00 97.44 347 GLN A N 1
ATOM 2677 C CA . GLN A 1 347 ? -0.237 -8.604 -11.172 1.00 97.44 347 GLN A CA 1
ATOM 2678 C C . GLN A 1 347 ? -0.251 -7.869 -9.832 1.00 97.44 347 GLN A C 1
ATOM 2680 O O . GLN A 1 347 ? 0.782 -7.739 -9.174 1.00 97.44 347 GLN A O 1
ATOM 2685 N N . ASN A 1 348 ? -1.421 -7.400 -9.416 1.00 97.19 348 ASN A N 1
ATOM 2686 C CA . ASN A 1 348 ? -1.654 -6.800 -8.107 1.00 97.19 348 ASN A CA 1
ATOM 2687 C C . ASN A 1 348 ? -1.895 -7.871 -7.036 1.00 97.19 348 ASN A C 1
ATOM 2689 O O . ASN A 1 348 ? -2.360 -8.978 -7.322 1.00 97.19 348 ASN A O 1
ATOM 2693 N N . GLY A 1 349 ? -1.669 -7.496 -5.777 1.00 95.62 349 GLY A N 1
ATOM 2694 C CA . GLY A 1 349 ? -2.089 -8.297 -4.631 1.00 95.62 349 GLY A CA 1
ATOM 2695 C C . GLY A 1 349 ? -1.050 -9.281 -4.103 1.00 95.62 349 GLY A C 1
ATOM 2696 O O . GLY A 1 349 ? -1.397 -10.208 -3.374 1.00 95.62 349 GLY A O 1
ATOM 2697 N N . PHE A 1 350 ? 0.224 -9.099 -4.448 1.00 94.81 350 PHE A N 1
ATOM 2698 C CA . PHE A 1 350 ? 1.293 -9.927 -3.909 1.00 94.81 350 PHE A CA 1
ATOM 2699 C C . PHE A 1 350 ? 1.536 -9.603 -2.429 1.00 94.81 350 PHE A C 1
ATOM 2701 O O . PHE A 1 350 ? 1.931 -8.489 -2.092 1.00 94.81 350 PHE A O 1
ATOM 2708 N N . THR A 1 351 ? 1.301 -10.564 -1.536 1.00 91.94 351 THR A N 1
ATOM 2709 C CA . THR A 1 351 ? 1.503 -10.395 -0.087 1.00 91.94 351 THR A CA 1
ATOM 2710 C C . THR A 1 351 ? 2.766 -11.100 0.391 1.00 91.94 351 THR A C 1
ATOM 2712 O O . THR A 1 351 ? 3.062 -12.214 -0.046 1.00 91.94 351 THR A O 1
ATOM 2715 N N . TYR A 1 352 ? 3.470 -10.495 1.342 1.00 87.44 352 TYR A N 1
ATOM 2716 C CA . TYR A 1 352 ? 4.689 -11.036 1.951 1.00 87.44 352 TYR A CA 1
ATOM 2717 C C . TYR A 1 352 ? 4.812 -10.563 3.410 1.00 87.44 352 TYR A C 1
ATOM 2719 O O . TYR A 1 352 ? 4.055 -9.683 3.821 1.00 87.44 352 TYR A O 1
ATOM 2727 N N . PRO A 1 353 ? 5.715 -11.141 4.226 1.00 84.56 353 PRO A N 1
ATOM 2728 C CA . PRO A 1 353 ? 5.931 -10.666 5.590 1.00 84.56 353 PRO A CA 1
ATOM 2729 C C . PRO A 1 353 ? 6.384 -9.204 5.607 1.00 84.56 353 PRO A C 1
ATOM 2731 O O . PRO A 1 353 ? 7.392 -8.855 4.994 1.00 84.56 353 PRO A O 1
ATOM 2734 N N . CYS A 1 354 ? 5.650 -8.352 6.317 1.00 83.12 354 CYS A N 1
ATOM 2735 C CA . CYS A 1 354 ? 5.982 -6.937 6.408 1.00 83.12 354 CYS A CA 1
ATOM 2736 C C . CYS A 1 354 ? 7.279 -6.687 7.184 1.00 83.12 354 CYS A C 1
ATOM 2738 O O . CYS A 1 354 ? 7.616 -7.368 8.151 1.00 83.12 354 CYS A O 1
ATOM 2740 N N . ARG A 1 355 ? 7.977 -5.617 6.832 1.00 75.75 355 ARG A N 1
ATOM 2741 C CA . ARG A 1 355 ? 8.964 -4.963 7.690 1.00 75.75 355 ARG A CA 1
ATOM 2742 C C . ARG A 1 355 ? 8.221 -4.156 8.761 1.00 75.75 355 ARG A C 1
ATOM 2744 O O . ARG A 1 355 ? 7.119 -3.669 8.516 1.00 75.75 355 ARG A O 1
ATOM 2751 N N . GLN A 1 356 ? 8.821 -3.964 9.939 1.00 67.81 356 GLN A N 1
ATOM 2752 C CA . GLN A 1 356 ? 8.268 -3.117 11.015 1.00 67.81 356 GLN A CA 1
ATOM 2753 C C . GLN A 1 356 ? 8.400 -1.615 10.704 1.00 67.81 356 GLN A C 1
ATOM 2755 O O . GLN A 1 356 ? 8.835 -0.807 11.523 1.00 67.81 356 GLN A O 1
ATOM 2760 N N . THR A 1 357 ? 8.062 -1.234 9.478 1.00 80.62 357 THR A N 1
ATOM 2761 C CA . THR A 1 357 ? 7.934 0.149 9.023 1.00 80.62 357 THR A CA 1
ATOM 2762 C C . THR A 1 357 ? 6.439 0.466 8.920 1.00 80.62 357 THR A C 1
ATOM 2764 O O . THR A 1 357 ? 5.671 0.012 9.768 1.00 80.62 357 THR A O 1
ATOM 2767 N N . LEU A 1 358 ? 5.994 1.270 7.953 1.00 89.19 358 LEU A N 1
ATOM 2768 C CA . LEU A 1 358 ? 4.568 1.480 7.703 1.00 89.19 358 LEU A CA 1
ATOM 2769 C C . LEU A 1 358 ? 4.077 0.436 6.699 1.00 89.19 358 LEU A C 1
ATOM 2771 O O . LEU A 1 358 ? 4.579 0.388 5.585 1.00 89.19 358 LEU A O 1
ATOM 2775 N N . MET A 1 359 ? 3.107 -0.387 7.079 1.00 92.19 359 MET A N 1
ATOM 2776 C CA . MET A 1 359 ? 2.525 -1.427 6.228 1.00 92.19 359 MET A CA 1
ATOM 2777 C C . MET A 1 359 ? 1.399 -0.823 5.389 1.00 92.19 359 MET A C 1
ATOM 2779 O O . MET A 1 359 ? 0.574 -0.076 5.921 1.00 92.19 359 MET A O 1
ATOM 2783 N N . TYR A 1 360 ? 1.331 -1.138 4.098 1.00 94.38 360 TYR A N 1
ATOM 2784 C CA . TYR A 1 360 ? 0.230 -0.707 3.238 1.00 94.38 360 TYR A CA 1
ATOM 2785 C C . TYR A 1 360 ? 0.007 -1.650 2.044 1.00 94.38 360 TYR A C 1
ATOM 2787 O O . TYR A 1 360 ? 0.739 -2.622 1.873 1.00 94.38 360 TYR A O 1
ATOM 2795 N N . ALA A 1 361 ? -1.035 -1.398 1.249 1.00 94.94 361 ALA A N 1
ATOM 2796 C CA . ALA A 1 361 ? -1.298 -2.082 -0.021 1.00 94.94 361 ALA A CA 1
ATOM 2797 C C . ALA A 1 361 ? -1.185 -1.081 -1.176 1.00 94.94 361 ALA A C 1
ATOM 2799 O O . ALA A 1 361 ? -1.697 0.031 -1.059 1.00 94.94 361 ALA A O 1
ATOM 2800 N N . LEU A 1 362 ? -0.579 -1.489 -2.289 1.00 94.88 362 LEU A N 1
ATOM 2801 C CA . LEU A 1 362 ? -0.466 -0.688 -3.505 1.00 94.88 362 LEU A CA 1
ATOM 2802 C C . LEU A 1 362 ? -1.065 -1.463 -4.679 1.00 94.88 362 LEU A C 1
ATOM 2804 O O . LEU A 1 362 ? -0.717 -2.611 -4.928 1.00 94.88 362 LEU A O 1
ATOM 2808 N N . GLU A 1 363 ? -1.913 -0.810 -5.461 1.00 95.81 363 GLU A N 1
ATOM 2809 C CA . GLU A 1 363 ? -2.457 -1.398 -6.686 1.00 95.81 363 GLU A CA 1
ATOM 2810 C C . GLU A 1 363 ? -2.139 -0.514 -7.887 1.00 95.81 363 GLU A C 1
ATOM 2812 O O . GLU A 1 363 ? -2.321 0.702 -7.832 1.00 95.81 363 GLU A O 1
ATOM 2817 N N . PHE A 1 364 ? -1.690 -1.105 -8.990 1.00 95.19 364 PHE A N 1
ATOM 2818 C CA . PHE A 1 364 ? -1.630 -0.406 -10.268 1.00 95.19 364 PHE A CA 1
ATOM 2819 C C . PHE A 1 364 ? -2.962 -0.533 -11.005 1.00 95.19 364 PHE A C 1
ATOM 2821 O O . PHE A 1 364 ? -3.546 -1.614 -11.101 1.00 95.19 364 PHE A O 1
ATOM 2828 N N . GLU A 1 365 ? -3.444 0.591 -11.527 1.00 93.62 365 GLU A N 1
ATOM 2829 C CA . GLU A 1 365 ? -4.719 0.669 -12.235 1.00 93.62 365 GLU A CA 1
ATOM 2830 C C . GLU A 1 365 ? -4.693 -0.175 -13.520 1.00 93.62 365 GLU A C 1
ATOM 2832 O O . GLU A 1 365 ? -3.715 -0.159 -14.263 1.00 93.62 365 GLU A O 1
ATOM 2837 N N . GLY A 1 366 ? -5.767 -0.926 -13.776 1.00 93.81 366 GLY A N 1
ATOM 2838 C CA . GLY A 1 366 ? -5.930 -1.718 -15.001 1.00 93.81 366 GLY A CA 1
ATOM 2839 C C . GLY A 1 366 ? -5.224 -3.080 -15.028 1.00 93.81 366 GLY A C 1
ATOM 2840 O O . GLY A 1 366 ? -5.426 -3.828 -15.981 1.00 93.81 366 GLY A O 1
ATOM 2841 N N . PHE A 1 367 ? -4.452 -3.442 -13.999 1.00 96.50 367 PHE A N 1
ATOM 2842 C CA . PHE A 1 367 ? -3.764 -4.737 -13.944 1.00 96.50 367 PHE A CA 1
ATOM 2843 C C . PHE A 1 367 ? -4.558 -5.806 -13.176 1.00 96.50 367 PHE A C 1
ATOM 2845 O O . PHE A 1 367 ? -5.275 -5.478 -12.222 1.00 96.50 367 PHE A O 1
ATOM 2852 N N . PRO A 1 368 ? -4.447 -7.089 -13.577 1.00 96.88 368 PRO A N 1
ATOM 2853 C CA . PRO A 1 368 ? -5.149 -8.188 -12.924 1.00 96.88 368 PRO A CA 1
ATOM 2854 C C . PRO A 1 368 ? -4.657 -8.406 -11.490 1.00 96.88 368 PRO A C 1
ATOM 2856 O O . PRO A 1 368 ? -3.580 -7.953 -11.104 1.00 96.88 368 PRO A O 1
ATOM 2859 N N . PHE A 1 369 ? -5.448 -9.132 -10.704 1.00 96.94 369 PHE A N 1
ATOM 2860 C CA . PHE A 1 369 ? -5.098 -9.540 -9.345 1.00 96.94 369 PHE A CA 1
ATOM 2861 C C . PHE A 1 369 ? -4.657 -10.999 -9.317 1.00 96.94 369 PHE A C 1
ATOM 2863 O O . PHE A 1 369 ? -5.169 -11.813 -10.085 1.00 96.94 369 PHE A O 1
ATOM 2870 N N . LEU A 1 370 ? -3.766 -11.332 -8.384 1.00 95.69 370 LEU A N 1
ATOM 2871 C CA . LEU A 1 370 ? -3.532 -12.720 -7.994 1.00 95.69 370 LEU A CA 1
ATOM 2872 C C . LEU A 1 370 ? -4.842 -13.350 -7.498 1.00 95.69 370 LEU A C 1
ATOM 2874 O O . LEU A 1 370 ? -5.592 -12.721 -6.752 1.00 95.69 370 LEU A O 1
ATOM 2878 N N . GLU A 1 371 ? -5.088 -14.605 -7.878 1.00 92.31 371 GLU A N 1
ATOM 2879 C CA . GLU A 1 371 ? -6.360 -15.322 -7.665 1.00 92.31 371 GLU A CA 1
ATOM 2880 C C . GLU A 1 371 ? -6.864 -15.279 -6.212 1.00 92.31 371 GLU A C 1
ATOM 2882 O O . GLU A 1 371 ? -8.055 -15.127 -5.957 1.00 92.31 371 GLU A O 1
ATOM 2887 N N . ASN A 1 372 ? -5.949 -15.348 -5.243 1.00 90.25 372 ASN A N 1
ATOM 2888 C CA . ASN A 1 372 ? -6.281 -15.404 -3.819 1.00 90.25 372 ASN A CA 1
ATOM 2889 C C . ASN A 1 372 ? -6.226 -14.046 -3.104 1.00 90.25 372 ASN A C 1
ATOM 2891 O O . ASN A 1 372 ? -6.371 -13.990 -1.879 1.00 90.25 372 ASN A O 1
ATOM 2895 N N . TYR A 1 373 ? -6.020 -12.947 -3.832 1.00 94.38 373 TYR A N 1
ATOM 2896 C CA . TYR A 1 373 ? -5.969 -11.623 -3.230 1.00 94.38 373 TYR A CA 1
ATOM 2897 C C . TYR A 1 373 ? -7.370 -11.094 -2.908 1.00 94.38 373 TYR A C 1
ATOM 2899 O O . TYR A 1 373 ? -8.226 -10.972 -3.781 1.00 94.38 373 TYR A O 1
ATOM 2907 N N . LYS A 1 374 ? -7.598 -10.748 -1.636 1.00 93.62 374 LYS A N 1
ATOM 2908 C CA . LYS A 1 374 ? -8.909 -10.309 -1.120 1.00 93.62 374 LYS A CA 1
ATOM 2909 C C . LYS A 1 374 ? -8.873 -8.946 -0.426 1.00 93.62 374 LYS A C 1
ATOM 2911 O O . LYS A 1 374 ? -9.838 -8.591 0.242 1.00 93.62 374 LYS A O 1
ATOM 2916 N N . TRP A 1 375 ? -7.762 -8.218 -0.506 1.00 94.25 375 TRP A N 1
ATOM 2917 C CA . TRP A 1 375 ? -7.581 -6.921 0.161 1.00 94.25 375 TRP A CA 1
ATOM 2918 C C . TRP A 1 375 ? -7.622 -5.786 -0.878 1.00 94.25 375 TRP A C 1
ATOM 2920 O O . TRP A 1 375 ? -8.065 -6.002 -2.007 1.00 94.25 375 TRP A O 1
ATOM 2930 N N . GLY A 1 376 ? -7.272 -4.565 -0.484 1.00 92.88 376 GLY A N 1
ATOM 2931 C CA . GLY A 1 376 ? -7.309 -3.371 -1.320 1.00 92.88 376 GLY A CA 1
ATOM 2932 C C . GLY A 1 376 ? -8.674 -3.160 -1.981 1.00 92.88 376 GLY A C 1
ATOM 2933 O O . GLY A 1 376 ? -9.717 -3.162 -1.317 1.00 92.88 376 GLY A O 1
ATOM 2934 N N . SER A 1 377 ? -8.693 -3.004 -3.305 1.00 92.44 377 SER A N 1
ATOM 2935 C CA . SER A 1 377 ? -9.935 -2.831 -4.061 1.00 92.44 377 SER A CA 1
ATOM 2936 C C . SER A 1 377 ? -10.786 -4.103 -4.110 1.00 92.44 377 SER A C 1
ATOM 2938 O O . SER A 1 377 ? -12.011 -3.997 -4.214 1.00 92.44 377 SER A O 1
ATOM 2940 N N . GLN A 1 378 ? -10.190 -5.294 -3.976 1.00 89.06 378 GLN A N 1
ATOM 2941 C CA . GLN A 1 378 ? -10.928 -6.565 -3.920 1.00 89.06 378 GLN A CA 1
ATOM 2942 C C . GLN A 1 378 ? -11.664 -6.743 -2.588 1.00 89.06 378 GLN A C 1
ATOM 2944 O O . GLN A 1 378 ? -12.795 -7.227 -2.576 1.00 89.06 378 GLN A O 1
ATOM 2949 N N . GLY A 1 379 ? -11.099 -6.247 -1.483 1.00 72.12 379 GLY A N 1
ATOM 2950 C CA . GLY A 1 379 ? -11.769 -6.230 -0.173 1.00 72.12 379 GLY A CA 1
ATOM 2951 C C . GLY A 1 379 ? -13.027 -5.355 -0.137 1.00 72.12 379 GLY A C 1
ATOM 2952 O O . GLY A 1 379 ? -13.875 -5.496 0.740 1.00 72.12 379 GLY A O 1
ATOM 2953 N N . ARG A 1 380 ? -13.178 -4.452 -1.111 1.00 71.62 380 ARG A N 1
ATOM 2954 C CA . ARG A 1 380 ? -14.364 -3.603 -1.272 1.00 71.62 380 ARG A CA 1
ATOM 2955 C C . ARG A 1 380 ? -15.478 -4.250 -2.092 1.00 71.62 380 ARG A C 1
ATOM 2957 O O . ARG A 1 380 ? -16.631 -3.892 -1.888 1.00 71.62 380 ARG A O 1
ATOM 2964 N N . LYS A 1 381 ? -15.131 -5.145 -3.025 1.00 68.62 381 LYS A N 1
ATOM 2965 C CA . LYS A 1 381 ? -16.073 -5.799 -3.952 1.00 68.62 381 LYS A CA 1
ATOM 2966 C C . LYS A 1 381 ? -16.811 -6.984 -3.333 1.00 68.62 381 LYS A C 1
ATOM 2968 O O . LYS A 1 381 ? -17.836 -7.387 -3.859 1.00 68.62 381 LYS A O 1
ATOM 2973 N N . SER A 1 382 ? -16.288 -7.542 -2.246 1.00 57.03 382 SER A N 1
ATOM 2974 C CA . SER A 1 382 ? -16.900 -8.641 -1.489 1.00 57.03 382 SER A CA 1
ATOM 2975 C C . SER A 1 382 ? -17.949 -8.177 -0.466 1.00 57.03 382 SER A C 1
ATOM 2977 O O . SER A 1 382 ? -18.294 -8.945 0.432 1.00 57.03 382 SER A O 1
ATOM 2979 N N . ARG A 1 383 ? -18.409 -6.926 -0.582 1.00 53.72 383 ARG A N 1
ATOM 2980 C CA . ARG A 1 383 ? -19.424 -6.302 0.271 1.00 53.72 383 ARG A CA 1
ATOM 2981 C C . ARG A 1 383 ? -20.807 -6.389 -0.346 1.00 53.72 383 ARG A C 1
ATOM 2983 O O . ARG A 1 383 ? -20.889 -6.248 -1.588 1.00 53.72 383 ARG A O 1
#

Sequence (383 aa):
MQYIKWIFALCATLPSIVSGAPFDLTKATSGYLYFNLAGADMARHDGELKNCISHWASGIRPEPAPYTAGIVGIIVIDSMNAHWEGARKDINIEHCMVAKGWQLVRLPDEEGERLAKLPRNELVQALSPYVSAEQPKGEIVRTWKNETIYQSTLIGKSPEPAKRTLLSALAISADNPEIPGITSIHEVTRKEAHEARKRQHIFGIKTNKLVEATALQPGQVRLIYSVRSSKKKRQILTFIERSDPSDPMGSNFFGVFGERDALPLPDGTFLSHRSVLVPAGLWFVQGPLVNLDNCLGAPSFEAKDGTTAYLGTFDTTTDKIGVSMDMTMINEALSQSGIGATPVQWQNGFTYPCRQTLMYALEFEGFPFLENYKWGSQGRKSR

Foldseek 3Di:
DDDDDDDDDPPPDDDDPPPDQAAELLEADAAQKEWADAQDFLVNLLVQLLVQLLLLLQFAAQPDDDDPDPPVVVVVVVVLCVVLLVLLSRSSSVQSRLQLWIFMFHADRVVSVVLLPDDLVVSSVVCRCQRHDPDHHHHRPDHFDQSQQFPSYHDDDRRDYHNHDYSSCSNNPDPPPPPPDVPDRPPCDPVNSVVLVVQDAFDWDFLVCLLVPDQADWQKEKEKEKEKALDQWAFWWKKAFCPDLVPLVHRYIYTDIRHPPFDQDPVNITMTMIITMDGWAKMWTQHSDPQEGQQQKTKIFGGDTSAYEYAAYQYHHDRGGAGHQDCPVPVVVCVVSVHDYYYTQIEIQHHGRHHSGRYHHHDHPPHHYDPPHCTRVNSNVVD

Secondary structure (DSSP, 8-state):
--PPPP-------PPP---PPPPBTTBPPPEEEEEE-TT--HHHHHHHHHHHHHHHHTPBPPPPP-----HHHHHHHHHHHHHHHHHHHHHHHHHHHHHTTPEEEEEPHHHHHHHHTS-HHHHHHHHHHHHH-SS-SSEEEE----GGGBTTSB-SSPPBPP-EEEHHHHHH-SS-S-S--SS------HHHHHHHHHS-B-PPBPGGGTTS-PPPPTTEEEEEEEEEESSS-EEEEEEEEES-TT-TT-S-EEEEEE-TTPEEPTTS-EEEEEEEEEESEEEEEEESSTTEE-TEEEEEEEE-TT-EEEEEEEEESSSB-EEE---HHHHHHHHHHT---EE---EEEEE-PPBSSEE-----TTPPBPTT--STTHHHHT-

pLDDT: mean 80.1, std 18.42, range [34.53, 98.62]

Radius of gyration: 24.6 Å; chains: 1; bounding box: 78×63×63 Å